Protein 1F15 (pdb70)

Nearest PDB structures (foldseek):
  1f15-assembly1_B  TM=9.027E-01  e=6.437E-29  Cucumber mosaic virus (strain FNY)
  5ow6-assembly1_A  TM=9.727E-01  e=3.755E-27  Cucumber mosaic virus
  1laj-assembly1_B  TM=8.846E-01  e=2.236E-18  Tomato aspermy virus
  7pe1-assembly1_A  TM=8.346E-01  e=7.496E-11  Brome mosaic virus
  7pe1-assembly1_C  TM=8.251E-01  e=1.401E-10  Brome mosaic virus

Structure (mmCIF, N/CA/C/O backbone):
data_1F15
#
_entry.id   1F15
#
_cell.length_a   336
_cell.length_b   336
_cell.length_c   336
_cell.angle_alpha   90
_cell.angle_beta   90
_cell.angle_gamma   90
#
_symmetry.space_group_name_H-M   'P 42 3 2'
#
loop_
_atom_site.group_PDB
_atom_site.id
_atom_site.type_symbol
_atom_site.label_atom_id
_atom_site.label_alt_id
_atom_site.label_comp_id
_atom_site.label_asym_id
_atom_site.label_entity_id
_atom_site.label_seq_id
_atom_site.pdbx_PDB_ins_code
_atom_site.Cartn_x
_atom_site.Cartn_y
_atom_site.Cartn_z
_atom_site.occupancy
_atom_site.B_iso_or_equiv
_atom_site.auth_seq_id
_atom_site.auth_comp_id
_atom_site.auth_asym_id
_atom_site.auth_atom_id
_atom_site.pdbx_PDB_model_num
ATOM 1 N N . GLU A 1 62 ? 8.919 50.743 104.089 1.00 42.64 62 GLU A N 1
ATOM 2 C CA . GLU A 1 62 ? 9.306 50.945 102.646 1.00 42.72 62 GLU A CA 1
ATOM 3 C C . GLU A 1 62 ? 10.215 49.798 102.274 1.00 39.03 62 GLU A C 1
ATOM 4 O O . GLU A 1 62 ? 11.293 49.639 102.837 1.00 34.25 62 GLU A O 1
ATOM 10 N N . ARG A 1 63 ? 9.752 48.985 101.340 1.00 38.68 63 ARG A N 1
ATOM 11 C CA . ARG A 1 63 ? 10.494 47.810 100.910 1.00 39.11 63 ARG A CA 1
ATOM 12 C C . ARG A 1 63 ? 11.978 48.100 100.667 1.00 37.90 63 ARG A C 1
ATOM 13 O O . ARG A 1 63 ? 12.345 48.932 99.818 1.00 38.78 63 ARG A O 1
ATOM 21 N N . CYS A 1 64 ? 12.822 47.502 101.502 1.00 35.28 64 CYS A N 1
ATOM 22 C CA . CYS A 1 64 ? 14.250 47.689 101.345 1.00 34.75 64 CYS A CA 1
ATOM 23 C C . CYS A 1 64 ? 14.732 46.869 100.165 1.00 36.07 64 CYS A C 1
ATOM 24 O O . CYS A 1 64 ? 14.085 45.896 99.759 1.00 37.24 64 CYS A O 1
ATOM 27 N N . ARG A 1 65 ? 15.810 47.347 99.555 1.00 36.26 65 ARG A N 1
ATOM 28 C CA . ARG A 1 65 ? 16.419 46.718 98.386 1.00 33.51 65 ARG A CA 1
ATOM 29 C C . ARG A 1 65 ? 16.528 45.202 98.431 1.00 31.54 65 ARG A C 1
ATOM 30 O O . ARG A 1 65 ? 16.670 44.582 99.508 1.00 30.84 65 ARG A O 1
ATOM 38 N N . PRO A 1 66 ? 16.529 44.590 97.244 1.00 29.49 66 PRO A N 1
ATOM 39 C CA . PRO A 1 66 ? 16.635 43.140 97.072 1.00 27.29 66 PRO A CA 1
ATOM 40 C C . PRO A 1 66 ? 17.993 42.621 97.574 1.00 27.22 66 PRO A C 1
ATOM 41 O O . PRO A 1 66 ? 19.061 43.167 97.250 1.00 24.00 66 PRO A O 1
ATOM 45 N N . GLY A 1 67 ? 17.943 41.579 98.391 1.00 25.44 67 GLY A N 1
ATOM 46 C CA . GLY A 1 67 ? 19.175 41.003 98.891 1.00 20.59 67 GLY A CA 1
ATOM 47 C C . GLY A 1 67 ? 19.715 41.795 100.046 1.00 17.20 67 GLY A C 1
ATOM 48 O O . GLY A 1 67 ? 20.821 41.540 100.514 1.00 18.17 67 GLY A O 1
ATOM 49 N N . TYR A 1 68 ? 18.947 42.783 100.476 1.00 13.06 68 TYR A N 1
ATOM 50 C CA . TYR A 1 68 ? 19.333 43.587 101.610 1.00 12.45 68 TYR A CA 1
ATOM 51 C C . TYR A 1 68 ? 18.278 43.379 102.670 1.00 12.31 68 TYR A C 1
ATOM 52 O O . TYR A 1 68 ? 17.176 42.907 102.352 1.00 19.94 68 TYR A O 1
ATOM 61 N N . THR A 1 69 ? 18.616 43.718 103.913 1.00 8.18 69 THR A N 1
ATOM 62 C CA . THR A 1 69 ? 17.707 43.604 105.052 1.00 8.72 69 THR A CA 1
ATOM 63 C C . THR A 1 69 ? 18.262 44.513 106.114 1.00 6.21 69 THR A C 1
ATOM 64 O O . THR A 1 69 ? 19.468 44.720 106.170 1.00 13.60 69 THR A O 1
ATOM 68 N N . PHE A 1 70 ? 17.407 45.073 106.956 1.00 6.55 70 PHE A N 1
ATOM 69 C CA . PHE A 1 70 ? 17.901 45.981 107.986 1.00 7.93 70 PHE A CA 1
ATOM 70 C C . PHE A 1 70 ? 18.488 45.188 109.122 1.00 5.14 70 PHE A C 1
ATOM 71 O O . PHE A 1 70 ? 18.303 43.987 109.163 1.00 9.01 70 PHE A O 1
ATOM 79 N N . THR A 1 71 ? 19.333 45.815 109.927 1.00 2.00 71 THR A N 1
ATOM 80 C CA . THR A 1 71 ? 19.926 45.176 111.117 1.00 4.10 71 THR A CA 1
ATOM 81 C C . THR A 1 71 ? 19.836 46.303 112.126 1.00 3.91 71 THR A C 1
ATOM 82 O O . THR A 1 71 ? 20.427 47.353 111.904 1.00 9.98 71 THR A O 1
ATOM 86 N N . SER A 1 72 ? 19.139 46.108 113.235 1.00 3.59 72 SER A N 1
ATOM 87 C CA . SER A 1 72 ? 18.965 47.229 114.146 1.00 6.84 72 SER A CA 1
ATOM 88 C C . SER A 1 72 ? 19.687 47.264 115.464 1.00 7.57 72 SER A C 1
ATOM 89 O O . SER A 1 72 ? 19.540 46.363 116.282 1.00 13.28 72 SER A O 1
ATOM 92 N N . ILE A 1 73 ? 20.390 48.361 115.701 1.00 4.30 73 ILE A N 1
ATOM 93 C CA . ILE A 1 73 ? 21.112 48.554 116.936 1.00 4.48 73 ILE A CA 1
ATOM 94 C C . ILE A 1 73 ? 20.163 49.287 117.863 1.00 5.51 73 ILE A C 1
ATOM 95 O O . ILE A 1 73 ? 19.546 50.274 117.459 1.00 13.41 73 ILE A O 1
ATOM 100 N N . THR A 1 74 ? 19.989 48.807 119.086 1.00 6.25 74 THR A N 1
ATOM 101 C CA . THR A 1 74 ? 19.087 49.492 119.991 1.00 9.08 74 THR A CA 1
ATOM 102 C C . THR A 1 74 ? 19.875 50.163 121.051 1.00 9.82 74 THR A C 1
ATOM 103 O O . THR A 1 74 ? 20.640 49.492 121.711 1.00 21.26 74 THR A O 1
ATOM 107 N N . LEU A 1 75 ? 19.689 51.457 121.258 1.00 10.34 75 LEU A N 1
ATOM 108 C CA . LEU A 1 75 ? 20.411 52.115 122.332 1.00 11.32 75 LEU A CA 1
ATOM 109 C C . LEU A 1 75 ? 19.445 52.703 123.330 1.00 11.51 75 LEU A C 1
ATOM 110 O O . LEU A 1 75 ? 18.483 53.371 122.960 1.00 14.31 75 LEU A O 1
ATOM 115 N N . LYS A 1 76 ? 19.698 52.406 124.598 1.00 14.16 76 LYS A N 1
ATOM 116 C CA . LYS A 1 76 ? 18.931 52.970 125.704 1.00 16.65 76 LYS A CA 1
ATOM 117 C C . LYS A 1 76 ? 19.936 53.971 126.311 1.00 19.50 76 LYS A C 1
ATOM 118 O O . LYS A 1 76 ? 20.880 53.560 127.002 1.00 20.27 76 LYS A O 1
ATOM 124 N N . PRO A 1 77 ? 19.810 55.280 125.999 1.00 18.95 77 PRO A N 1
ATOM 125 C CA . PRO A 1 77 ? 20.795 56.190 126.595 1.00 16.60 77 PRO A CA 1
ATOM 126 C C . PRO A 1 77 ? 20.723 56.206 128.108 1.00 16.06 77 PRO A C 1
ATOM 127 O O . PRO A 1 77 ? 19.722 55.811 128.704 1.00 16.20 77 PRO A O 1
ATOM 131 N N . PRO A 1 78 ? 21.817 56.606 128.745 1.00 14.20 78 PRO A N 1
ATOM 132 C CA . PRO A 1 78 ? 21.995 56.713 130.186 1.00 16.33 78 PRO A CA 1
ATOM 133 C C . PRO A 1 78 ? 21.367 58.036 130.588 1.00 19.09 78 PRO A C 1
ATOM 134 O O . PRO A 1 78 ? 20.737 58.667 129.753 1.00 24.04 78 PRO A O 1
ATOM 138 N N . LYS A 1 79 ? 21.551 58.479 131.830 1.00 19.47 79 LYS A N 1
ATOM 139 C CA . LYS A 1 79 ? 20.985 59.767 132.231 1.00 19.41 79 LYS A CA 1
ATOM 140 C C . LYS A 1 79 ? 21.771 60.838 131.494 1.00 17.58 79 LYS A C 1
ATOM 141 O O . LYS A 1 79 ? 22.905 60.596 131.100 1.00 20.41 79 LYS A O 1
ATOM 147 N N . ILE A 1 80 ? 21.183 62.005 131.284 1.00 14.22 80 ILE A N 1
ATOM 148 C CA . ILE A 1 80 ? 21.885 63.064 130.582 1.00 14.77 80 ILE A CA 1
ATOM 149 C C . ILE A 1 80 ? 21.391 64.348 131.183 1.00 16.22 80 ILE A C 1
ATOM 150 O O . ILE A 1 80 ? 20.214 64.651 131.121 1.00 10.55 80 ILE A O 1
ATOM 155 N N . ASP A 1 81 ? 22.296 65.115 131.763 1.00 22.69 81 ASP A N 1
ATOM 156 C CA . ASP A 1 81 ? 21.896 66.355 132.415 1.00 25.73 81 ASP A CA 1
ATOM 157 C C . ASP A 1 81 ? 21.531 67.376 131.382 1.00 24.22 81 ASP A C 1
ATOM 158 O O . ASP A 1 81 ? 21.931 67.265 130.217 1.00 21.85 81 ASP A O 1
ATOM 163 N N . ARG A 1 82 ? 20.785 68.378 131.831 1.00 22.61 82 ARG A N 1
ATOM 164 C CA . ARG A 1 82 ? 20.306 69.458 130.983 1.00 23.52 82 ARG A CA 1
ATOM 165 C C . ARG A 1 82 ? 21.449 69.978 130.127 1.00 22.28 82 ARG A C 1
ATOM 166 O O . ARG A 1 82 ? 22.565 70.134 130.604 1.00 21.67 82 ARG A O 1
ATOM 174 N N . GLY A 1 83 ? 21.189 70.169 128.841 1.00 22.20 83 GLY A N 1
ATOM 175 C CA . GLY A 1 83 ? 22.230 70.658 127.959 1.00 23.18 83 GLY A CA 1
ATOM 176 C C . GLY A 1 83 ? 23.549 69.887 127.986 1.00 20.68 83 GLY A C 1
ATOM 177 O O . GLY A 1 83 ? 24.611 70.476 127.762 1.00 23.32 83 GLY A O 1
ATOM 178 N N . SER A 1 84 ? 23.513 68.595 128.290 1.00 18.34 84 SER A N 1
ATOM 179 C CA . SER A 1 84 ? 24.738 67.805 128.294 1.00 16.81 84 SER A CA 1
ATOM 180 C C . SER A 1 84 ? 24.720 66.962 127.027 1.00 14.59 84 SER A C 1
ATOM 181 O O . SER A 1 84 ? 23.847 67.160 126.187 1.00 18.46 84 SER A O 1
ATOM 184 N N . TYR A 1 85 ? 25.684 66.072 126.835 1.00 8.09 85 TYR A N 1
ATOM 185 C CA . TYR A 1 85 ? 25.661 65.239 125.645 1.00 8.01 85 TYR A CA 1
ATOM 186 C C . TYR A 1 85 ? 26.069 63.815 125.958 1.00 10.17 85 TYR A C 1
ATOM 187 O O . TYR A 1 85 ? 26.589 63.560 127.044 1.00 14.67 85 TYR A O 1
ATOM 196 N N . TYR A 1 86 ? 25.825 62.893 125.018 1.00 10.62 86 TYR A N 1
ATOM 197 C CA . TYR A 1 86 ? 26.170 61.470 125.166 1.00 13.07 86 TYR A CA 1
ATOM 198 C C . TYR A 1 86 ? 26.351 60.817 123.806 1.00 16.12 86 TYR A C 1
ATOM 199 O O . TYR A 1 86 ? 25.594 61.086 122.879 1.00 18.68 86 TYR A O 1
ATOM 208 N N . GLY A 1 87 ? 27.331 59.936 123.679 1.00 19.76 87 GLY A N 1
ATOM 209 C CA . GLY A 1 87 ? 27.536 59.279 122.398 1.00 17.62 87 GLY A CA 1
ATOM 210 C C . GLY A 1 87 ? 27.607 57.783 122.609 1.00 16.67 87 GLY A C 1
ATOM 211 O O . GLY A 1 87 ? 27.317 57.318 123.704 1.00 19.13 87 GLY A O 1
ATOM 212 N N . LYS A 1 88 ? 27.971 57.033 121.574 1.00 14.14 88 LYS A N 1
ATOM 213 C CA . LYS A 1 88 ? 28.101 55.578 121.654 1.00 13.20 88 LYS A CA 1
ATOM 214 C C . LYS A 1 88 ? 28.356 55.151 120.243 1.00 11.25 88 LYS A C 1
ATOM 215 O O . LYS A 1 88 ? 27.678 55.608 119.343 1.00 13.96 88 LYS A O 1
ATOM 221 N N . ARG A 1 89 ? 29.370 54.336 120.029 1.00 10.84 89 ARG A N 1
ATOM 222 C CA . ARG A 1 89 ? 29.674 53.888 118.689 1.00 10.23 89 ARG A CA 1
ATOM 223 C C . ARG A 1 89 ? 28.701 52.775 118.301 1.00 9.52 89 ARG A C 1
ATOM 224 O O . ARG A 1 89 ? 28.207 52.035 119.154 1.00 9.96 89 ARG A O 1
ATOM 232 N N . LEU A 1 90 ? 28.358 52.697 117.026 1.00 9.97 90 LEU A N 1
ATOM 233 C CA . LEU A 1 90 ? 27.425 51.669 116.604 1.00 11.64 90 LEU A CA 1
ATOM 234 C C . LEU A 1 90 ? 28.246 50.406 116.588 1.00 15.93 90 LEU A C 1
ATOM 235 O O . LEU A 1 90 ? 29.369 50.410 116.088 1.00 16.55 90 LEU A O 1
ATOM 240 N N . LEU A 1 91 ? 27.695 49.317 117.112 1.00 19.43 91 LEU A N 1
ATOM 241 C CA . LEU A 1 91 ? 28.413 48.033 117.118 1.00 19.73 91 LEU A CA 1
ATOM 242 C C . LEU A 1 91 ? 27.447 46.890 116.844 1.00 15.51 91 LEU A C 1
ATOM 243 O O . LEU A 1 91 ? 26.699 46.446 117.710 1.00 14.36 91 LEU A O 1
ATOM 248 N N . LEU A 1 92 ? 27.423 46.468 115.594 1.00 12.52 92 LEU A N 1
ATOM 249 C CA . LEU A 1 92 ? 26.553 45.401 115.195 1.00 11.26 92 LEU A CA 1
ATOM 250 C C . LEU A 1 92 ? 27.047 44.077 115.774 1.00 14.54 92 LEU A C 1
ATOM 251 O O . LEU A 1 92 ? 28.196 43.964 116.221 1.00 14.63 92 LEU A O 1
ATOM 256 N N . PRO A 1 93 ? 26.167 43.062 115.799 1.00 14.80 93 PRO A N 1
ATOM 257 C CA . PRO A 1 93 ? 26.424 41.707 116.281 1.00 16.44 93 PRO A CA 1
ATOM 258 C C . PRO A 1 93 ? 27.487 41.007 115.444 1.00 18.27 93 PRO A C 1
ATOM 259 O O . PRO A 1 93 ? 27.571 41.195 114.216 1.00 21.58 93 PRO A O 1
ATOM 263 N N . ASP A 1 94 ? 28.218 40.117 116.095 1.00 16.68 94 ASP A N 1
ATOM 264 C CA . ASP A 1 94 ? 29.280 39.374 115.446 1.00 16.96 94 ASP A CA 1
ATOM 265 C C . ASP A 1 94 ? 28.776 38.657 114.226 1.00 15.98 94 ASP A C 1
ATOM 266 O O . ASP A 1 94 ? 29.439 38.630 113.203 1.00 14.75 94 ASP A O 1
ATOM 271 N N . SER A 1 95 ? 27.590 38.088 114.337 1.00 13.30 95 SER A N 1
ATOM 272 C CA . SER A 1 95 ? 26.997 37.403 113.216 1.00 15.39 95 SER A CA 1
ATOM 273 C C . SER A 1 95 ? 27.068 38.283 111.990 1.00 14.03 95 SER A C 1
ATOM 274 O O . SER A 1 95 ? 27.181 37.781 110.880 1.00 16.56 95 SER A O 1
ATOM 277 N N . VAL A 1 96 ? 26.964 39.595 112.210 1.00 11.68 96 VAL A N 1
ATOM 278 C CA . VAL A 1 96 ? 27.005 40.592 111.155 1.00 9.21 96 VAL A CA 1
ATOM 279 C C . VAL A 1 96 ? 28.400 41.107 110.857 1.00 12.50 96 VAL A C 1
ATOM 280 O O . VAL A 1 96 ? 28.897 40.972 109.729 1.00 14.32 96 VAL A O 1
ATOM 284 N N . THR A 1 97 ? 29.053 41.666 111.868 1.00 13.21 97 THR A N 1
ATOM 285 C CA . THR A 1 97 ? 30.399 42.202 111.691 1.00 13.90 97 THR A CA 1
ATOM 286 C C . THR A 1 97 ? 31.360 41.138 111.138 1.00 16.79 97 THR A C 1
ATOM 287 O O . THR A 1 97 ? 32.391 41.467 110.584 1.00 16.42 97 THR A O 1
ATOM 291 N N . GLU A 1 98 ? 31.023 39.863 111.291 1.00 19.69 98 GLU A N 1
ATOM 292 C CA . GLU A 1 98 ? 31.882 38.791 110.801 1.00 20.51 98 GLU A CA 1
ATOM 293 C C . GLU A 1 98 ? 32.111 38.917 109.314 1.00 14.41 98 GLU A C 1
ATOM 294 O O . GLU A 1 98 ? 33.194 38.636 108.834 1.00 11.25 98 GLU A O 1
ATOM 300 N N . TYR A 1 99 ? 31.087 39.319 108.585 1.00 8.95 99 TYR A N 1
ATOM 301 C CA . TYR A 1 99 ? 31.220 39.461 107.147 1.00 12.20 99 TYR A CA 1
ATOM 302 C C . TYR A 1 99 ? 31.523 40.882 106.740 1.00 16.87 99 TYR A C 1
ATOM 303 O O . TYR A 1 99 ? 31.061 41.337 105.683 1.00 18.90 99 TYR A O 1
ATOM 312 N N . ASP A 1 100 ? 32.418 41.525 107.492 1.00 18.34 100 ASP A N 1
ATOM 313 C CA . ASP A 1 100 ? 32.732 42.938 107.288 1.00 14.80 100 ASP A CA 1
ATOM 314 C C . ASP A 1 100 ? 32.722 43.568 105.911 1.00 11.20 100 ASP A C 1
ATOM 315 O O . ASP A 1 100 ? 32.353 44.728 105.796 1.00 9.84 100 ASP A O 1
ATOM 320 N N . LYS A 1 101 ? 32.973 42.798 104.861 1.00 8.86 101 LYS A N 1
ATOM 321 C CA . LYS A 1 101 ? 32.984 43.380 103.523 1.00 9.15 101 LYS A CA 1
ATOM 322 C C . LYS A 1 101 ? 31.625 43.614 102.842 1.00 12.02 101 LYS A C 1
ATOM 323 O O . LYS A 1 101 ? 31.571 44.142 101.721 1.00 7.75 101 LYS A O 1
ATOM 329 N N . LYS A 1 102 ? 30.535 43.266 103.533 1.00 13.88 102 LYS A N 1
ATOM 330 C CA . LYS A 1 102 ? 29.177 43.423 102.992 1.00 11.90 102 LYS A CA 1
ATOM 331 C C . LYS A 1 102 ? 28.705 44.868 102.951 1.00 10.54 102 LYS A C 1
ATOM 332 O O . LYS A 1 102 ? 28.881 45.623 103.908 1.00 16.03 102 LYS A O 1
ATOM 338 N N . LEU A 1 103 ? 28.087 45.232 101.840 1.00 6.94 103 LEU A N 1
ATOM 339 C CA . LEU A 1 103 ? 27.587 46.573 101.608 1.00 6.98 103 LEU A CA 1
ATOM 340 C C . LEU A 1 103 ? 26.414 47.079 102.440 1.00 8.91 103 LEU A C 1
ATOM 341 O O . LEU A 1 103 ? 25.364 46.421 102.560 1.00 8.92 103 LEU A O 1
ATOM 346 N N . VAL A 1 104 ? 26.633 48.275 102.993 1.00 9.56 104 VAL A N 1
ATOM 347 C CA . VAL A 1 104 ? 25.686 49.038 103.806 1.00 4.89 104 VAL A CA 1
ATOM 348 C C . VAL A 1 104 ? 25.051 50.038 102.842 1.00 5.80 104 VAL A C 1
ATOM 349 O O . VAL A 1 104 ? 25.727 50.568 101.954 1.00 9.00 104 VAL A O 1
ATOM 353 N N . SER A 1 105 ? 23.754 50.271 102.979 1.00 5.12 105 SER A N 1
ATOM 354 C CA . SER A 1 105 ? 23.068 51.211 102.112 1.00 2.00 105 SER A CA 1
ATOM 355 C C . SER A 1 105 ? 22.510 52.360 102.940 1.00 4.02 105 SER A C 1
ATOM 356 O O . SER A 1 105 ? 23.281 53.186 103.424 1.00 7.53 105 SER A O 1
ATOM 359 N N . ARG A 1 106 ? 21.201 52.441 103.132 1.00 2.00 106 ARG A N 1
ATOM 360 C CA . ARG A 1 106 ? 20.688 53.545 103.938 1.00 4.54 106 ARG A CA 1
ATOM 361 C C . ARG A 1 106 ? 20.690 53.223 105.418 1.00 3.98 106 ARG A C 1
ATOM 362 O O . ARG A 1 106 ? 20.872 52.072 105.798 1.00 7.93 106 ARG A O 1
ATOM 370 N N . LEU A 1 107 ? 20.519 54.232 106.259 1.00 2.00 107 LEU A N 1
ATOM 371 C CA . LEU A 1 107 ? 20.441 53.969 107.684 1.00 2.00 107 LEU A CA 1
ATOM 372 C C . LEU A 1 107 ? 19.685 55.097 108.396 1.00 2.00 107 LEU A C 1
ATOM 373 O O . LEU A 1 107 ? 19.897 56.255 108.053 1.00 2.00 107 LEU A O 1
ATOM 378 N N . GLN A 1 108 ? 18.735 54.742 109.288 1.00 2.00 108 GLN A N 1
ATOM 379 C CA . GLN A 1 108 ? 17.864 55.703 110.008 1.00 2.00 108 GLN A CA 1
ATOM 380 C C . GLN A 1 108 ? 17.804 55.552 111.521 1.00 2.00 108 GLN A C 1
ATOM 381 O O . GLN A 1 108 ? 18.221 54.512 112.022 1.00 9.47 108 GLN A O 1
ATOM 387 N N . ILE A 1 109 ? 17.357 56.592 112.257 1.00 2.40 109 ILE A N 1
ATOM 388 C CA . ILE A 1 109 ? 17.156 56.475 113.732 1.00 2.24 109 ILE A CA 1
ATOM 389 C C . ILE A 1 109 ? 15.657 56.456 113.878 1.00 2.43 109 ILE A C 1
ATOM 390 O O . ILE A 1 109 ? 14.937 56.882 112.966 1.00 4.83 109 ILE A O 1
ATOM 395 N N . ARG A 1 110 ? 15.197 55.984 115.030 1.00 2.00 110 ARG A N 1
ATOM 396 C CA . ARG A 1 110 ? 13.786 55.935 115.354 1.00 2.00 110 ARG A CA 1
ATOM 397 C C . ARG A 1 110 ? 13.772 56.063 116.857 1.00 2.00 110 ARG A C 1
ATOM 398 O O . ARG A 1 110 ? 14.566 55.389 117.527 1.00 2.00 110 ARG A O 1
ATOM 406 N N . VAL A 1 111 ? 12.969 57.005 117.357 1.00 2.00 111 VAL A N 1
ATOM 407 C CA . VAL A 1 111 ? 12.818 57.253 118.783 1.00 2.46 111 VAL A CA 1
ATOM 408 C C . VAL A 1 111 ? 11.493 56.714 119.285 1.00 5.35 111 VAL A C 1
ATOM 409 O O . VAL A 1 111 ? 10.484 56.931 118.648 1.00 11.92 111 VAL A O 1
ATOM 413 N N . ASN A 1 112 ? 11.484 56.001 120.404 1.00 7.03 112 ASN A N 1
ATOM 414 C CA . ASN A 1 112 ? 10.237 55.501 120.974 1.00 8.05 112 ASN A CA 1
ATOM 415 C C . ASN A 1 112 ? 10.198 56.034 122.355 1.00 7.74 112 ASN A C 1
ATOM 416 O O . ASN A 1 112 ? 11.059 55.689 123.166 1.00 12.76 112 ASN A O 1
ATOM 421 N N . PRO A 1 113 ? 9.195 56.837 122.676 1.00 2.87 113 PRO A N 1
ATOM 422 C CA . PRO A 1 113 ? 9.041 57.433 123.995 1.00 3.51 113 PRO A CA 1
ATOM 423 C C . PRO A 1 113 ? 8.530 56.380 124.957 1.00 5.90 113 PRO A C 1
ATOM 424 O O . PRO A 1 113 ? 7.642 55.621 124.595 1.00 8.86 113 PRO A O 1
ATOM 428 N N . LEU A 1 114 ? 9.162 56.237 126.114 1.00 3.90 114 LEU A N 1
ATOM 429 C CA . LEU A 1 114 ? 8.687 55.282 127.103 1.00 4.01 114 LEU A CA 1
ATOM 430 C C . LEU A 1 114 ? 7.700 56.128 127.915 1.00 6.38 114 LEU A C 1
ATOM 431 O O . LEU A 1 114 ? 7.814 57.361 127.897 1.00 11.02 114 LEU A O 1
ATOM 436 N N . PRO A 1 115 ? 6.728 55.510 128.638 1.00 7.61 115 PRO A N 1
ATOM 437 C CA . PRO A 1 115 ? 5.790 56.343 129.407 1.00 6.98 115 PRO A CA 1
ATOM 438 C C . PRO A 1 115 ? 6.687 57.087 130.311 1.00 4.72 115 PRO A C 1
ATOM 439 O O . PRO A 1 115 ? 7.667 56.511 130.760 1.00 11.83 115 PRO A O 1
ATOM 443 N N . LYS A 1 116 ? 6.421 58.361 130.505 1.00 3.87 116 LYS A N 1
ATOM 444 C CA . LYS A 1 116 ? 7.245 59.214 131.370 1.00 10.57 116 LYS A CA 1
ATOM 445 C C . LYS A 1 116 ? 8.240 60.011 130.593 1.00 12.43 116 LYS A C 1
ATOM 446 O O . LYS A 1 116 ? 9.021 60.776 131.179 1.00 15.88 116 LYS A O 1
ATOM 452 N N . PHE A 1 117 ? 8.231 59.835 129.276 1.00 12.78 117 PHE A N 1
ATOM 453 C CA . PHE A 1 117 ? 9.117 60.623 128.445 1.00 9.27 117 PHE A CA 1
ATOM 454 C C . PHE A 1 117 ? 8.720 62.069 128.762 1.00 9.26 117 PHE A C 1
ATOM 455 O O . PHE A 1 117 ? 7.540 62.381 128.956 1.00 2.69 117 PHE A O 1
ATOM 463 N N . ASP A 1 118 ? 9.710 62.925 128.929 1.00 9.85 118 ASP A N 1
ATOM 464 C CA . ASP A 1 118 ? 9.408 64.308 129.165 1.00 13.36 118 ASP A CA 1
ATOM 465 C C . ASP A 1 118 ? 10.613 65.189 128.878 1.00 14.66 118 ASP A C 1
ATOM 466 O O . ASP A 1 118 ? 11.128 65.825 129.781 1.00 16.25 118 ASP A O 1
ATOM 471 N N . SER A 1 119 ? 11.031 65.263 127.612 1.00 13.42 119 SER A N 1
ATOM 472 C CA . SER A 1 119 ? 12.191 66.072 127.230 1.00 11.25 119 SER A CA 1
ATOM 473 C C . SER A 1 119 ? 12.168 66.534 125.779 1.00 10.86 119 SER A C 1
ATOM 474 O O . SER A 1 119 ? 11.161 66.381 125.071 1.00 15.68 119 SER A O 1
ATOM 477 N N . THR A 1 120 ? 13.291 67.096 125.346 1.00 6.81 120 THR A N 1
ATOM 478 C CA . THR A 1 120 ? 13.460 67.541 123.975 1.00 2.52 120 THR A CA 1
ATOM 479 C C . THR A 1 120 ? 14.830 67.018 123.554 1.00 3.04 120 THR A C 1
ATOM 480 O O . THR A 1 120 ? 15.835 67.663 123.738 1.00 7.15 120 THR A O 1
ATOM 484 N N . VAL A 1 121 ? 14.872 65.800 123.061 1.00 4.22 121 VAL A N 1
ATOM 485 C CA . VAL A 1 121 ? 16.108 65.172 122.667 1.00 3.18 121 VAL A CA 1
ATOM 486 C C . VAL A 1 121 ? 16.522 65.599 121.254 1.00 4.16 121 VAL A C 1
ATOM 487 O O . VAL A 1 121 ? 15.680 66.028 120.462 1.00 5.99 121 VAL A O 1
ATOM 491 N N . TRP A 1 122 ? 17.819 65.546 120.960 1.00 4.69 122 TRP A N 1
ATOM 492 C CA . TRP A 1 122 ? 18.362 65.847 119.613 1.00 6.92 122 TRP A CA 1
ATOM 493 C C . TRP A 1 122 ? 19.169 64.574 119.307 1.00 7.03 122 TRP A C 1
ATOM 494 O O . TRP A 1 122 ? 19.935 64.146 120.155 1.00 13.76 122 TRP A O 1
ATOM 505 N N . VAL A 1 123 ? 19.029 63.955 118.143 1.00 2.81 123 VAL A N 1
ATOM 506 C CA . VAL A 1 123 ? 19.763 62.721 117.909 1.00 2.00 123 VAL A CA 1
ATOM 507 C C . VAL A 1 123 ? 20.411 62.677 116.530 1.00 2.00 123 VAL A C 1
ATOM 508 O O . VAL A 1 123 ? 19.921 63.318 115.600 1.00 2.88 123 VAL A O 1
ATOM 512 N N . THR A 1 124 ? 21.507 61.939 116.376 1.00 2.00 124 THR A N 1
ATOM 513 C CA . THR A 1 124 ? 22.142 61.805 115.059 1.00 2.00 124 THR A CA 1
ATOM 514 C C . THR A 1 124 ? 23.003 60.576 115.016 1.00 2.00 124 THR A C 1
ATOM 515 O O . THR A 1 124 ? 23.130 59.843 115.982 1.00 7.32 124 THR A O 1
ATOM 519 N N . VAL A 1 125 ? 23.593 60.357 113.862 1.00 2.00 125 VAL A N 1
ATOM 520 C CA . VAL A 1 125 ? 24.539 59.296 113.677 1.00 4.41 125 VAL A CA 1
ATOM 521 C C . VAL A 1 125 ? 25.616 59.993 112.841 1.00 6.86 125 VAL A C 1
ATOM 522 O O . VAL A 1 125 ? 25.293 60.765 111.929 1.00 6.56 125 VAL A O 1
ATOM 526 N N . ARG A 1 126 ? 26.879 59.846 113.252 1.00 9.94 126 ARG A N 1
ATOM 527 C CA . ARG A 1 126 ? 27.998 60.514 112.595 1.00 14.40 126 ARG A CA 1
ATOM 528 C C . ARG A 1 126 ? 29.257 59.733 112.546 1.00 18.20 126 ARG A C 1
ATOM 529 O O . ARG A 1 126 ? 29.576 58.992 113.482 1.00 18.43 126 ARG A O 1
ATOM 537 N N . LYS A 1 127 ? 30.044 60.031 111.513 1.00 23.38 127 LYS A N 1
ATOM 538 C CA . LYS A 1 127 ? 31.342 59.397 111.329 1.00 25.13 127 LYS A CA 1
ATOM 539 C C . LYS A 1 127 ? 32.238 60.142 112.303 1.00 26.12 127 LYS A C 1
ATOM 540 O O . LYS A 1 127 ? 32.713 61.210 111.949 1.00 29.92 127 LYS A O 1
ATOM 546 N N . VAL A 1 128 ? 32.389 59.654 113.538 1.00 24.10 128 VAL A N 1
ATOM 547 C CA . VAL A 1 128 ? 33.241 60.332 114.514 1.00 24.57 128 VAL A CA 1
ATOM 548 C C . VAL A 1 128 ? 34.689 59.879 114.317 1.00 28.94 128 VAL A C 1
ATOM 549 O O . VAL A 1 128 ? 35.097 58.771 114.710 1.00 28.43 128 VAL A O 1
ATOM 553 N N . PRO A 1 129 ? 35.508 60.772 113.736 1.00 34.26 129 PRO A N 1
ATOM 554 C CA . PRO A 1 129 ? 36.898 60.471 113.457 1.00 37.04 129 PRO A CA 1
ATOM 555 C C . PRO A 1 129 ? 37.962 61.194 114.260 1.00 36.92 129 PRO A C 1
ATOM 556 O O . PRO A 1 129 ? 37.746 62.266 114.831 1.00 33.78 129 PRO A O 1
ATOM 560 N N . ALA A 1 130 ? 39.157 60.693 113.988 1.00 39.60 130 ALA A N 1
ATOM 561 C CA . ALA A 1 130 ? 40.468 61.021 114.551 1.00 42.45 130 ALA A CA 1
ATOM 562 C C . ALA A 1 130 ? 40.678 59.621 115.157 1.00 43.64 130 ALA A C 1
ATOM 563 O O . ALA A 1 130 ? 41.172 59.451 116.297 1.00 42.30 130 ALA A O 1
ATOM 565 N N . SER A 1 131 ? 40.225 58.642 114.346 1.00 44.23 131 SER A N 1
ATOM 566 C CA . SER A 1 131 ? 40.253 57.205 114.618 1.00 45.53 131 SER A CA 1
ATOM 567 C C . SER A 1 131 ? 40.088 56.924 116.108 1.00 43.92 131 SER A C 1
ATOM 568 O O . SER A 1 131 ? 41.074 56.660 116.827 1.00 45.64 131 SER A O 1
ATOM 571 N N . SER A 1 132 ? 38.838 56.972 116.566 1.00 41.51 132 SER A N 1
ATOM 572 C CA . SER A 1 132 ? 38.578 56.777 117.988 1.00 43.66 132 SER A CA 1
ATOM 573 C C . SER A 1 132 ? 39.120 58.027 118.723 1.00 43.82 132 SER A C 1
ATOM 574 O O . SER A 1 132 ? 40.151 58.004 119.432 1.00 42.46 132 SER A O 1
ATOM 577 N N . ASP A 1 133 ? 38.410 59.127 118.478 1.00 44.28 133 ASP A N 1
ATOM 578 C CA . ASP A 1 133 ? 38.694 60.444 119.057 1.00 43.15 133 ASP A CA 1
ATOM 579 C C . ASP A 1 133 ? 37.692 60.709 120.198 1.00 40.03 133 ASP A C 1
ATOM 580 O O . ASP A 1 133 ? 37.283 61.859 120.442 1.00 39.11 133 ASP A O 1
ATOM 585 N N . LEU A 1 134 ? 37.305 59.632 120.877 1.00 37.07 134 LEU A N 1
ATOM 586 C CA . LEU A 1 134 ? 36.332 59.679 121.968 1.00 37.47 134 LEU A CA 1
ATOM 587 C C . LEU A 1 134 ? 35.025 60.458 121.715 1.00 35.14 134 LEU A C 1
ATOM 588 O O . LEU A 1 134 ? 34.821 61.130 120.682 1.00 30.62 134 LEU A O 1
ATOM 593 N N . SER A 1 135 ? 34.148 60.348 122.699 1.00 32.32 135 SER A N 1
ATOM 594 C CA . SER A 1 135 ? 32.855 60.958 122.613 1.00 31.22 135 SER A CA 1
ATOM 595 C C . SER A 1 135 ? 32.507 61.502 123.991 1.00 31.57 135 SER A C 1
ATOM 596 O O . SER A 1 135 ? 31.740 60.899 124.750 1.00 36.36 135 SER A O 1
ATOM 599 N N . VAL A 1 136 ? 33.131 62.623 124.324 1.00 30.65 136 VAL A N 1
ATOM 600 C CA . VAL A 1 136 ? 32.887 63.315 125.592 1.00 31.82 136 VAL A CA 1
ATOM 601 C C . VAL A 1 136 ? 32.039 64.544 125.227 1.00 32.82 136 VAL A C 1
ATOM 602 O O . VAL A 1 136 ? 31.326 64.499 124.211 1.00 38.32 136 VAL A O 1
ATOM 606 N N . ALA A 1 137 ? 32.088 65.631 126.003 1.00 29.30 137 ALA A N 1
ATOM 607 C CA . ALA A 1 137 ? 31.349 66.833 125.606 1.00 25.02 137 ALA A CA 1
ATOM 608 C C . ALA A 1 137 ? 32.217 67.513 124.485 1.00 22.89 137 ALA A C 1
ATOM 609 O O . ALA A 1 137 ? 32.565 68.696 124.505 1.00 19.43 137 ALA A O 1
ATOM 611 N N . ALA A 1 138 ? 32.609 66.655 123.546 1.00 23.29 138 ALA A N 1
ATOM 612 C CA . ALA A 1 138 ? 33.386 66.938 122.356 1.00 24.27 138 ALA A CA 1
ATOM 613 C C . ALA A 1 138 ? 32.300 66.799 121.284 1.00 27.43 138 ALA A C 1
ATOM 614 O O . ALA A 1 138 ? 32.223 67.584 120.316 1.00 29.44 138 ALA A O 1
ATOM 616 N N . ILE A 1 139 ? 31.400 65.840 121.534 1.00 27.40 139 ILE A N 1
ATOM 617 C CA . ILE A 1 139 ? 30.272 65.561 120.652 1.00 27.50 139 ILE A CA 1
ATOM 618 C C . ILE A 1 139 ? 29.407 66.797 120.490 1.00 25.67 139 ILE A C 1
ATOM 619 O O . ILE A 1 139 ? 28.512 66.846 119.639 1.00 26.09 139 ILE A O 1
ATOM 624 N N . SER A 1 140 ? 29.705 67.798 121.311 1.00 24.80 140 SER A N 1
ATOM 625 C CA . SER A 1 140 ? 29.039 69.080 121.257 1.00 24.76 140 SER A CA 1
ATOM 626 C C . SER A 1 140 ? 29.372 69.816 119.944 1.00 22.16 140 SER A C 1
ATOM 627 O O . SER A 1 140 ? 28.475 70.180 119.168 1.00 20.02 140 SER A O 1
ATOM 630 N N . ALA A 1 141 ? 30.660 70.046 119.708 1.00 19.71 141 ALA A N 1
ATOM 631 C CA . ALA A 1 141 ? 31.082 70.757 118.515 1.00 20.39 141 ALA A CA 1
ATOM 632 C C . ALA A 1 141 ? 30.513 70.006 117.353 1.00 23.01 141 ALA A C 1
ATOM 633 O O . ALA A 1 141 ? 30.025 70.602 116.377 1.00 20.35 141 ALA A O 1
ATOM 635 N N . MET A 1 142 ? 30.563 68.681 117.487 1.00 22.15 142 MET A N 1
ATOM 636 C CA . MET A 1 142 ? 30.041 67.784 116.472 1.00 17.35 142 MET A CA 1
ATOM 637 C C . MET A 1 142 ? 28.630 68.276 116.119 1.00 15.08 142 MET A C 1
ATOM 638 O O . MET A 1 142 ? 28.414 68.806 115.031 1.00 6.59 142 MET A O 1
ATOM 643 N N . PHE A 1 143 ? 27.712 68.240 117.083 1.00 15.83 143 PHE A N 1
ATOM 644 C CA . PHE A 1 143 ? 26.343 68.717 116.834 1.00 19.21 143 PHE A CA 1
ATOM 645 C C . PHE A 1 143 ? 26.327 70.122 116.203 1.00 22.30 143 PHE A C 1
ATOM 646 O O . PHE A 1 143 ? 25.659 70.369 115.164 1.00 19.89 143 PHE A O 1
ATOM 654 N N . ALA A 1 144 ? 27.114 71.004 116.826 1.00 21.86 144 ALA A N 1
ATOM 655 C CA . ALA A 1 144 ? 27.234 72.401 116.453 1.00 19.26 144 ALA A CA 1
ATOM 656 C C . ALA A 1 144 ? 27.624 72.721 115.029 1.00 20.33 144 ALA A C 1
ATOM 657 O O . ALA A 1 144 ? 27.329 73.814 114.545 1.00 23.44 144 ALA A O 1
ATOM 659 N N . ASP A 1 145 ? 28.234 71.794 114.315 1.00 20.12 145 ASP A N 1
ATOM 660 C CA . ASP A 1 145 ? 28.629 72.158 112.962 1.00 22.91 145 ASP A CA 1
ATOM 661 C C . ASP A 1 145 ? 27.622 71.933 111.838 1.00 21.03 145 ASP A C 1
ATOM 662 O O . ASP A 1 145 ? 27.961 72.131 110.674 1.00 19.20 145 ASP A O 1
ATOM 667 N N . GLY A 1 146 ? 26.398 71.524 112.174 1.00 22.47 146 GLY A N 1
ATOM 668 C CA . GLY A 1 146 ? 25.380 71.291 111.150 1.00 26.56 146 GLY A CA 1
ATOM 669 C C . GLY A 1 146 ? 25.866 70.373 110.026 1.00 29.32 146 GLY A C 1
ATOM 670 O O . GLY A 1 146 ? 25.425 70.475 108.844 1.00 25.01 146 GLY A O 1
ATOM 671 N N . ALA A 1 147 ? 26.755 69.450 110.414 1.00 26.49 147 ALA A N 1
ATOM 672 C CA . ALA A 1 147 ? 27.373 68.513 109.489 1.00 23.76 147 ALA A CA 1
ATOM 673 C C . ALA A 1 147 ? 26.496 67.322 109.139 1.00 22.23 147 ALA A C 1
ATOM 674 O O . ALA A 1 147 ? 26.355 66.975 107.960 1.00 28.91 147 ALA A O 1
ATOM 676 N N . SER A 1 148 ? 25.926 66.670 110.142 1.00 16.91 148 SER A N 1
ATOM 677 C CA . SER A 1 148 ? 25.071 65.524 109.860 1.00 17.65 148 SER A CA 1
ATOM 678 C C . SER A 1 148 ? 23.660 65.962 110.196 1.00 16.71 148 SER A C 1
ATOM 679 O O . SER A 1 148 ? 23.488 66.904 110.982 1.00 22.52 148 SER A O 1
ATOM 682 N N . PRO A 1 149 ? 22.641 65.347 109.553 1.00 12.85 149 PRO A N 1
ATOM 683 C CA . PRO A 1 149 ? 21.219 65.640 109.785 1.00 11.88 149 PRO A CA 1
ATOM 684 C C . PRO A 1 149 ? 20.768 65.023 111.130 1.00 9.61 149 PRO A C 1
ATOM 685 O O . PRO A 1 149 ? 21.265 63.981 111.562 1.00 2.00 149 PRO A O 1
ATOM 689 N N . VAL A 1 150 ? 19.795 65.678 111.759 1.00 7.58 150 VAL A N 1
ATOM 690 C CA . VAL A 1 150 ? 19.331 65.324 113.084 1.00 4.39 150 VAL A CA 1
ATOM 691 C C . VAL A 1 150 ? 17.834 65.144 113.199 1.00 2.00 150 VAL A C 1
ATOM 692 O O . VAL A 1 150 ? 17.081 65.750 112.466 1.00 4.71 150 VAL A O 1
ATOM 696 N N . LEU A 1 151 ? 17.409 64.287 114.110 1.00 2.00 151 LEU A N 1
ATOM 697 C CA . LEU A 1 151 ? 16.007 64.067 114.349 1.00 2.00 151 LEU A CA 1
ATOM 698 C C . LEU A 1 151 ? 15.861 64.793 115.662 1.00 3.72 151 LEU A C 1
ATOM 699 O O . LEU A 1 151 ? 16.716 64.635 116.533 1.00 3.13 151 LEU A O 1
ATOM 704 N N . VAL A 1 152 ? 14.818 65.616 115.790 1.00 5.79 152 VAL A N 1
ATOM 705 C CA . VAL A 1 152 ? 14.528 66.391 117.016 1.00 5.01 152 VAL A CA 1
ATOM 706 C C . VAL A 1 152 ? 13.204 65.956 117.645 1.00 2.15 152 VAL A C 1
ATOM 707 O O . VAL A 1 152 ? 12.127 66.399 117.231 1.00 2.30 152 VAL A O 1
ATOM 711 N N . TYR A 1 153 ? 13.307 65.152 118.696 1.00 2.00 153 TYR A N 1
ATOM 712 C CA . TYR A 1 153 ? 12.143 64.609 119.364 1.00 4.34 153 TYR A CA 1
ATOM 713 C C . TYR A 1 153 ? 11.646 65.399 120.547 1.00 5.37 153 TYR A C 1
ATOM 714 O O . TYR A 1 153 ? 12.337 65.510 121.568 1.00 6.20 153 TYR A O 1
ATOM 723 N N . GLN A 1 154 ? 10.370 65.768 120.458 1.00 3.65 154 GLN A N 1
ATOM 724 C CA . GLN A 1 154 ? 9.722 66.552 121.488 1.00 5.14 154 GLN A CA 1
ATOM 725 C C . GLN A 1 154 ? 8.236 66.254 121.827 1.00 5.48 154 GLN A C 1
ATOM 726 O O . GLN A 1 154 ? 7.767 66.666 122.886 1.00 4.23 154 GLN A O 1
ATOM 732 N N . TYR A 1 155 ? 7.522 65.483 120.995 1.00 8.49 155 TYR A N 1
ATOM 733 C CA . TYR A 1 155 ? 6.100 65.240 121.255 1.00 7.08 155 TYR A CA 1
ATOM 734 C C . TYR A 1 155 ? 5.456 63.954 121.779 1.00 10.01 155 TYR A C 1
ATOM 735 O O . TYR A 1 155 ? 4.742 64.010 122.783 1.00 22.31 155 TYR A O 1
ATOM 744 N N . ALA A 1 156 ? 5.563 62.831 121.087 1.00 6.98 156 ALA A N 1
ATOM 745 C CA . ALA A 1 156 ? 4.972 61.604 121.638 1.00 5.83 156 ALA A CA 1
ATOM 746 C C . ALA A 1 156 ? 3.463 61.399 121.496 1.00 6.82 156 ALA A C 1
ATOM 747 O O . ALA A 1 156 ? 2.962 60.310 121.763 1.00 13.30 156 ALA A O 1
ATOM 749 N N . ALA A 1 157 ? 2.709 62.428 121.148 1.00 6.37 157 ALA A N 1
ATOM 750 C CA . ALA A 1 157 ? 1.292 62.209 120.911 1.00 2.00 157 ALA A CA 1
ATOM 751 C C . ALA A 1 157 ? 1.417 61.494 119.594 1.00 2.00 157 ALA A C 1
ATOM 752 O O . ALA A 1 157 ? 2.210 61.917 118.746 1.00 2.61 157 ALA A O 1
ATOM 754 N N . SER A 1 158 ? 0.723 60.385 119.410 1.00 2.00 158 SER A N 1
ATOM 755 C CA . SER A 1 158 ? 0.877 59.690 118.138 1.00 2.00 158 SER A CA 1
ATOM 756 C C . SER A 1 158 ? 0.609 60.510 116.873 1.00 2.00 158 SER A C 1
ATOM 757 O O . SER A 1 158 ? -0.503 61.006 116.589 1.00 2.00 158 SER A O 1
ATOM 760 N N . GLY A 1 159 ? 1.669 60.703 116.128 1.00 2.00 159 GLY A N 1
ATOM 761 C CA . GLY A 1 159 ? 1.524 61.419 114.895 1.00 3.61 159 GLY A CA 1
ATOM 762 C C . GLY A 1 159 ? 1.599 62.920 11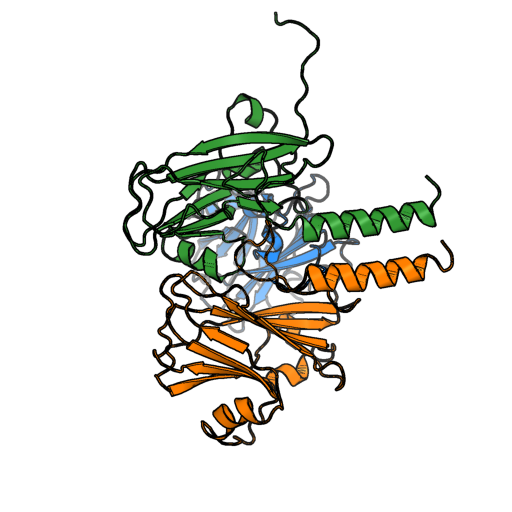4.906 1.00 4.48 159 GLY A C 1
ATOM 763 O O . GLY A 1 159 ? 1.536 63.484 113.820 1.00 14.07 159 GLY A O 1
ATOM 764 N N . VAL A 1 160 ? 1.768 63.574 116.051 1.00 3.17 160 VAL A N 1
ATOM 765 C CA . VAL A 1 160 ? 1.836 65.039 116.065 1.00 3.70 160 VAL A CA 1
ATOM 766 C C . VAL A 1 160 ? 3.146 65.570 115.474 1.00 8.69 160 VAL A C 1
ATOM 767 O O . VAL A 1 160 ? 3.165 66.377 114.529 1.00 5.51 160 VAL A O 1
ATOM 771 N N . GLN A 1 161 ? 4.246 65.201 116.121 1.00 13.24 161 GLN A N 1
ATOM 772 C CA . GLN A 1 161 ? 5.576 65.570 115.651 1.00 9.91 161 GLN A CA 1
ATOM 773 C C . GLN A 1 161 ? 5.725 64.402 114.739 1.00 9.71 161 GLN A C 1
ATOM 774 O O . GLN A 1 161 ? 5.944 63.270 115.169 1.00 6.80 161 GLN A O 1
ATOM 780 N N . ALA A 1 162 ? 5.423 64.650 113.486 1.00 15.19 162 ALA A N 1
ATOM 781 C CA . ALA A 1 162 ? 5.487 63.593 112.485 1.00 19.69 162 ALA A CA 1
ATOM 782 C C . ALA A 1 162 ? 6.866 62.840 112.557 1.00 15.21 162 ALA A C 1
ATOM 783 O O . ALA A 1 162 ? 7.164 61.976 111.716 1.00 23.21 162 ALA A O 1
ATOM 785 N N . ASN A 1 163 ? 7.688 63.076 113.570 1.00 6.59 163 ASN A N 1
ATOM 786 C CA . ASN A 1 163 ? 8.896 62.359 113.494 1.00 7.56 163 ASN A CA 1
ATOM 787 C C . ASN A 1 163 ? 9.389 61.532 114.592 1.00 7.51 163 ASN A C 1
ATOM 788 O O . ASN A 1 163 ? 9.349 61.909 115.738 1.00 14.83 163 ASN A O 1
ATOM 793 N N . ASN A 1 164 ? 9.891 60.388 114.183 1.00 7.27 164 ASN A N 1
ATOM 794 C CA . ASN A 1 164 ? 10.619 59.465 115.023 1.00 9.73 164 ASN A CA 1
ATOM 795 C C . ASN A 1 164 ? 11.380 58.668 113.990 1.00 13.35 164 ASN A C 1
ATOM 796 O O . ASN A 1 164 ? 11.678 57.512 114.207 1.00 24.42 164 ASN A O 1
ATOM 801 N N . LYS A 1 165 ? 11.637 59.294 112.840 1.00 10.06 165 LYS A N 1
ATOM 802 C CA . LYS A 1 165 ? 12.363 58.684 111.749 1.00 12.55 165 LYS A CA 1
ATOM 803 C C . LYS A 1 165 ? 13.205 59.800 111.120 1.00 11.30 165 LYS A C 1
ATOM 804 O O . LYS A 1 165 ? 12.902 60.955 111.350 1.00 14.60 165 LYS A O 1
ATOM 810 N N . LEU A 1 166 ? 14.287 59.472 110.403 1.00 8.88 166 LEU A N 1
ATOM 811 C CA . LEU A 1 166 ? 15.133 60.449 109.693 1.00 8.13 166 LEU A CA 1
ATOM 812 C C . LEU A 1 166 ? 16.120 59.597 108.820 1.00 8.37 166 LEU A C 1
ATOM 813 O O . LEU A 1 166 ? 15.845 58.418 108.695 1.00 3.70 166 LEU A O 1
ATOM 818 N N . LEU A 1 167 ? 17.251 60.126 108.279 1.00 8.50 167 LEU A N 1
ATOM 819 C CA . LEU A 1 167 ? 18.185 59.356 107.397 1.00 4.19 167 LEU A CA 1
ATOM 820 C C . LEU A 1 167 ? 19.808 59.517 107.320 1.00 5.21 167 LEU A C 1
ATOM 821 O O . LEU A 1 167 ? 20.449 59.929 108.319 1.00 2.00 167 LEU A O 1
ATOM 826 N N . TYR A 1 168 ? 20.352 58.988 106.167 1.00 5.64 168 TYR A N 1
ATOM 827 C CA . TYR A 1 168 ? 21.727 58.822 105.495 1.00 2.00 168 TYR A CA 1
ATOM 828 C C . TYR A 1 168 ? 21.566 57.673 104.387 1.00 2.00 168 TYR A C 1
ATOM 829 O O . TYR A 1 168 ? 20.770 56.762 104.601 1.00 2.00 168 TYR A O 1
ATOM 838 N N . ASP A 1 169 ? 22.306 57.670 103.256 1.00 2.58 169 ASP A N 1
ATOM 839 C CA . ASP A 1 169 ? 22.254 56.549 102.243 1.00 2.00 169 ASP A CA 1
ATOM 840 C C . ASP A 1 169 ? 23.568 56.348 101.453 1.00 3.71 169 ASP A C 1
ATOM 841 O O . ASP A 1 169 ? 23.648 56.614 100.241 1.00 2.00 169 ASP A O 1
ATOM 846 N N . LEU A 1 170 ? 24.510 55.678 102.119 1.00 4.91 170 LEU A N 1
ATOM 847 C CA . LEU A 1 170 ? 25.839 55.395 101.605 1.00 4.45 170 LEU A CA 1
ATOM 848 C C . LEU A 1 170 ? 25.839 54.456 100.417 1.00 6.87 170 LEU A C 1
ATOM 849 O O . LEU A 1 170 ? 26.907 54.157 99.878 1.00 6.27 170 LEU A O 1
ATOM 854 N N . SER A 1 171 ? 24.663 54.013 99.990 1.00 7.87 171 SER A N 1
ATOM 855 C CA . SER A 1 171 ? 24.581 53.091 98.867 1.00 12.43 171 SER A CA 1
ATOM 856 C C . SER A 1 171 ? 25.679 53.259 97.841 1.00 12.77 171 SER A C 1
ATOM 857 O O . SER A 1 171 ? 26.505 52.368 97.655 1.00 11.04 171 SER A O 1
ATOM 860 N N . ALA A 1 172 ? 25.709 54.442 97.236 1.00 14.18 172 ALA A N 1
ATOM 861 C CA . ALA A 1 172 ? 26.656 54.758 96.176 1.00 12.90 172 ALA A CA 1
ATOM 862 C C . ALA A 1 172 ? 28.086 55.092 96.520 1.00 9.73 172 ALA A C 1
ATOM 863 O O . ALA A 1 172 ? 28.836 55.497 95.641 1.00 9.75 172 ALA A O 1
ATOM 865 N N . MET A 1 173 ? 28.448 55.056 97.788 1.00 6.19 173 MET A N 1
ATOM 866 C CA . MET A 1 173 ? 29.842 55.266 98.114 1.00 9.53 173 MET A CA 1
ATOM 867 C C . MET A 1 173 ? 30.337 53.908 98.656 1.00 10.68 173 MET A C 1
ATOM 868 O O . MET A 1 173 ? 31.336 53.810 99.387 1.00 13.03 173 MET A O 1
ATOM 873 N N . ARG A 1 174 ? 29.638 52.864 98.202 1.00 10.09 174 ARG A N 1
ATOM 874 C CA . ARG A 1 174 ? 29.851 51.471 98.580 1.00 9.77 174 ARG A CA 1
ATOM 875 C C . ARG A 1 174 ? 30.569 51.331 99.865 1.00 7.66 174 ARG A C 1
ATOM 876 O O . ARG A 1 174 ? 31.786 51.212 99.872 1.00 9.29 174 ARG A O 1
ATOM 884 N N . ALA A 1 175 ? 29.809 51.411 100.945 1.00 8.90 175 ALA A N 1
ATOM 885 C CA . ALA A 1 175 ? 30.330 51.283 102.288 1.00 6.25 175 ALA A CA 1
ATOM 886 C C . ALA A 1 175 ? 29.941 49.887 102.744 1.00 5.21 175 ALA A C 1
ATOM 887 O O . ALA A 1 175 ? 29.054 49.273 102.150 1.00 7.78 175 ALA A O 1
ATOM 889 N N . ASP A 1 176 ? 30.683 49.331 103.687 1.00 2.00 176 ASP A N 1
ATOM 890 C CA . ASP A 1 176 ? 30.365 48.020 104.209 1.00 2.00 176 ASP A CA 1
ATOM 891 C C . ASP A 1 176 ? 30.230 47.971 105.708 1.00 2.00 176 ASP A C 1
ATOM 892 O O . ASP A 1 176 ? 30.578 48.913 106.407 1.00 2.00 176 ASP A O 1
ATOM 897 N N . ILE A 1 177 ? 29.759 46.836 106.203 1.00 3.85 177 ILE A N 1
ATOM 898 C CA . ILE A 1 177 ? 29.543 46.615 107.627 1.00 2.62 177 ILE A CA 1
ATOM 899 C C . ILE A 1 177 ? 30.779 46.985 108.424 1.00 4.36 177 ILE A C 1
ATOM 900 O O . ILE A 1 177 ? 30.728 47.329 109.605 1.00 5.85 177 ILE A O 1
ATOM 905 N N . GLY A 1 178 ? 31.901 46.990 107.750 1.00 4.16 178 GLY A N 1
ATOM 906 C CA . GLY A 1 178 ? 33.113 47.318 108.453 1.00 12.41 178 GLY A CA 1
ATOM 907 C C . GLY A 1 178 ? 33.237 48.766 108.844 1.00 12.18 178 GLY A C 1
ATOM 908 O O . GLY A 1 178 ? 33.669 49.073 109.948 1.00 19.06 178 GLY A O 1
ATOM 909 N N . ASP A 1 179 ? 32.821 49.662 107.962 1.00 12.41 179 ASP A N 1
ATOM 910 C CA . ASP A 1 179 ? 32.964 51.074 108.245 1.00 10.19 179 ASP A CA 1
ATOM 911 C C . ASP A 1 179 ? 31.905 51.547 109.189 1.00 10.73 179 ASP A C 1
ATOM 912 O O . ASP A 1 179 ? 32.059 52.609 109.775 1.00 11.63 179 ASP A O 1
ATOM 917 N N . MET A 1 180 ? 30.835 50.769 109.344 1.00 11.34 180 MET A N 1
ATOM 918 C CA . MET A 1 180 ? 29.757 51.164 110.241 1.00 12.60 180 MET A CA 1
ATOM 919 C C . MET A 1 180 ? 30.341 51.519 111.581 1.00 16.78 180 MET A C 1
ATOM 920 O O . MET A 1 180 ? 30.073 52.590 112.123 1.00 19.02 180 MET A O 1
ATOM 925 N N . ARG A 1 181 ? 31.252 50.673 112.032 1.00 19.12 181 ARG A N 1
ATOM 926 C CA . ARG A 1 181 ? 31.924 50.830 113.316 1.00 19.62 181 ARG A CA 1
ATOM 927 C C . ARG A 1 181 ? 32.614 52.184 113.473 1.00 15.19 181 ARG A C 1
ATOM 928 O O . ARG A 1 181 ? 32.959 52.579 114.569 1.00 12.61 181 ARG A O 1
ATOM 936 N N . LYS A 1 182 ? 32.713 52.932 112.382 1.00 14.85 182 LYS A N 1
ATOM 937 C CA . LYS A 1 182 ? 33.321 54.261 112.382 1.00 16.96 182 LYS A CA 1
ATOM 938 C C . LYS A 1 182 ? 32.365 55.362 112.862 1.00 17.12 182 LYS A C 1
ATOM 939 O O . LYS A 1 182 ? 32.804 56.445 113.264 1.00 23.56 182 LYS A O 1
ATOM 945 N N . TYR A 1 183 ? 31.064 55.107 112.736 1.00 13.55 183 TYR A N 1
ATOM 946 C CA . TYR A 1 183 ? 30.020 56.032 113.145 1.00 5.35 183 TYR A CA 1
ATOM 947 C C . TYR A 1 183 ? 29.629 55.888 114.613 1.00 5.68 183 TYR A C 1
ATOM 948 O O . TYR A 1 183 ? 29.818 54.848 115.234 1.00 5.14 183 TYR A O 1
ATOM 957 N N . ALA A 1 184 ? 28.945 56.893 115.133 1.00 6.37 184 ALA A N 1
ATOM 958 C CA . ALA A 1 184 ? 28.490 56.846 116.512 1.00 7.56 184 ALA A CA 1
ATOM 959 C C . ALA A 1 184 ? 27.175 57.622 116.701 1.00 8.66 184 ALA A C 1
ATOM 960 O O . ALA A 1 184 ? 26.872 58.539 115.928 1.00 7.07 184 ALA A O 1
ATOM 962 N N . VAL A 1 185 ? 26.351 57.188 117.649 1.00 5.31 185 VAL A N 1
ATOM 963 C CA . VAL A 1 185 ? 25.121 57.898 117.950 1.00 3.94 185 VAL A CA 1
ATOM 964 C C . VAL A 1 185 ? 25.470 59.061 118.901 1.00 7.05 185 VAL A C 1
ATOM 965 O O . VAL A 1 185 ? 26.384 58.947 119.728 1.00 7.13 185 VAL A O 1
ATOM 969 N N . LEU A 1 186 ? 24.800 60.198 118.740 1.00 5.81 186 LEU A N 1
ATOM 970 C CA . LEU A 1 186 ? 25.037 61.358 119.600 1.00 4.56 186 LEU A CA 1
ATOM 971 C C . LEU A 1 186 ? 23.653 61.814 120.037 1.00 4.35 186 LEU A C 1
ATOM 972 O O . LEU A 1 186 ? 22.716 61.751 119.249 1.00 5.49 186 LEU A O 1
ATOM 977 N N . VAL A 1 187 ? 23.506 62.192 121.299 1.00 3.40 187 VAL A N 1
ATOM 978 C CA . VAL A 1 187 ? 22.231 62.652 121.860 1.00 2.79 187 VAL A CA 1
ATOM 979 C C . VAL A 1 187 ? 22.545 63.932 122.600 1.00 2.07 187 VAL A C 1
ATOM 980 O O . VAL A 1 187 ? 23.649 64.084 123.065 1.00 7.95 187 VAL A O 1
ATOM 984 N N . TYR A 1 188 ? 21.596 64.838 122.739 1.00 2.00 188 TYR A N 1
ATOM 985 C CA . TYR A 1 188 ? 21.831 66.080 123.458 1.00 3.80 188 TYR A CA 1
ATOM 986 C C . TYR A 1 188 ? 20.521 66.350 124.149 1.00 4.04 188 TYR A C 1
ATOM 987 O O . TYR A 1 188 ? 19.480 66.191 123.524 1.00 7.06 188 TYR A O 1
ATOM 996 N N . SER A 1 189 ? 20.513 66.631 125.442 1.00 3.08 189 SER A N 1
ATOM 997 C CA . SER A 1 189 ? 19.216 66.912 126.043 1.00 7.42 189 SER A CA 1
ATOM 998 C C . SER A 1 189 ? 19.088 68.391 125.962 1.00 10.37 189 SER A C 1
ATOM 999 O O . SER A 1 189 ? 20.076 69.058 125.695 1.00 16.62 189 SER A O 1
ATOM 1002 N N . LYS A 1 190 ? 17.902 68.927 126.221 1.00 10.97 190 LYS A N 1
ATOM 1003 C CA . LYS A 1 190 ? 17.790 70.361 126.137 1.00 14.78 190 LYS A CA 1
ATOM 1004 C C . LYS A 1 190 ? 17.283 71.057 127.369 1.00 16.08 190 LYS A C 1
ATOM 1005 O O . LYS A 1 190 ? 17.729 72.157 127.669 1.00 20.99 190 LYS A O 1
ATOM 1011 N N . ASP A 1 191 ? 16.360 70.453 128.097 1.00 17.69 191 ASP A N 1
ATOM 1012 C CA . ASP A 1 191 ? 15.866 71.111 129.305 1.00 18.58 191 ASP A CA 1
ATOM 1013 C C . ASP A 1 191 ? 15.829 70.043 130.415 1.00 21.13 191 ASP A C 1
ATOM 1014 O O . ASP A 1 191 ? 16.839 69.765 131.083 1.00 19.66 191 ASP A O 1
ATOM 1019 N N . ASP A 1 192 ? 14.691 69.373 130.517 1.00 22.21 192 ASP A N 1
ATOM 1020 C CA . ASP A 1 192 ? 14.465 68.282 131.458 1.00 22.04 192 ASP A CA 1
ATOM 1021 C C . ASP A 1 192 ? 15.732 67.558 131.937 1.00 18.33 192 ASP A C 1
ATOM 1022 O O . ASP A 1 192 ? 15.886 67.356 133.135 1.00 24.73 192 ASP A O 1
ATOM 1027 N N . ALA A 1 193 ? 16.686 67.311 131.046 1.00 13.38 193 ALA A N 1
ATOM 1028 C CA . ALA A 1 193 ? 17.872 66.527 131.404 1.00 18.79 193 ALA A CA 1
ATOM 1029 C C . ALA A 1 193 ? 17.344 65.091 131.362 1.00 21.02 193 ALA A C 1
ATOM 1030 O O . ALA A 1 193 ? 16.843 64.551 132.368 1.00 18.41 193 ALA A O 1
ATOM 1032 N N . LEU A 1 194 ? 17.450 64.504 130.168 1.00 21.84 194 LEU A N 1
ATOM 1033 C CA . LEU A 1 194 ? 16.948 63.171 129.864 1.00 18.58 194 LEU A CA 1
ATOM 1034 C C . LEU A 1 194 ? 17.122 62.223 131.005 1.00 16.86 194 LEU A C 1
ATOM 1035 O O . LEU A 1 194 ? 18.241 61.958 131.434 1.00 20.60 194 LEU A O 1
ATOM 1040 N N . GLU A 1 195 ? 16.011 61.780 131.559 1.00 14.81 195 GLU A N 1
ATOM 1041 C CA . GLU A 1 195 ? 16.111 60.834 132.635 1.00 17.55 195 GLU A CA 1
ATOM 1042 C C . GLU A 1 195 ? 16.437 59.474 132.076 1.00 20.74 195 GLU A C 1
ATOM 1043 O O . GLU A 1 195 ? 16.718 59.301 130.882 1.00 24.77 195 GLU A O 1
ATOM 1049 N N . THR A 1 196 ? 16.420 58.495 132.956 1.00 20.57 196 THR A N 1
ATOM 1050 C CA . THR A 1 196 ? 16.647 57.131 132.531 1.00 21.19 196 THR A CA 1
ATOM 1051 C C . THR A 1 196 ? 15.254 56.605 132.177 1.00 19.83 196 THR A C 1
ATOM 1052 O O . THR A 1 196 ? 14.237 57.142 132.630 1.00 23.57 196 THR A O 1
ATOM 1056 N N . ASP A 1 197 ? 15.186 55.573 131.357 1.00 18.73 197 ASP A N 1
ATOM 1057 C CA . ASP A 1 197 ? 13.888 55.044 130.985 1.00 19.70 197 ASP A CA 1
ATOM 1058 C C . ASP A 1 197 ? 12.894 56.087 130.500 1.00 17.55 197 ASP A C 1
ATOM 1059 O O . ASP A 1 197 ? 11.721 56.023 130.856 1.00 17.72 197 ASP A O 1
ATOM 1064 N N . GLU A 1 198 ? 13.385 57.059 129.725 1.00 15.11 198 GLU A N 1
ATOM 1065 C CA . GLU A 1 198 ? 12.523 58.067 129.139 1.00 13.08 198 GLU A CA 1
ATOM 1066 C C . GLU A 1 198 ? 12.196 57.736 127.665 1.00 13.86 198 GLU A C 1
ATOM 1067 O O . GLU A 1 198 ? 11.062 57.989 127.216 1.00 14.00 198 GLU A O 1
ATOM 1073 N N . LEU A 1 199 ? 13.159 57.162 126.922 1.00 11.09 199 LEU A N 1
ATOM 1074 C CA . LEU A 1 199 ? 12.958 56.754 125.503 1.00 7.78 199 LEU A CA 1
ATOM 1075 C C . LEU A 1 199 ? 13.935 55.673 125.038 1.00 4.77 199 LEU A C 1
ATOM 1076 O O . LEU A 1 199 ? 14.911 55.405 125.708 1.00 8.70 199 LEU A O 1
ATOM 1081 N N . VAL A 1 200 ? 13.655 54.993 123.940 1.00 3.02 200 VAL A N 1
ATOM 1082 C CA . VAL A 1 200 ? 14.583 53.964 123.479 1.00 4.83 200 VAL A CA 1
ATOM 1083 C C . VAL A 1 200 ? 14.980 54.353 122.069 1.00 6.03 200 VAL A C 1
ATOM 1084 O O . VAL A 1 200 ? 14.097 54.585 121.238 1.00 8.91 200 VA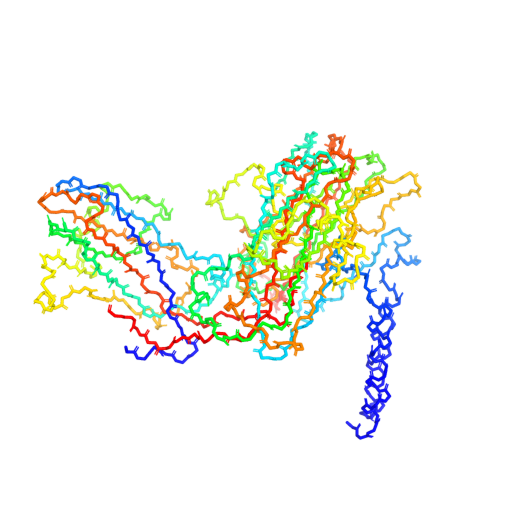L A O 1
ATOM 1088 N N . LEU A 1 201 ? 16.278 54.408 121.787 1.00 4.21 201 LEU A N 1
ATOM 1089 C CA . LEU A 1 201 ? 16.763 54.779 120.467 1.00 2.00 201 LEU A CA 1
ATOM 1090 C C . LEU A 1 201 ? 17.055 53.566 119.584 1.00 4.27 201 LEU A C 1
ATOM 1091 O O . LEU A 1 201 ? 17.383 52.504 120.092 1.00 9.82 201 LEU A O 1
ATOM 1096 N N . HIS A 1 202 ? 16.866 53.694 118.274 1.00 2.00 202 HIS A N 1
ATOM 1097 C CA . HIS A 1 202 ? 17.156 52.601 117.362 1.00 2.00 202 HIS A CA 1
ATOM 1098 C C . HIS A 1 202 ? 17.814 53.174 116.134 1.00 4.42 202 HIS A C 1
ATOM 1099 O O . HIS A 1 202 ? 17.388 54.220 115.663 1.00 10.72 202 HIS A O 1
ATOM 1106 N N . VAL A 1 203 ? 18.837 52.492 115.620 1.00 3.46 203 VAL A N 1
ATOM 1107 C CA . VAL A 1 203 ? 19.578 52.890 114.435 1.00 2.00 203 VAL A CA 1
ATOM 1108 C C . VAL A 1 203 ? 19.529 51.661 113.554 1.00 2.00 203 VAL A C 1
ATOM 1109 O O . VAL A 1 203 ? 20.138 50.657 113.853 1.00 2.00 203 VAL A O 1
ATOM 1113 N N . ASP A 1 204 ? 18.751 51.723 112.493 1.00 2.00 204 ASP A N 1
ATOM 1114 C CA . ASP A 1 204 ? 18.568 50.593 111.574 1.00 6.25 204 ASP A CA 1
ATOM 1115 C C . ASP A 1 204 ? 19.579 50.705 110.455 1.00 6.70 204 ASP A C 1
ATOM 1116 O O . ASP A 1 204 ? 19.638 51.766 109.838 1.00 11.28 204 ASP A O 1
ATOM 1121 N N . ILE A 1 205 ? 20.247 49.598 110.098 1.00 4.94 205 ILE A N 1
ATOM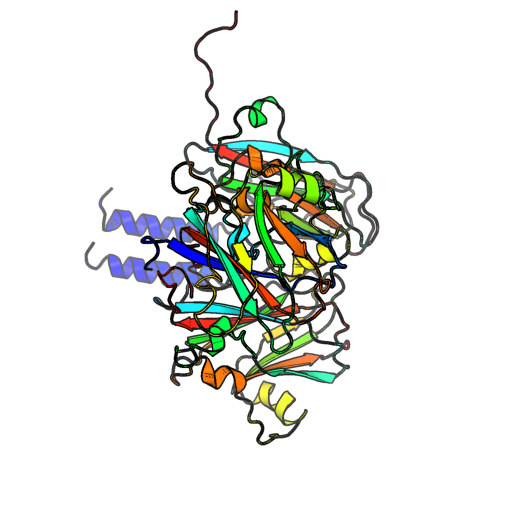 1122 C CA . ILE A 1 205 ? 21.286 49.585 109.053 1.00 2.44 205 ILE A CA 1
ATOM 1123 C C . ILE A 1 205 ? 21.020 48.612 107.922 1.00 3.84 205 ILE A C 1
ATOM 1124 O O . ILE A 1 205 ? 21.218 47.422 108.082 1.00 8.42 205 ILE A O 1
ATOM 1129 N N . GLU A 1 206 ? 20.604 49.116 106.769 1.00 5.00 206 GLU A N 1
ATOM 1130 C CA . GLU A 1 206 ? 20.309 48.267 105.605 1.00 4.46 206 GLU A CA 1
ATOM 1131 C C . GLU A 1 206 ? 21.635 47.766 105.026 1.00 2.66 206 GLU A C 1
ATOM 1132 O O . GLU A 1 206 ? 22.590 48.511 105.005 1.00 8.06 206 GLU A O 1
ATOM 1138 N N . HIS A 1 207 ? 21.708 46.540 104.531 1.00 2.00 207 HIS A N 1
ATOM 1139 C CA . HIS A 1 207 ? 22.968 46.034 103.989 1.00 2.27 207 HIS A CA 1
ATOM 1140 C C . HIS A 1 207 ? 22.751 44.680 103.361 1.00 4.97 207 HIS A C 1
ATOM 1141 O O . HIS A 1 207 ? 21.776 44.013 103.668 1.00 11.12 207 HIS A O 1
ATOM 1148 N N . GLN A 1 208 ? 23.673 44.236 102.525 1.00 3.80 208 GLN A N 1
ATOM 1149 C CA . GLN A 1 208 ? 23.495 42.945 101.899 1.00 5.57 208 GLN A CA 1
ATOM 1150 C C . GLN A 1 208 ? 23.221 41.832 102.864 1.00 6.78 208 GLN A C 1
ATOM 1151 O O . GLN A 1 208 ? 23.719 41.818 103.980 1.00 12.29 208 GLN A O 1
ATOM 1157 N N . ARG A 1 209 ? 22.531 40.820 102.384 1.00 9.79 209 ARG A N 1
ATOM 1158 C CA . ARG A 1 209 ? 22.164 39.724 103.245 1.00 13.48 209 ARG A CA 1
ATOM 1159 C C . ARG A 1 209 ? 23.329 38.857 103.605 1.00 11.04 209 ARG A C 1
ATOM 1160 O O . ARG A 1 209 ? 24.092 38.480 102.739 1.00 10.44 209 ARG A O 1
ATOM 1168 N N . ILE A 1 210 ? 23.489 38.595 104.895 1.00 12.90 210 ILE A N 1
ATOM 1169 C CA . ILE A 1 210 ? 24.564 37.733 105.388 1.00 12.18 210 ILE A CA 1
ATOM 1170 C C . ILE A 1 210 ? 24.192 36.258 105.175 1.00 16.44 210 ILE A C 1
ATOM 1171 O O . ILE A 1 210 ? 23.156 35.786 105.648 1.00 21.69 210 ILE A O 1
ATOM 1176 N N . PRO A 1 211 ? 25.074 35.501 104.524 1.00 18.60 211 PRO A N 1
ATOM 1177 C CA . PRO A 1 211 ? 24.871 34.089 104.218 1.00 21.60 211 PRO A CA 1
ATOM 1178 C C . PRO A 1 211 ? 24.814 33.091 105.378 1.00 26.27 211 PRO A C 1
ATOM 1179 O O . PRO A 1 211 ? 25.682 33.104 106.265 1.00 27.64 211 PRO A O 1
ATOM 1183 N N . THR A 1 212 ? 23.829 32.182 105.304 1.00 30.35 212 THR A N 1
ATOM 1184 C CA . THR A 1 212 ? 23.598 31.112 106.300 1.00 30.00 212 THR A CA 1
ATOM 1185 C C . THR A 1 212 ? 24.619 30.012 106.072 1.00 28.92 212 THR A C 1
ATOM 1186 O O . THR A 1 212 ? 25.131 29.870 104.947 1.00 27.84 212 THR A O 1
ATOM 1190 N N . SER A 1 213 ? 24.936 29.232 107.104 1.00 28.92 213 SER A N 1
ATOM 1191 C CA . SER A 1 213 ? 25.893 28.148 106.863 1.00 30.36 213 SER A CA 1
ATOM 1192 C C . SER A 1 213 ? 25.114 26.960 106.350 1.00 31.19 213 SER A C 1
ATOM 1193 O O . SER A 1 213 ? 23.936 26.754 106.746 1.00 32.48 213 SER A O 1
ATOM 1196 N N . GLY A 1 214 ? 25.772 26.177 105.491 1.00 25.98 214 GLY A N 1
ATOM 1197 C CA . GLY A 1 214 ? 25.100 25.020 104.929 1.00 22.47 214 GLY A CA 1
ATOM 1198 C C . GLY A 1 214 ? 25.267 23.761 105.742 1.00 15.10 214 GLY A C 1
ATOM 1199 O O . GLY A 1 214 ? 24.684 22.725 105.435 1.00 19.92 214 GLY A O 1
ATOM 1200 N N . VAL A 1 215 ? 25.968 23.881 106.848 1.00 8.93 215 VAL A N 1
ATOM 1201 C CA . VAL A 1 215 ? 26.263 22.736 107.656 1.00 8.89 215 VAL A CA 1
ATOM 1202 C C . VAL A 1 215 ? 26.186 23.046 109.122 1.00 6.50 215 VAL A C 1
ATOM 1203 O O . VAL A 1 215 ? 26.425 24.166 109.524 1.00 17.98 215 VAL A O 1
ATOM 1207 N N . LEU A 1 216 ? 25.862 22.062 109.935 1.00 3.16 216 LEU A N 1
ATOM 1208 C CA . LEU A 1 216 ? 25.798 22.294 111.361 1.00 2.00 216 LEU A CA 1
ATOM 1209 C C . LEU A 1 216 ? 27.182 22.547 111.968 1.00 2.00 216 LEU A C 1
ATOM 1210 O O . LEU A 1 216 ? 28.201 22.258 111.369 1.00 2.00 216 LEU A O 1
ATOM 1215 N N . PRO A 1 217 ? 27.222 23.155 113.144 1.00 2.00 217 PRO A N 1
ATOM 1216 C CA . PRO A 1 217 ? 28.410 23.491 113.917 1.00 2.00 217 PRO A CA 1
ATOM 1217 C C . PRO A 1 217 ? 29.285 22.307 114.207 1.00 2.00 217 PRO A C 1
ATOM 1218 O O . PRO A 1 217 ? 28.787 21.206 114.303 1.00 2.00 217 PRO A O 1
ATOM 1222 N N . VAL A 1 218 ? 30.562 22.568 114.478 1.00 2.91 218 VAL A N 1
ATOM 1223 C CA . VAL A 1 218 ? 31.539 21.526 114.775 1.00 4.36 218 VAL A CA 1
ATOM 1224 C C . VAL A 1 218 ? 32.023 21.577 116.238 1.00 7.04 218 VAL A C 1
ATOM 1225 O O . VAL A 1 218 ? 31.793 22.603 116.936 1.00 10.21 218 VAL A O 1
ATOM 1230 N N . ASP B 1 29 ? 25.447 11.839 84.152 1.00 44.37 29 ASP B N 1
ATOM 1231 C CA . ASP B 1 29 ? 25.466 10.676 83.200 1.00 45.53 29 ASP B CA 1
ATOM 1232 C C . ASP B 1 29 ? 24.714 9.434 83.723 1.00 43.32 29 ASP B C 1
ATOM 1233 O O . ASP B 1 29 ? 25.047 8.879 84.777 1.00 41.46 29 ASP B O 1
ATOM 1238 N N . ALA B 1 30 ? 23.707 9.021 82.955 1.00 42.69 30 ALA B N 1
ATOM 1239 C CA . ALA B 1 30 ? 22.795 7.909 83.268 1.00 40.81 30 ALA B CA 1
ATOM 1240 C C . ALA B 1 30 ? 23.326 6.594 83.831 1.00 39.00 30 ALA B C 1
ATOM 1241 O O . ALA B 1 30 ? 24.116 5.910 83.155 1.00 37.42 30 ALA B O 1
ATOM 1243 N N . ASN B 1 31 ? 22.746 6.210 84.990 1.00 36.22 31 ASN B N 1
ATOM 1244 C CA . ASN B 1 31 ? 23.052 4.999 85.803 1.00 36.61 31 ASN B CA 1
ATOM 1245 C C . ASN B 1 31 ? 24.422 4.984 86.527 1.00 37.01 31 ASN B C 1
ATOM 1246 O O . ASN B 1 31 ? 24.571 4.360 87.601 1.00 34.75 31 ASN B O 1
ATOM 1251 N N . PHE B 1 32 ? 25.435 5.592 85.908 1.00 34.98 32 PHE B N 1
ATOM 1252 C CA . PHE B 1 32 ? 26.738 5.686 86.534 1.00 33.01 32 PHE B CA 1
ATOM 1253 C C . PHE B 1 32 ? 26.518 6.485 87.792 1.00 34.25 32 PHE B C 1
ATOM 1254 O O . PHE B 1 32 ? 27.217 6.288 88.791 1.00 35.52 32 PHE B O 1
ATOM 1262 N N . ARG B 1 33 ? 25.512 7.359 87.743 1.00 34.47 33 ARG B N 1
ATOM 1263 C CA . ARG B 1 33 ? 25.117 8.149 88.902 1.00 35.85 33 ARG B CA 1
ATOM 1264 C C . ARG B 1 33 ? 25.005 7.176 90.104 1.00 35.68 33 ARG B C 1
ATOM 1265 O O . ARG B 1 33 ? 25.375 7.517 91.234 1.00 39.51 33 ARG B O 1
ATOM 1273 N N . VAL B 1 34 ? 24.496 5.964 89.873 1.00 32.42 34 VAL B N 1
ATOM 1274 C CA . VAL B 1 34 ? 24.385 4.998 90.961 1.00 30.50 34 VAL B CA 1
ATOM 1275 C C . VAL B 1 34 ? 25.746 4.599 91.515 1.00 27.18 34 VAL B C 1
ATOM 1276 O O . VAL B 1 34 ? 26.059 4.921 92.656 1.00 21.49 34 VAL B O 1
ATOM 1280 N N . LEU B 1 35 ? 26.549 3.893 90.717 1.00 26.06 35 LEU B N 1
ATOM 1281 C CA . LEU B 1 35 ? 27.872 3.469 91.174 1.00 25.84 35 LEU B CA 1
ATOM 1282 C C . LEU B 1 35 ? 28.545 4.610 91.898 1.00 25.20 35 LEU B C 1
ATOM 1283 O O . LEU B 1 35 ? 29.126 4.405 92.964 1.00 30.39 35 LEU B O 1
ATOM 1288 N N . SER B 1 36 ? 28.361 5.829 91.400 1.00 24.96 36 SER B N 1
ATOM 1289 C CA . SER B 1 36 ? 28.983 6.964 92.060 1.00 28.93 36 SER B CA 1
ATOM 1290 C C . SER B 1 36 ? 28.273 7.369 93.349 1.00 29.16 36 SER B C 1
ATOM 1291 O O . SER B 1 36 ? 28.909 7.905 94.258 1.00 31.95 36 SER B O 1
ATOM 1294 N N . GLN B 1 37 ? 26.970 7.137 93.458 1.00 27.60 37 GLN B N 1
ATOM 1295 C CA . GLN B 1 37 ? 26.321 7.498 94.708 1.00 27.52 37 GLN B CA 1
ATOM 1296 C C . GLN B 1 37 ? 26.783 6.472 95.728 1.00 23.42 37 GLN B C 1
ATOM 1297 O O . GLN B 1 37 ? 27.147 6.831 96.845 1.00 24.99 37 GLN B O 1
ATOM 1303 N N . GLN B 1 38 ? 26.921 5.226 95.279 1.00 20.78 38 GLN B N 1
ATOM 1304 C CA . GLN B 1 38 ? 27.366 4.126 96.129 1.00 15.34 38 GLN B CA 1
ATOM 1305 C C . GLN B 1 38 ? 28.735 4.398 96.621 1.00 11.87 38 GLN B C 1
ATOM 1306 O O . GLN B 1 38 ? 29.041 4.205 97.801 1.00 12.62 38 GLN B O 1
ATOM 1312 N N . LEU B 1 39 ? 29.551 4.865 95.685 1.00 9.97 39 LEU B N 1
ATOM 1313 C CA . LEU B 1 39 ? 30.936 5.172 95.950 1.00 9.22 39 LEU B CA 1
ATOM 1314 C C . LEU B 1 39 ? 31.061 6.209 97.005 1.00 10.76 39 LEU B C 1
ATOM 1315 O O . LEU B 1 39 ? 31.967 6.129 97.811 1.00 12.12 39 LEU B O 1
ATOM 1320 N N . SER B 1 40 ? 30.123 7.150 97.040 1.00 14.46 40 SER B N 1
ATOM 1321 C CA . SER B 1 40 ? 30.160 8.207 98.047 1.00 18.29 40 SER B CA 1
ATOM 1322 C C . SER B 1 40 ? 29.836 7.688 99.458 1.00 17.91 40 SER B C 1
ATOM 1323 O O . SER B 1 40 ? 30.623 7.910 100.394 1.00 18.62 40 SER B O 1
ATOM 1326 N N . ARG B 1 41 ? 28.700 6.998 99.602 1.00 16.03 41 ARG B N 1
ATOM 1327 C CA . ARG B 1 41 ? 28.298 6.406 100.881 1.00 16.17 41 ARG B CA 1
ATOM 1328 C C . ARG B 1 41 ? 29.551 5.796 101.545 1.00 14.64 41 ARG B C 1
ATOM 1329 O O . ARG B 1 41 ? 29.844 6.047 102.718 1.00 18.28 41 ARG B O 1
ATOM 1337 N N . LEU B 1 42 ? 30.335 5.089 100.739 1.00 13.85 42 LEU B N 1
ATOM 1338 C CA . LEU B 1 42 ? 31.573 4.445 101.176 1.00 12.33 42 LEU B CA 1
ATOM 1339 C C . LEU B 1 42 ? 32.578 5.437 101.736 1.00 11.13 42 LEU B C 1
ATOM 1340 O O . LEU B 1 42 ? 33.095 5.303 102.857 1.00 7.97 42 LEU B O 1
ATOM 1345 N N . ASN B 1 43 ? 32.898 6.409 100.897 1.00 13.30 43 ASN B N 1
ATOM 1346 C CA . ASN B 1 43 ? 33.841 7.420 101.273 1.00 13.40 43 ASN B CA 1
ATOM 1347 C C . ASN B 1 43 ? 33.417 8.029 102.586 1.00 10.23 43 ASN B C 1
ATOM 1348 O O . ASN B 1 43 ? 34.220 8.125 103.511 1.00 12.34 43 ASN B O 1
ATOM 1353 N N . LYS B 1 44 ? 32.156 8.440 102.666 1.00 7.19 44 LYS B N 1
ATOM 1354 C CA . LYS B 1 44 ? 31.673 9.065 103.880 1.00 8.26 44 LYS B CA 1
ATOM 1355 C C . LYS B 1 44 ? 31.856 8.185 105.090 1.00 8.61 44 LYS B C 1
ATOM 1356 O O . LYS B 1 44 ? 32.209 8.676 106.158 1.00 11.95 44 LYS B O 1
ATOM 1362 N N . THR B 1 45 ? 31.662 6.886 104.917 1.00 9.25 45 THR B N 1
ATOM 1363 C CA . THR B 1 45 ? 31.833 5.959 106.019 1.00 5.38 45 THR B CA 1
ATOM 1364 C C . THR B 1 45 ? 33.288 6.000 106.470 1.00 4.63 45 THR B C 1
ATOM 1365 O O . THR B 1 45 ? 33.558 6.339 107.617 1.00 2.30 45 THR B O 1
ATOM 1369 N N . LEU B 1 46 ? 34.222 5.743 105.557 1.00 4.79 46 LEU B N 1
ATOM 1370 C CA . LEU B 1 46 ? 35.648 5.761 105.914 1.00 6.94 46 LEU B CA 1
ATOM 1371 C C . LEU B 1 46 ? 36.061 7.095 106.556 1.00 10.88 46 LEU B C 1
ATOM 1372 O O . LEU B 1 46 ? 36.876 7.169 107.491 1.00 8.65 46 LEU B O 1
ATOM 1377 N N . ALA B 1 47 ? 35.476 8.145 106.014 1.00 11.76 47 ALA B N 1
ATOM 1378 C CA . ALA B 1 47 ? 35.725 9.493 106.441 1.00 13.43 47 ALA B CA 1
ATOM 1379 C C . ALA B 1 47 ? 35.285 9.759 107.839 1.00 14.04 47 ALA B C 1
ATOM 1380 O O . ALA B 1 47 ? 36.016 10.364 108.632 1.00 15.32 47 ALA B O 1
ATOM 1382 N N . ALA B 1 48 ? 34.029 9.390 108.073 1.00 16.25 48 ALA B N 1
ATOM 1383 C CA . ALA B 1 48 ? 33.324 9.612 109.326 1.00 13.83 48 ALA B CA 1
ATOM 1384 C C . ALA B 1 48 ? 33.990 9.313 110.631 1.00 12.84 48 ALA B C 1
ATOM 1385 O O . ALA B 1 48 ? 34.714 8.333 110.783 1.00 9.36 48 ALA B O 1
ATOM 1387 N N . GLY B 1 49 ? 33.721 10.198 111.580 1.00 12.79 49 GLY B N 1
ATOM 1388 C CA . GLY B 1 49 ? 34.258 10.058 112.923 1.00 20.38 49 GLY B CA 1
ATOM 1389 C C . GLY B 1 49 ? 35.705 10.471 113.031 1.00 20.08 49 GLY B C 1
ATOM 1390 O O . GLY B 1 49 ? 36.364 10.247 114.064 1.00 19.80 49 GLY B O 1
ATOM 1391 N N . ARG B 1 50 ? 36.176 11.150 111.989 1.00 18.10 50 ARG B N 1
ATOM 1392 C CA . ARG B 1 50 ? 37.549 11.584 111.936 1.00 14.63 50 ARG B CA 1
ATOM 1393 C C . ARG B 1 50 ? 37.588 13.084 111.848 1.00 9.77 50 ARG B C 1
ATOM 1394 O O . ARG B 1 50 ? 36.705 13.681 111.215 1.00 12.06 50 ARG B O 1
ATOM 1402 N N . PRO B 1 51 ? 38.519 13.714 112.600 1.00 3.36 51 PRO B N 1
ATOM 1403 C CA . PRO B 1 51 ? 38.752 15.157 112.650 1.00 3.49 51 PRO B CA 1
ATOM 1404 C C . PRO B 1 51 ? 39.503 15.446 111.365 1.00 6.77 51 PRO B C 1
ATOM 1405 O O . PRO B 1 51 ? 39.980 14.499 110.730 1.00 11.91 51 PRO B O 1
ATOM 1409 N N . THR B 1 52 ? 39.589 16.711 110.934 1.00 5.39 52 THR B N 1
ATOM 1410 C CA . THR B 1 52 ? 40.340 17.016 109.721 1.00 2.00 52 THR B CA 1
ATOM 1411 C C . THR B 1 52 ? 41.228 18.202 109.964 1.00 2.00 52 THR B C 1
ATOM 1412 O O . THR B 1 52 ? 41.199 18.780 111.051 1.00 2.00 52 THR B O 1
ATOM 1416 N N . ILE B 1 53 ? 42.018 18.568 108.954 1.00 2.00 53 ILE B N 1
ATOM 1417 C CA . ILE B 1 53 ? 42.941 19.688 109.090 1.00 3.21 53 ILE B CA 1
ATOM 1418 C C . ILE B 1 53 ? 42.228 20.961 109.460 1.00 5.52 53 ILE B C 1
ATOM 1419 O O . ILE B 1 53 ? 42.805 21.838 110.092 1.00 12.51 53 ILE B O 1
ATOM 1424 N N . ASN B 1 54 ? 40.964 21.055 109.104 1.00 2.00 54 ASN B N 1
ATOM 1425 C CA . ASN B 1 54 ? 40.227 22.233 109.440 1.00 2.00 54 ASN B CA 1
ATOM 1426 C C . ASN B 1 54 ? 39.618 22.124 110.810 1.00 2.00 54 ASN B C 1
ATOM 1427 O O . ASN B 1 54 ? 39.028 23.078 111.285 1.00 7.80 54 ASN B O 1
ATOM 1432 N N . HIS B 1 55 ? 39.636 20.938 111.396 1.00 2.00 55 HIS B N 1
ATOM 1433 C CA . HIS B 1 55 ? 39.133 20.783 112.744 1.00 2.00 55 HIS B CA 1
ATOM 1434 C C . HIS B 1 55 ? 39.826 19.614 113.367 1.00 6.29 55 HIS B C 1
ATOM 1435 O O . HIS B 1 55 ? 39.201 18.615 113.672 1.00 15.03 55 HIS B O 1
ATOM 1442 N N . PRO B 1 56 ? 41.157 19.728 113.552 1.00 5.56 56 PRO B N 1
ATOM 1443 C CA . PRO B 1 56 ? 42.123 18.791 114.113 1.00 5.59 56 PRO B CA 1
ATOM 1444 C C . PRO B 1 56 ? 41.915 18.288 115.543 1.00 6.64 56 PRO B C 1
ATOM 1445 O O . PRO B 1 56 ? 42.790 17.580 116.075 1.00 10.48 56 PRO B O 1
ATOM 1449 N N . THR B 1 57 ? 40.834 18.704 116.210 1.00 5.82 57 THR B N 1
ATOM 1450 C CA . THR B 1 57 ? 40.598 18.189 117.552 1.00 2.84 57 THR B CA 1
ATOM 1451 C C . THR B 1 57 ? 39.269 17.424 117.725 1.00 6.59 57 THR B C 1
ATOM 1452 O O . THR B 1 57 ? 39.267 16.315 118.271 1.00 11.00 57 THR B O 1
ATOM 1456 N N . PHE B 1 58 ? 38.176 17.951 117.176 1.00 5.31 58 PHE B N 1
ATOM 1457 C CA . PHE B 1 58 ? 36.875 17.309 117.277 1.00 2.00 58 PHE B CA 1
ATOM 1458 C C . PHE B 1 58 ? 36.360 16.786 115.950 1.00 2.35 58 PHE B C 1
ATOM 1459 O O . PHE B 1 58 ? 36.700 17.282 114.881 1.00 2.00 58 PHE B O 1
ATOM 1467 N N . VAL B 1 59 ? 35.551 15.744 116.024 1.00 4.97 59 VAL B N 1
ATOM 1468 C CA . VAL B 1 59 ? 34.972 15.112 114.842 1.00 2.34 59 VAL B CA 1
ATOM 1469 C C . VAL B 1 59 ? 34.105 16.136 114.153 1.00 2.00 59 VAL B C 1
ATOM 1470 O O . VAL B 1 59 ? 33.733 17.114 114.759 1.00 2.66 59 VAL B O 1
ATOM 1474 N N . GLY B 1 60 ? 33.735 15.898 112.916 1.00 2.00 60 GLY B N 1
ATOM 1475 C CA . GLY B 1 60 ? 32.913 16.887 112.226 1.00 4.68 60 GLY B CA 1
ATOM 1476 C C . GLY B 1 60 ? 31.421 16.759 112.442 1.00 2.00 60 GLY B C 1
ATOM 1477 O O . GLY B 1 60 ? 31.051 15.996 113.304 1.00 2.11 60 GLY B O 1
ATOM 1478 N N . SER B 1 61 ? 30.581 17.508 111.727 1.00 2.00 61 SER B N 1
ATOM 1479 C CA . SER B 1 61 ? 29.123 17.357 111.893 1.00 2.80 61 SER B CA 1
ATOM 1480 C C . SER B 1 61 ? 28.448 17.140 110.563 1.00 2.00 61 SER B C 1
ATOM 1481 O O . SER B 1 61 ? 29.098 16.627 109.684 1.00 6.26 61 SER B O 1
ATOM 1484 N N . GLU B 1 62 ? 27.176 17.506 110.399 1.00 2.03 62 GLU B N 1
ATOM 1485 C CA . GLU B 1 62 ? 26.482 17.285 109.125 1.00 6.95 62 GLU B CA 1
ATOM 1486 C C . GLU B 1 62 ? 25.902 18.451 10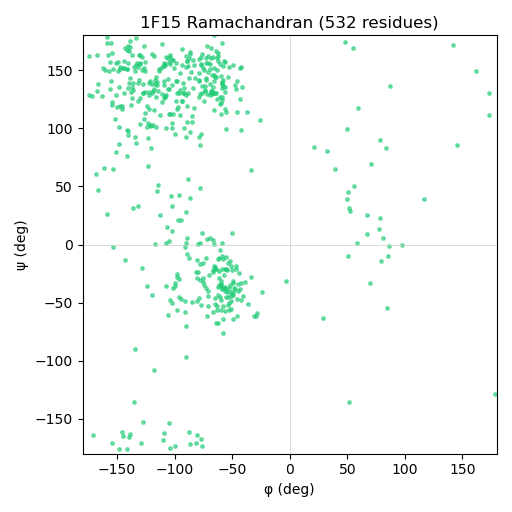8.314 1.00 6.70 62 GLU B C 1
ATOM 1487 O O . GLU B 1 62 ? 25.641 19.547 108.813 1.00 5.54 62 GLU B O 1
ATOM 1493 N N . ARG B 1 63 ? 25.607 18.148 107.060 1.00 7.16 63 ARG B N 1
ATOM 1494 C CA . ARG B 1 63 ? 25.013 19.109 106.145 1.00 10.21 63 ARG B CA 1
ATOM 1495 C C . ARG B 1 63 ? 23.592 19.270 106.671 1.00 8.87 63 ARG B C 1
ATOM 1496 O O . ARG B 1 63 ? 23.070 18.374 107.338 1.00 12.05 63 ARG B O 1
ATOM 1504 N N . CYS B 1 64 ? 22.955 20.392 106.387 1.00 8.31 64 CYS B N 1
ATOM 1505 C CA . CYS B 1 64 ? 21.612 20.588 106.891 1.00 12.85 64 CYS B CA 1
ATOM 1506 C C . CYS B 1 64 ? 20.529 20.056 105.969 1.00 17.87 64 CYS B C 1
ATOM 1507 O O . CYS B 1 64 ? 20.706 19.973 104.740 1.00 20.91 64 CYS B O 1
ATOM 1510 N N . ARG B 1 65 ? 19.394 19.710 106.581 1.00 21.75 65 ARG B N 1
ATOM 1511 C CA . ARG B 1 65 ? 18.223 19.261 105.844 1.00 19.19 65 ARG B CA 1
ATOM 1512 C C . ARG B 1 65 ? 17.901 20.458 104.957 1.00 14.92 65 ARG B C 1
ATOM 1513 O O . ARG B 1 65 ? 17.777 21.584 105.444 1.00 12.36 65 ARG B O 1
ATOM 1521 N N . PRO B 1 66 ? 17.907 20.261 103.642 1.00 14.92 66 PRO B N 1
ATOM 1522 C CA . PRO B 1 66 ? 17.608 21.313 102.680 1.00 16.80 66 PRO B CA 1
ATOM 1523 C C . PRO B 1 66 ? 16.463 22.131 103.168 1.00 15.03 66 PRO B C 1
ATOM 1524 O O . PRO B 1 66 ? 15.491 21.593 103.718 1.00 21.24 66 PRO B O 1
ATOM 1528 N N . GLY B 1 67 ? 16.629 23.440 103.030 1.00 15.59 67 GLY B N 1
ATOM 1529 C CA . GLY B 1 67 ? 15.606 24.371 103.444 1.00 12.13 67 GLY B CA 1
ATOM 1530 C C . GLY B 1 67 ? 15.699 24.723 104.900 1.00 10.85 67 GLY B C 1
ATOM 1531 O O . GLY B 1 67 ? 15.004 25.634 105.369 1.00 19.25 67 GLY B O 1
ATOM 1532 N N . TYR B 1 68 ? 16.533 24.005 105.629 1.00 7.81 68 TYR B N 1
ATOM 1533 C CA . TYR B 1 68 ? 16.680 24.292 107.036 1.00 8.87 68 TYR B CA 1
ATOM 1534 C C . TYR B 1 68 ? 17.956 25.038 107.360 1.00 8.31 68 TYR B C 1
ATOM 1535 O O . TYR B 1 68 ? 18.895 25.085 106.536 1.00 12.89 68 TYR B O 1
ATOM 1544 N N . THR B 1 69 ? 17.951 25.661 108.536 1.00 4.50 69 THR B N 1
ATOM 1545 C CA . THR B 1 69 ? 19.114 26.339 109.078 1.00 4.35 69 THR B CA 1
ATOM 1546 C C . THR B 1 69 ? 19.080 26.039 110.571 1.00 2.28 69 THR B C 1
ATOM 1547 O O . THR B 1 69 ? 18.217 25.292 111.023 1.00 4.40 69 THR B O 1
ATOM 1551 N N . PHE B 1 70 ? 19.983 26.597 111.355 1.00 2.00 70 PHE B N 1
ATOM 1552 C CA . PHE B 1 70 ? 19.984 26.249 112.759 1.00 4.34 70 PHE B CA 1
ATOM 1553 C C . PHE B 1 70 ? 20.293 27.454 113.587 1.00 8.43 70 PHE B C 1
ATOM 1554 O O . PHE B 1 70 ? 21.073 28.293 113.147 1.00 14.85 70 PHE B O 1
ATOM 1562 N N . THR B 1 71 ? 19.770 27.472 114.817 1.00 8.95 71 THR B N 1
ATOM 1563 C CA . THR B 1 71 ? 19.959 28.551 115.798 1.00 4.88 71 THR B CA 1
ATOM 1564 C C . THR B 1 71 ? 20.664 27.892 116.972 1.00 2.00 71 THR B C 1
ATOM 1565 O O . THR B 1 71 ? 20.287 26.808 117.350 1.00 4.50 71 THR B O 1
ATOM 1569 N N . SER B 1 72 ? 21.724 28.467 117.505 1.00 2.00 72 SER B N 1
ATOM 1570 C CA . SER B 1 72 ? 22.394 27.796 118.604 1.00 2.00 72 SER B CA 1
ATOM 1571 C C . SER B 1 72 ? 22.178 28.479 119.926 1.00 2.00 72 SER B C 1
ATOM 1572 O O . SER B 1 72 ? 21.903 29.641 119.982 1.00 3.92 72 SER B O 1
ATOM 1575 N N . ILE B 1 73 ? 22.289 27.747 121.006 1.00 2.00 73 ILE B N 1
ATOM 1576 C CA . ILE B 1 73 ? 22.094 28.288 122.336 1.00 2.00 73 ILE B CA 1
ATOM 1577 C C . ILE B 1 73 ? 23.297 27.765 123.064 1.00 2.23 73 ILE B C 1
ATOM 1578 O O . ILE B 1 73 ? 23.544 26.568 123.030 1.00 2.00 73 ILE B O 1
ATOM 1583 N N . THR B 1 74 ? 24.114 28.604 123.661 1.00 3.91 74 THR B N 1
ATOM 1584 C CA . THR B 1 74 ? 25.207 27.988 124.373 1.00 7.53 74 THR B CA 1
ATOM 1585 C C . THR B 1 74 ? 24.844 28.073 125.806 1.00 7.45 74 THR B C 1
ATOM 1586 O O . THR B 1 74 ? 23.944 28.818 126.163 1.00 14.36 74 THR B O 1
ATOM 1590 N N . LEU B 1 75 ? 25.498 27.280 126.634 1.00 8.89 75 LEU B N 1
ATOM 1591 C CA . LEU B 1 75 ? 25.219 27.340 128.055 1.00 10.35 75 LEU B CA 1
ATOM 1592 C C . LEU B 1 75 ? 26.279 26.708 128.887 1.00 9.32 75 LEU B C 1
ATOM 1593 O O . LEU B 1 75 ? 26.707 25.592 128.639 1.00 7.96 75 LEU B O 1
ATOM 1598 N N . LYS B 1 76 ? 26.738 27.474 129.852 1.00 11.62 76 LYS B N 1
ATOM 1599 C CA . LYS B 1 76 ? 27.765 27.000 130.745 1.00 15.87 76 LYS B CA 1
ATOM 1600 C C . LYS B 1 76 ? 27.065 26.608 132.018 1.00 13.05 76 LYS B C 1
ATOM 1601 O O . LYS B 1 76 ? 26.527 27.460 132.732 1.00 15.67 76 LYS B O 1
ATOM 1607 N N . PRO B 1 77 ? 27.045 25.306 132.309 1.00 10.01 77 PRO B N 1
ATOM 1608 C CA . PRO B 1 77 ? 26.409 24.763 133.490 1.00 9.22 77 PRO B CA 1
ATOM 1609 C C . PRO B 1 77 ? 27.144 25.239 134.703 1.00 10.43 77 PRO B C 1
ATOM 1610 O O . PRO B 1 77 ? 28.314 25.596 134.600 1.00 13.43 77 PRO B O 1
ATOM 1614 N N . PRO B 1 78 ? 26.440 25.354 135.849 1.00 13.01 78 PRO B N 1
ATOM 1615 C CA . PRO B 1 78 ? 27.054 25.773 137.108 1.00 14.32 78 PRO B CA 1
ATOM 1616 C C . PRO B 1 78 ? 27.777 24.503 137.544 1.00 16.92 78 PRO B C 1
ATOM 1617 O O . PRO B 1 78 ? 27.870 23.548 136.757 1.00 19.37 78 PRO B O 1
ATOM 1621 N N . LYS B 1 79 ? 28.244 24.437 138.787 1.00 16.74 79 LYS B N 1
ATOM 1622 C CA . LYS B 1 79 ? 28.933 23.217 139.199 1.00 12.14 79 LYS B CA 1
ATOM 1623 C C . LYS B 1 79 ? 27.906 22.120 139.228 1.00 9.04 79 LYS B C 1
ATOM 1624 O O . LYS B 1 79 ? 26.737 22.368 139.479 1.00 12.36 79 LYS B O 1
ATOM 1630 N N . ILE B 1 80 ? 28.327 20.920 138.891 1.00 8.32 80 ILE B N 1
ATOM 1631 C CA . ILE B 1 80 ? 27.418 19.801 138.911 1.00 5.84 80 ILE B CA 1
ATOM 1632 C C . ILE B 1 80 ? 28.045 18.911 139.928 1.00 5.15 80 ILE B C 1
ATOM 1633 O O . ILE B 1 80 ? 29.187 18.487 139.794 1.00 5.29 80 ILE B O 1
ATOM 1638 N N . ASP B 1 81 ? 27.325 18.725 141.009 1.00 8.14 81 ASP B N 1
ATOM 1639 C CA . ASP B 1 81 ? 27.833 17.925 142.068 1.00 11.87 81 ASP B CA 1
ATOM 1640 C C . ASP B 1 81 ? 28.122 16.504 141.647 1.00 14.90 81 ASP B C 1
ATOM 1641 O O . ASP B 1 81 ? 27.551 16.005 140.654 1.00 12.13 81 ASP B O 1
ATOM 1646 N N . ARG B 1 82 ? 29.040 15.872 142.378 1.00 15.18 82 ARG B N 1
ATOM 1647 C CA . ARG B 1 82 ? 29.428 14.500 142.075 1.00 16.40 82 ARG B CA 1
ATOM 1648 C C . ARG B 1 82 ? 28.223 13.595 142.082 1.00 9.70 82 ARG B C 1
ATOM 1649 O O . ARG B 1 82 ? 27.424 13.646 142.976 1.00 12.32 82 ARG B O 1
ATOM 1657 N N . GLY B 1 83 ? 28.062 12.780 141.069 1.00 6.51 83 GLY B N 1
ATOM 1658 C CA . GLY B 1 83 ? 26.910 11.911 141.076 1.00 6.14 83 GLY B CA 1
ATOM 1659 C C . GLY B 1 83 ? 25.576 12.620 140.952 1.00 4.91 83 GLY B C 1
ATOM 1660 O O . GLY B 1 83 ? 24.546 11.996 141.120 1.00 6.74 83 GLY B O 1
ATOM 1661 N N . SER B 1 84 ? 25.570 13.906 140.664 1.00 4.28 84 SER B N 1
ATOM 1662 C CA . SER B 1 84 ? 24.305 14.607 140.507 1.00 8.97 84 SER B CA 1
ATOM 1663 C C . SER B 1 84 ? 24.132 14.955 139.021 1.00 8.37 84 SER B C 1
ATOM 1664 O O . SER B 1 84 ? 24.876 14.444 138.198 1.00 16.32 84 SER B O 1
ATOM 1667 N N . TYR B 1 85 ? 23.183 15.803 138.647 1.00 4.32 85 TYR B N 1
ATOM 1668 C CA . TYR B 1 85 ? 23.037 16.135 137.234 1.00 9.90 85 TYR B CA 1
ATOM 1669 C C . TYR B 1 85 ? 22.468 17.526 137.094 1.00 12.21 85 TYR B C 1
ATOM 1670 O O . TYR B 1 85 ? 21.736 17.971 137.959 1.00 21.09 85 TYR B O 1
ATOM 1679 N N . TYR B 1 86 ? 22.707 18.161 135.958 1.00 10.70 86 TYR B N 1
ATOM 1680 C CA . TYR B 1 86 ? 22.204 19.493 135.693 1.00 8.28 86 TYR B CA 1
ATOM 1681 C C . TYR B 1 86 ? 21.230 19.257 134.573 1.00 10.08 86 TYR B C 1
ATOM 1682 O O . TYR B 1 86 ? 21.374 18.304 133.820 1.00 13.35 86 TYR B O 1
ATOM 1691 N N . GLY B 1 87 ? 20.186 20.059 134.511 1.00 10.65 87 GLY B N 1
ATOM 1692 C CA . GLY B 1 87 ? 19.198 19.925 133.454 1.00 7.18 87 GLY B CA 1
ATOM 1693 C C . GLY B 1 87 ? 18.921 21.351 133.041 1.00 8.20 87 GLY B C 1
ATOM 1694 O O . GLY B 1 87 ? 19.283 22.263 133.789 1.00 14.73 87 GLY B O 1
ATOM 1695 N N . LYS B 1 88 ? 18.318 21.579 131.883 1.00 5.00 88 LYS B N 1
ATOM 1696 C CA . LYS B 1 88 ? 18.061 22.951 131.453 1.00 5.29 88 LYS B CA 1
ATOM 1697 C C . LYS B 1 88 ? 17.241 22.942 130.184 1.00 4.50 88 LYS B C 1
ATOM 1698 O O . LYS B 1 88 ? 17.574 22.259 129.224 1.00 6.13 88 LYS B O 1
ATOM 1704 N N . ARG B 1 89 ? 16.157 23.700 130.200 1.00 3.33 89 ARG B N 1
ATOM 1705 C CA . ARG B 1 89 ? 15.268 23.744 129.071 1.00 2.00 89 ARG B CA 1
ATOM 1706 C C . ARG B 1 89 ? 15.847 24.455 127.892 1.00 2.00 89 ARG B C 1
ATOM 1707 O O . ARG B 1 89 ? 16.602 25.400 128.014 1.00 2.00 89 ARG B O 1
ATOM 1715 N N . LEU B 1 90 ? 15.461 24.028 126.721 1.00 2.00 90 LEU B N 1
ATOM 1716 C CA . LEU B 1 90 ? 15.965 24.678 125.555 1.00 3.32 90 LEU B CA 1
ATOM 1717 C C . LEU B 1 90 ? 15.214 25.983 125.387 1.00 4.89 90 LEU B C 1
ATOM 1718 O O . LEU B 1 90 ? 14.136 26.034 124.785 1.00 9.41 90 LEU B O 1
ATOM 1723 N N . LEU B 1 91 ? 15.779 27.064 125.891 1.00 6.12 91 LEU B N 1
ATOM 1724 C CA . LEU B 1 91 ? 15.068 28.319 125.740 1.00 9.20 91 LEU B CA 1
ATOM 1725 C C . LEU B 1 91 ? 15.637 29.192 124.639 1.00 8.14 91 LEU B C 1
ATOM 1726 O O . LEU B 1 91 ? 16.659 29.836 124.853 1.00 12.13 91 LEU B O 1
ATOM 1731 N N . LEU B 1 92 ? 15.000 29.197 123.463 1.00 5.74 92 LEU B N 1
ATOM 1732 C CA . LEU B 1 92 ? 15.492 30.010 122.342 1.00 5.88 92 LEU B CA 1
ATOM 1733 C C . LEU B 1 92 ? 15.164 31.495 122.462 1.00 10.80 92 LEU B C 1
ATOM 1734 O O . LEU B 1 92 ? 14.247 31.883 123.197 1.00 17.76 92 LEU B O 1
ATOM 1739 N N . PRO B 1 93 ? 15.887 32.347 121.706 1.00 13.56 93 PRO B N 1
ATOM 1740 C CA . PRO B 1 93 ? 15.802 33.808 121.594 1.00 14.57 93 PRO B CA 1
ATOM 1741 C C . PRO B 1 93 ? 14.472 34.271 121.021 1.00 15.93 93 PRO B C 1
ATOM 1742 O O . PRO B 1 93 ? 13.968 33.688 120.049 1.00 19.18 93 PRO B O 1
ATOM 1746 N N . ASP B 1 94 ? 13.980 35.404 121.511 1.00 17.14 94 ASP B N 1
ATOM 1747 C CA . ASP B 1 94 ? 12.712 35.898 121.028 1.00 15.85 94 ASP B CA 1
ATOM 1748 C C . ASP B 1 94 ? 12.668 36.171 119.546 1.00 11.95 94 ASP B C 1
ATOM 1749 O O . ASP B 1 94 ? 11.679 35.907 118.890 1.00 9.54 94 ASP B O 1
ATOM 1754 N N . SER B 1 95 ? 13.780 36.613 118.998 1.00 10.70 95 SER B N 1
ATOM 1755 C CA . SER B 1 95 ? 13.862 36.850 117.566 1.00 11.82 95 SER B CA 1
ATOM 1756 C C . SER B 1 95 ? 13.317 35.640 116.852 1.00 9.94 95 SER B C 1
ATOM 1757 O O . SER B 1 95 ? 12.646 35.762 115.845 1.00 14.75 95 SER B O 1
ATOM 1760 N N . VAL B 1 96 ? 13.606 34.470 117.409 1.00 7.88 96 VAL B N 1
ATOM 1761 C CA . VAL B 1 96 ? 13.216 33.200 116.820 1.00 5.63 96 VAL B CA 1
ATOM 1762 C C . VAL B 1 96 ? 11.918 32.631 117.321 1.00 6.05 96 VAL B C 1
ATOM 1763 O O . VAL B 1 96 ? 11.087 32.152 116.538 1.00 3.82 96 VAL B O 1
ATOM 1767 N N . THR B 1 97 ? 11.762 32.628 118.638 1.00 5.47 97 THR B N 1
ATOM 1768 C CA . THR B 1 97 ? 10.573 32.048 119.225 1.00 4.41 97 THR B CA 1
ATOM 1769 C C . THR B 1 97 ? 9.282 32.661 118.750 1.00 5.35 97 THR B C 1
ATOM 1770 O O . THR B 1 97 ? 8.219 32.116 118.955 1.00 6.04 97 THR B O 1
ATOM 1774 N N . GLU B 1 98 ? 9.364 33.783 118.073 1.00 7.71 98 GLU B N 1
ATOM 1775 C CA . GLU B 1 98 ? 8.154 34.374 117.585 1.00 12.13 98 GLU B CA 1
ATOM 1776 C C . GLU B 1 98 ? 7.763 33.601 116.362 1.00 13.55 98 GLU B C 1
ATOM 1777 O O . GLU B 1 98 ? 6.580 33.450 116.075 1.00 16.94 98 GLU B O 1
ATOM 1783 N N . TYR B 1 99 ? 8.743 33.080 115.642 1.00 10.96 99 TYR B N 1
ATOM 1784 C CA . TYR B 1 99 ? 8.407 32.334 114.449 1.00 10.60 99 TYR B CA 1
ATOM 1785 C C . TYR B 1 99 ? 8.154 30.910 114.862 1.00 14.01 99 TYR B C 1
ATOM 1786 O O . TYR B 1 99 ? 8.398 29.976 114.099 1.00 18.04 99 TYR B O 1
ATOM 1795 N N . ASP B 1 100 ? 7.492 30.768 116.004 1.00 13.78 100 ASP B N 1
ATOM 1796 C CA . ASP B 1 100 ? 7.230 29.465 116.592 1.00 14.49 100 ASP B CA 1
ATOM 1797 C C . ASP B 1 100 ? 6.585 28.328 115.786 1.00 11.03 100 ASP B C 1
ATOM 1798 O O . ASP B 1 100 ? 6.589 27.182 116.241 1.00 9.87 100 ASP B O 1
ATOM 1803 N N . LYS B 1 101 ? 6.000 28.597 114.633 1.00 6.37 101 LYS B N 1
ATOM 1804 C CA . LYS B 1 101 ? 5.416 27.468 113.958 1.00 10.07 101 LYS B CA 1
ATOM 1805 C C . LYS B 1 101 ? 6.363 26.798 112.994 1.00 13.64 101 LYS B C 1
ATOM 1806 O O . LYS B 1 101 ? 6.022 25.779 112.385 1.00 19.38 101 LYS B O 1
ATOM 1812 N N . LYS B 1 102 ? 7.562 27.352 112.857 1.00 14.64 102 LYS B N 1
ATOM 1813 C CA . LYS B 1 102 ? 8.552 26.755 111.969 1.00 11.06 102 LYS B CA 1
ATOM 1814 C C . LYS B 1 102 ? 9.005 25.422 112.580 1.00 9.79 102 LYS B C 1
ATOM 1815 O O . LYS B 1 102 ? 9.236 25.325 113.807 1.00 3.50 102 LYS B O 1
ATOM 1821 N N . LEU B 1 103 ? 9.138 24.422 111.704 1.00 7.89 103 LEU B N 1
ATOM 1822 C CA . LEU B 1 103 ? 9.556 23.052 112.032 1.00 6.82 103 LEU B CA 1
ATOM 1823 C C . LEU B 1 103 ? 11.006 22.825 112.484 1.00 7.02 103 LEU B C 1
ATOM 1824 O O . LEU B 1 103 ? 11.943 23.332 111.859 1.00 7.35 103 LEU B O 1
ATOM 1829 N N . VAL B 1 104 ? 11.180 22.082 113.582 1.00 5.88 104 VAL B N 1
ATOM 1830 C CA . VAL B 1 104 ? 12.500 21.702 114.101 1.00 4.05 104 VAL B CA 1
ATOM 1831 C C . VAL B 1 104 ? 12.716 20.308 113.518 1.00 4.12 104 VAL B C 1
ATOM 1832 O O . VAL B 1 104 ? 11.812 19.476 113.577 1.00 4.76 104 VAL B O 1
ATOM 1836 N N . SER B 1 105 ? 13.868 20.065 112.905 1.00 3.93 105 SER B N 1
ATOM 1837 C CA . SER B 1 105 ? 14.151 18.759 112.332 1.00 3.52 105 SER B CA 1
ATOM 1838 C C . SER B 1 105 ? 14.988 18.008 113.336 1.00 4.35 105 SER B C 1
ATOM 1839 O O . SER B 1 105 ? 14.621 16.906 113.719 1.00 9.43 105 SER B O 1
ATOM 1842 N N . ARG B 1 106 ? 16.123 18.554 113.755 1.00 2.00 106 ARG B N 1
ATOM 1843 C CA . ARG B 1 106 ? 16.885 17.866 114.793 1.00 3.10 106 ARG B CA 1
ATOM 1844 C C . ARG B 1 106 ? 17.664 18.797 115.682 1.00 3.03 106 ARG B C 1
ATOM 1845 O O . ARG B 1 106 ? 17.868 19.954 115.324 1.00 4.26 106 ARG B O 1
ATOM 1853 N N . LEU B 1 107 ? 17.986 18.346 116.887 1.00 2.00 107 LEU B N 1
ATOM 1854 C CA . LEU B 1 107 ? 18.780 19.174 117.782 1.00 3.85 107 LEU B CA 1
ATOM 1855 C C . LEU B 1 107 ? 20.066 18.452 118.065 1.00 4.92 107 LEU B C 1
ATOM 1856 O O . LEU B 1 107 ? 20.045 17.253 118.259 1.00 8.49 107 LEU B O 1
ATOM 1861 N N . GLN B 1 108 ? 21.183 19.168 117.977 1.00 4.32 108 GLN B N 1
ATOM 1862 C CA . GLN B 1 108 ? 22.506 18.614 118.220 1.00 3.86 108 GLN B CA 1
ATOM 1863 C C . GLN B 1 108 ? 23.064 19.152 119.526 1.00 2.00 108 GLN B C 1
ATOM 1864 O O . GLN B 1 108 ? 22.911 20.320 119.781 1.00 9.14 108 GLN B O 1
ATOM 1870 N N . ILE B 1 109 ? 23.741 18.347 120.330 1.00 2.00 109 ILE B N 1
ATOM 1871 C CA . ILE B 1 109 ? 24.313 18.847 121.569 1.00 2.00 109 ILE B CA 1
ATOM 1872 C C . ILE B 1 109 ? 25.777 18.710 121.365 1.00 2.26 109 ILE B C 1
ATOM 1873 O O . ILE B 1 109 ? 26.188 17.692 120.839 1.00 9.24 109 ILE B O 1
ATOM 1878 N N . ARG B 1 110 ? 26.578 19.677 121.806 1.00 3.50 110 ARG B N 1
ATOM 1879 C CA . ARG B 1 110 ? 28.040 19.625 121.646 1.00 2.00 110 ARG B CA 1
ATOM 1880 C C . ARG B 1 110 ? 28.731 19.896 122.942 1.00 2.00 110 ARG B C 1
ATOM 1881 O O . ARG B 1 110 ? 28.507 20.928 123.535 1.00 4.39 110 ARG B O 1
ATOM 1889 N N . VAL B 1 111 ? 29.606 19.017 123.373 1.00 2.00 111 VAL B N 1
ATOM 1890 C CA . VAL B 1 111 ? 30.346 19.276 124.585 1.00 2.00 111 VAL B CA 1
ATOM 1891 C C . VAL B 1 111 ? 31.761 19.669 124.172 1.00 2.00 111 VAL B C 1
ATOM 1892 O O . VAL B 1 111 ? 32.432 18.880 123.520 1.00 2.00 111 VAL B O 1
ATOM 1896 N N . ASN B 1 112 ? 32.144 20.930 124.403 1.00 2.00 112 ASN B N 1
ATOM 1897 C CA . ASN B 1 112 ? 33.494 21.421 124.091 1.00 2.00 112 ASN B CA 1
ATOM 1898 C C . ASN B 1 112 ? 34.138 21.573 125.455 1.00 2.00 112 ASN B C 1
ATOM 1899 O O . ASN B 1 112 ? 33.555 22.156 126.340 1.00 2.00 112 ASN B O 1
ATOM 1904 N N . PRO B 1 113 ? 35.324 21.020 125.668 1.00 2.00 113 PRO B N 1
ATOM 1905 C CA . PRO B 1 113 ? 35.844 21.216 127.015 1.00 2.00 113 PRO B CA 1
ATOM 1906 C C . PRO B 1 113 ? 36.836 22.337 127.149 1.00 6.05 113 PRO B C 1
ATOM 1907 O O . PRO B 1 113 ? 37.498 22.721 126.181 1.00 10.33 113 PRO B O 1
ATOM 1911 N N . LEU B 1 114 ? 36.956 22.857 128.360 1.00 7.02 114 LEU B N 1
ATOM 1912 C CA . LEU B 1 114 ? 37.928 23.903 128.610 1.00 6.99 114 LEU B CA 1
ATOM 1913 C C . LEU B 1 114 ? 39.173 23.172 129.016 1.00 9.44 114 LEU B C 1
ATOM 1914 O O . LEU B 1 114 ? 39.082 22.071 129.544 1.00 12.02 114 LEU B O 1
ATOM 1919 N N . PRO B 1 115 ? 40.328 23.837 128.962 1.00 10.78 115 PRO B N 1
ATOM 1920 C CA . PRO B 1 115 ? 41.573 23.175 129.331 1.00 12.03 115 PRO B CA 1
ATOM 1921 C C . PRO B 1 115 ? 41.615 22.569 130.748 1.00 13.65 115 PRO B C 1
ATOM 1922 O O . PRO B 1 115 ? 42.138 21.473 130.944 1.00 18.92 115 PRO B O 1
ATOM 1926 N N . LYS B 1 116 ? 40.994 23.223 131.712 1.00 12.69 116 LYS B N 1
ATOM 1927 C CA . LYS B 1 116 ? 41.011 22.723 133.076 1.00 13.31 116 LYS B CA 1
ATOM 1928 C C . LYS B 1 116 ? 40.146 21.480 133.346 1.00 13.11 116 LYS B C 1
ATOM 1929 O O . LYS B 1 116 ? 40.280 20.840 134.389 1.00 13.04 116 LYS B O 1
ATOM 1935 N N . PHE B 1 117 ? 39.291 21.120 132.394 1.00 13.46 117 PHE B N 1
ATOM 1936 C CA . PHE B 1 117 ? 38.386 19.961 132.515 1.00 12.56 117 PHE B CA 1
ATOM 1937 C C . PHE B 1 117 ? 39.058 18.630 132.707 1.00 11.41 117 PHE B C 1
ATOM 1938 O O . PHE B 1 117 ? 40.018 18.331 132.009 1.00 14.81 117 PHE B O 1
ATOM 1946 N N . ASP B 1 118 ? 38.425 17.768 133.494 1.00 10.12 118 ASP B N 1
ATOM 1947 C CA . ASP B 1 118 ? 38.964 16.443 133.763 1.00 12.18 118 ASP B CA 1
ATOM 1948 C C . ASP B 1 118 ? 37.900 15.591 134.439 1.00 10.23 118 ASP B C 1
ATOM 1949 O O . ASP B 1 118 ? 38.116 15.065 135.525 1.00 13.91 118 ASP B O 1
ATOM 1954 N N . SER B 1 119 ? 36.778 15.365 133.780 1.00 9.15 119 SER B N 1
ATOM 1955 C CA . SER B 1 119 ? 35.718 14.605 134.436 1.00 9.93 119 SER B CA 1
ATOM 1956 C C . SER B 1 119 ? 35.088 13.632 133.466 1.00 10.35 119 SER B C 1
ATOM 1957 O O . SER B 1 119 ? 35.670 13.335 132.420 1.00 16.24 119 SER B O 1
ATOM 1960 N N . THR B 1 120 ? 33.910 13.129 133.814 1.00 6.50 120 THR B N 1
ATOM 1961 C CA . THR B 1 120 ? 33.175 12.215 132.954 1.00 4.26 120 THR B CA 1
ATOM 1962 C C . THR B 1 120 ? 31.738 12.681 133.030 1.00 2.00 120 THR B C 1
ATOM 1963 O O . THR B 1 120 ? 31.205 12.886 134.111 1.00 5.77 120 THR B O 1
ATOM 1967 N N . VAL B 1 121 ? 31.129 12.929 131.899 1.00 2.00 121 VAL B N 1
ATOM 1968 C CA . VAL B 1 121 ? 29.776 13.385 131.931 1.00 4.72 121 VAL B CA 1
ATOM 1969 C C . VAL B 1 121 ? 29.007 12.518 130.974 1.00 7.86 121 VAL B C 1
ATOM 1970 O O . VAL B 1 121 ? 29.575 11.953 130.034 1.00 9.70 121 VAL B O 1
ATOM 1974 N N . TRP B 1 122 ? 27.709 12.424 131.212 1.00 8.13 122 TRP B N 1
ATOM 1975 C CA . TRP B 1 122 ? 26.794 11.623 130.409 1.00 8.16 122 TRP B CA 1
ATOM 1976 C C . TRP B 1 122 ? 25.749 12.638 129.929 1.00 4.16 122 TRP B C 1
ATOM 1977 O O . TRP B 1 122 ? 25.165 13.321 130.764 1.00 4.55 122 TRP B O 1
ATOM 1988 N N . VAL B 1 123 ? 25.427 12.670 128.640 1.00 2.00 123 VAL B N 1
ATOM 1989 C CA . VAL B 1 123 ? 24.523 13.698 128.133 1.00 2.00 123 VAL B CA 1
ATOM 1990 C C . VAL B 1 123 ? 23.392 13.225 127.177 1.00 4.55 123 VAL B C 1
ATOM 1991 O O . VAL B 1 123 ? 23.604 12.280 126.441 1.00 7.69 123 VAL B O 1
ATOM 1995 N N . THR B 1 124 ? 22.224 13.887 127.159 1.00 2.18 124 THR B N 1
ATOM 1996 C CA . THR B 1 124 ? 21.081 13.545 126.269 1.00 2.00 124 THR B CA 1
ATOM 1997 C C . THR B 1 124 ? 20.193 14.771 126.132 1.00 3.14 124 THR B C 1
ATOM 1998 O O . THR B 1 124 ? 20.317 15.707 126.897 1.00 11.29 124 THR B O 1
ATOM 2002 N N . VAL B 1 125 ? 19.200 14.696 125.263 1.00 2.00 125 VAL B N 1
ATOM 2003 C CA . VAL B 1 125 ? 18.249 15.760 125.104 1.00 3.02 125 VAL B CA 1
ATOM 2004 C C . VAL B 1 125 ? 16.942 15.055 125.040 1.00 7.89 125 VAL B C 1
ATOM 2005 O O . VAL B 1 125 ? 16.805 14.085 124.303 1.00 11.59 125 VAL B O 1
ATOM 2009 N N . ARG B 1 126 ? 15.922 15.599 125.681 1.00 13.45 126 ARG B N 1
ATOM 2010 C CA . ARG B 1 126 ? 14.664 14.891 125.710 1.00 15.04 126 ARG B CA 1
ATOM 2011 C C . ARG B 1 126 ? 13.526 15.798 126.088 1.00 17.37 126 ARG B C 1
ATOM 2012 O O . ARG B 1 126 ? 13.738 16.792 126.780 1.00 20.01 126 ARG B O 1
ATOM 2020 N N . LYS B 1 127 ? 12.328 15.449 125.608 1.00 19.93 127 LYS B N 1
ATOM 2021 C CA . LYS B 1 127 ? 11.070 16.166 125.889 1.00 18.25 127 LYS B CA 1
ATOM 2022 C C . LYS B 1 127 ? 10.831 15.968 127.407 1.00 17.22 127 LYS B C 1
ATOM 2023 O O . LYS B 1 127 ? 10.731 14.849 127.901 1.00 10.23 127 LYS B O 1
ATOM 2029 N N . VAL B 1 128 ? 10.847 17.043 128.169 1.00 17.10 128 VAL B N 1
ATOM 2030 C CA . V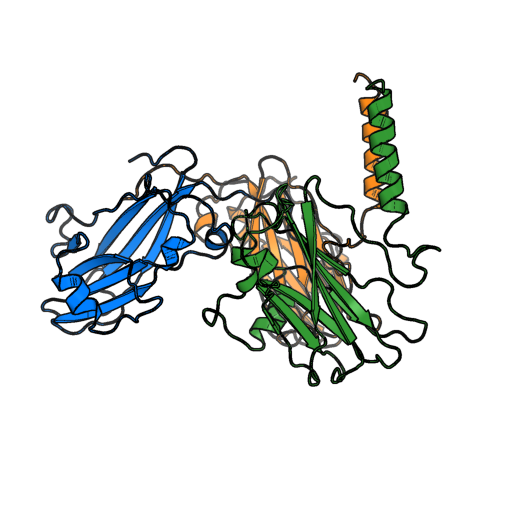AL B 1 128 ? 10.673 16.888 129.583 1.00 16.57 128 VAL B CA 1
ATOM 2031 C C . VAL B 1 128 ? 9.543 17.670 130.153 1.00 22.88 128 VAL B C 1
ATOM 2032 O O . VAL B 1 128 ? 9.669 18.858 130.424 1.00 18.10 128 VAL B O 1
ATOM 2036 N N . PRO B 1 129 ? 8.424 16.978 130.396 1.00 30.85 129 PRO B N 1
ATOM 2037 C CA . PRO B 1 129 ? 7.167 17.483 130.954 1.00 32.22 129 PRO B CA 1
ATOM 2038 C C . PRO B 1 129 ? 7.264 18.089 132.350 1.00 35.03 129 PRO B C 1
ATOM 2039 O O . PRO B 1 129 ? 7.738 17.463 133.304 1.00 30.67 129 PRO B O 1
ATOM 2043 N N . ALA B 1 130 ? 6.749 19.314 132.440 1.00 39.52 130 ALA B N 1
ATOM 2044 C CA . ALA B 1 130 ? 6.687 20.067 133.681 1.00 40.14 130 ALA B CA 1
ATOM 2045 C C . ALA B 1 130 ? 5.701 19.350 134.635 1.00 41.63 130 ALA B C 1
ATOM 2046 O O . ALA B 1 130 ? 5.384 19.849 135.729 1.00 42.85 130 ALA B O 1
ATOM 2048 N N . SER B 1 131 ? 5.191 18.191 134.196 1.00 41.36 131 SER B N 1
ATOM 2049 C CA . SER B 1 131 ? 4.343 17.336 135.030 1.00 39.79 131 SER B CA 1
ATOM 2050 C C . SER B 1 131 ? 5.178 17.106 136.309 1.00 40.24 131 SER B C 1
ATOM 2051 O O . SER B 1 131 ? 4.690 16.554 137.307 1.00 37.28 131 SER B O 1
ATOM 2054 N N . SER B 1 132 ? 6.477 17.424 136.178 1.00 41.45 132 SER B N 1
ATOM 2055 C CA . SER B 1 132 ? 7.507 17.364 137.213 1.00 40.78 132 SER B CA 1
ATOM 2056 C C . SER B 1 132 ? 7.971 15.947 137.417 1.00 38.77 132 SER B C 1
ATOM 2057 O O . SER B 1 132 ? 8.469 15.582 138.483 1.00 40.16 132 SER B O 1
ATOM 2060 N N . ASP B 1 133 ? 7.751 15.171 136.365 1.00 38.08 133 ASP B N 1
ATOM 2061 C CA . ASP B 1 133 ? 8.100 13.766 136.238 1.00 39.55 133 ASP B CA 1
ATOM 2062 C C . ASP B 1 133 ? 9.395 13.278 136.954 1.00 39.17 133 ASP B C 1
ATOM 2063 O O . ASP B 1 133 ? 10.338 12.817 136.307 1.00 42.06 133 ASP B O 1
ATOM 2068 N N . LEU B 1 134 ? 9.418 13.350 138.285 1.00 33.75 134 LEU B N 1
ATOM 2069 C CA . LEU B 1 134 ? 10.557 12.927 139.111 1.00 30.11 134 LEU B CA 1
ATOM 2070 C C . LEU B 1 134 ? 11.917 13.574 138.767 1.00 28.93 134 LEU B C 1
ATOM 2071 O O . LEU B 1 134 ? 12.061 14.316 137.781 1.00 28.13 134 LEU B O 1
ATOM 2076 N N . SER B 1 135 ? 12.882 13.350 139.661 1.00 30.84 135 SER B N 1
ATOM 2077 C CA . SER B 1 135 ? 14.256 13.831 139.502 1.00 31.09 135 SER B CA 1
ATOM 2078 C C . SER B 1 135 ? 15.318 12.906 140.131 1.00 30.45 135 SER B C 1
ATOM 2079 O O . SER B 1 135 ? 15.150 12.342 141.210 1.00 28.76 135 SER B O 1
ATOM 2082 N N . VAL B 1 136 ? 16.371 12.716 139.345 1.00 32.49 136 VAL B N 1
ATOM 2083 C CA . VAL B 1 136 ? 17.520 11.820 139.574 1.00 34.16 136 VAL B CA 1
ATOM 2084 C C . VAL B 1 136 ? 17.175 10.398 139.095 1.00 34.33 136 VAL B C 1
ATOM 2085 O O . VAL B 1 136 ? 17.891 9.834 138.263 1.00 34.69 136 VAL B O 1
ATOM 2089 N N . ALA B 1 137 ? 16.079 9.833 139.589 1.00 32.54 137 ALA B N 1
ATOM 2090 C CA . ALA B 1 137 ? 15.711 8.505 139.148 1.00 31.26 137 ALA B CA 1
ATOM 2091 C C . ALA B 1 137 ? 15.577 8.644 137.653 1.00 29.82 137 ALA B C 1
ATOM 2092 O O . ALA B 1 137 ? 16.519 8.351 136.919 1.00 26.74 137 ALA B O 1
ATOM 2094 N N . ALA B 1 138 ? 14.474 9.239 137.216 1.00 28.24 138 ALA B N 1
ATOM 2095 C CA . ALA B 1 138 ? 14.246 9.402 135.786 1.00 30.74 138 ALA B CA 1
ATOM 2096 C C . ALA B 1 138 ? 15.419 10.119 135.028 1.00 28.30 138 ALA B C 1
ATOM 2097 O O . ALA B 1 138 ? 15.591 9.960 133.809 1.00 28.62 138 ALA B O 1
ATOM 2099 N N . ILE B 1 139 ? 16.245 10.881 135.740 1.00 22.76 139 ILE B N 1
ATOM 2100 C CA . ILE B 1 139 ? 17.380 11.479 135.062 1.00 17.67 139 ILE B CA 1
ATOM 2101 C C . ILE B 1 139 ? 18.175 10.263 134.597 1.00 18.77 139 ILE B C 1
ATOM 2102 O O . ILE B 1 139 ? 18.125 9.895 133.402 1.00 18.21 139 ILE B O 1
ATOM 2107 N N . SER B 1 140 ? 18.724 9.539 135.576 1.00 16.93 140 SER B N 1
ATOM 2108 C CA . SER B 1 140 ? 19.506 8.327 135.332 1.00 16.22 140 SER B CA 1
ATOM 2109 C C . SER B 1 140 ? 18.738 7.226 134.594 1.00 16.00 140 SER B C 1
ATOM 2110 O O . SER B 1 140 ? 19.325 6.327 133.996 1.00 18.81 140 SER B O 1
ATOM 2113 N N . ALA B 1 141 ? 17.423 7.299 134.642 1.00 13.96 141 ALA B N 1
ATOM 2114 C CA . ALA B 1 141 ? 16.597 6.338 133.949 1.00 13.15 141 ALA B CA 1
ATOM 2115 C C . ALA B 1 141 ? 16.658 6.652 132.470 1.00 14.34 141 ALA B C 1
ATOM 2116 O O . ALA B 1 141 ? 16.596 5.746 131.639 1.00 17.14 141 ALA B O 1
ATOM 2118 N N . MET B 1 142 ? 16.752 7.938 132.146 1.00 12.77 142 MET B N 1
ATOM 2119 C CA . MET B 1 142 ? 16.773 8.375 130.766 1.00 12.98 142 MET B CA 1
ATOM 2120 C C . MET B 1 142 ? 18.008 7.936 129.995 1.00 12.36 142 MET B C 1
ATOM 2121 O O . MET B 1 142 ? 17.989 7.828 128.741 1.00 8.77 142 MET B O 1
ATOM 2126 N N . PHE B 1 143 ? 19.061 7.630 130.749 1.00 10.85 143 PHE B N 1
ATOM 2127 C CA . PHE B 1 143 ? 20.295 7.128 130.156 1.00 11.70 143 PHE B CA 1
ATOM 2128 C C . PHE B 1 143 ? 20.179 5.648 129.702 1.00 12.32 143 PHE B C 1
ATOM 2129 O O . PHE B 1 143 ? 20.768 5.228 128.699 1.00 13.00 143 PHE B O 1
ATOM 2137 N N . ALA B 1 144 ? 19.373 4.883 130.432 1.00 11.39 144 ALA B N 1
ATOM 2138 C CA . ALA B 1 144 ? 19.168 3.464 130.169 1.00 9.24 144 ALA B CA 1
ATOM 2139 C C . ALA B 1 144 ? 17.923 3.112 129.380 1.00 9.76 144 ALA B C 1
ATOM 2140 O O . ALA B 1 144 ? 17.896 2.103 128.697 1.00 10.25 144 ALA B O 1
ATOM 2142 N N . ASP B 1 145 ? 16.884 3.921 129.466 1.00 11.63 145 ASP B N 1
ATOM 2143 C CA . ASP B 1 145 ? 15.656 3.577 128.764 1.00 13.03 145 ASP B CA 1
ATOM 2144 C C . ASP B 1 145 ? 15.714 3.457 127.242 1.00 11.11 145 ASP B C 1
ATOM 2145 O O . ASP B 1 145 ? 14.790 2.950 126.616 1.00 9.00 145 ASP B O 1
ATOM 2150 N N . GLY B 1 146 ? 16.803 3.904 126.640 1.00 11.46 146 GLY B N 1
ATOM 2151 C CA . GLY B 1 146 ? 16.888 3.812 125.195 1.00 12.54 146 GLY B CA 1
ATOM 2152 C C . GLY B 1 146 ? 15.889 4.721 124.503 1.00 14.79 146 GLY B C 1
ATOM 2153 O O . GLY B 1 146 ? 15.509 4.489 123.350 1.00 15.96 146 GLY B O 1
ATOM 2154 N N . ALA B 1 147 ? 15.493 5.784 125.207 1.00 13.83 147 ALA B N 1
ATOM 2155 C CA . ALA B 1 147 ? 14.539 6.757 124.692 1.00 11.75 147 ALA B CA 1
ATOM 2156 C C . ALA B 1 147 ? 15.246 7.819 123.850 1.00 13.01 147 ALA B C 1
ATOM 2157 O O . ALA B 1 147 ? 14.843 8.103 122.716 1.00 11.45 147 ALA B O 1
ATOM 2159 N N . SER B 1 148 ? 16.320 8.380 124.404 1.00 11.82 148 SER B N 1
ATOM 2160 C CA . SER B 1 148 ? 17.075 9.417 123.727 1.00 10.32 148 SER B CA 1
ATOM 2161 C C . SER B 1 148 ? 18.533 9.064 123.638 1.00 8.52 148 SER B C 1
ATOM 2162 O O . SER B 1 148 ? 19.030 8.336 124.496 1.00 12.16 148 SER B O 1
ATOM 2165 N N . PRO B 1 149 ? 19.261 9.652 122.665 1.00 5.43 149 PRO B N 1
ATOM 2166 C CA . PRO B 1 149 ? 20.689 9.462 122.381 1.00 4.72 149 PRO B CA 1
ATOM 2167 C C . PRO B 1 149 ? 21.612 9.814 123.546 1.00 5.48 149 PRO B C 1
ATOM 2168 O O . PRO B 1 149 ? 21.459 10.883 124.138 1.00 9.77 149 PRO B O 1
ATOM 2172 N N . VAL B 1 150 ? 22.599 8.964 123.829 1.00 2.00 150 VAL B N 1
ATOM 2173 C CA . VAL B 1 150 ? 23.560 9.232 124.898 1.00 2.53 150 VAL B CA 1
ATOM 2174 C C . VAL B 1 150 ? 25.011 9.460 124.430 1.00 4.33 150 VAL B C 1
ATOM 2175 O O . VAL B 1 150 ? 25.543 8.721 123.589 1.00 3.34 150 VAL B O 1
ATOM 2179 N N . LEU B 1 151 ? 25.612 10.530 124.943 1.00 3.67 151 LEU B N 1
ATOM 2180 C CA . LEU B 1 151 ? 26.994 10.873 124.657 1.00 4.50 151 LEU B CA 1
ATOM 2181 C C . LEU B 1 151 ? 27.723 10.606 125.950 1.00 5.16 151 LEU B C 1
ATOM 2182 O O . LEU B 1 151 ? 27.110 10.653 127.018 1.00 11.27 151 LEU B O 1
ATOM 2187 N N . VAL B 1 152 ? 29.027 10.370 125.880 1.00 4.41 152 VAL B N 1
ATOM 2188 C CA . VAL B 1 152 ? 29.830 10.135 127.097 1.00 7.09 152 VAL B CA 1
ATOM 2189 C C . VAL B 1 152 ? 31.200 10.842 126.920 1.00 8.90 152 VAL B C 1
ATOM 2190 O O . VAL B 1 152 ? 32.134 10.301 126.315 1.00 18.45 152 VAL B O 1
ATOM 2194 N N . TYR B 1 153 ? 31.309 12.063 127.415 1.00 5.42 153 TYR B N 1
ATOM 2195 C CA . TYR B 1 153 ? 32.529 12.807 127.273 1.00 2.00 153 TYR B CA 1
ATOM 2196 C C . TYR B 1 153 ? 33.308 12.512 128.497 1.00 2.00 153 TYR B C 1
ATOM 2197 O O . TYR B 1 153 ? 32.792 12.719 129.574 1.00 2.00 153 TYR B O 1
ATOM 2206 N N . GLN B 1 154 ? 34.574 12.147 128.332 1.00 2.00 154 GLN B N 1
ATOM 2207 C CA . GLN B 1 154 ? 35.463 11.757 129.429 1.00 3.58 154 GLN B CA 1
ATOM 2208 C C . GLN B 1 154 ? 36.874 12.299 129.247 1.00 5.13 154 GLN B C 1
ATOM 2209 O O . GLN B 1 154 ? 37.433 12.166 128.171 1.00 7.11 154 GLN B O 1
ATOM 2215 N N . TYR B 1 155 ? 37.494 12.857 130.281 1.00 9.24 155 TYR B N 1
ATOM 2216 C CA . TYR B 1 155 ? 38.860 13.383 130.110 1.00 12.21 155 TYR B CA 1
ATOM 2217 C C . TYR B 1 155 ? 39.871 12.355 129.663 1.00 14.39 155 TYR B C 1
ATOM 2218 O O . TYR B 1 155 ? 40.168 11.419 130.390 1.00 12.12 155 TYR B O 1
ATOM 2227 N N . ALA B 1 156 ? 40.539 12.636 128.555 1.00 17.89 156 ALA B N 1
ATOM 2228 C CA . ALA B 1 156 ? 41.535 11.695 128.059 1.00 20.11 156 ALA B CA 1
ATOM 2229 C C . ALA B 1 156 ? 42.882 12.070 128.581 1.00 20.31 156 ALA B C 1
ATOM 2230 O O . ALA B 1 156 ? 43.339 13.188 128.342 1.00 19.97 156 ALA B O 1
ATOM 2232 N N . ALA B 1 157 ? 43.538 11.140 129.264 1.00 21.16 157 ALA B N 1
ATOM 2233 C CA . ALA B 1 157 ? 44.907 11.402 129.744 1.00 26.38 157 ALA B CA 1
ATOM 2234 C C . ALA B 1 157 ? 45.756 11.814 128.486 1.00 28.96 157 ALA B C 1
ATOM 2235 O O . ALA B 1 157 ? 46.500 12.831 128.466 1.00 25.83 157 ALA B O 1
ATOM 2237 N N . SER B 1 158 ? 45.544 11.016 127.434 1.00 29.04 158 SER B N 1
ATOM 2238 C CA . SER B 1 158 ? 46.151 11.114 126.100 1.00 25.27 158 SER B CA 1
ATOM 2239 C C . SER B 1 158 ? 45.889 12.448 125.343 1.00 24.39 158 SER B C 1
ATOM 2240 O O . SER B 1 158 ? 46.722 12.879 124.504 1.00 24.03 158 SER B O 1
ATOM 2243 N N . GLY B 1 159 ? 44.721 13.053 125.603 1.00 21.59 159 GLY B N 1
ATOM 2244 C CA . GLY B 1 159 ? 44.351 14.309 124.960 1.00 25.05 159 GLY B CA 1
ATOM 2245 C C . GLY B 1 159 ? 42.970 14.890 125.304 1.00 26.91 159 GLY B C 1
ATOM 2246 O O . GLY B 1 159 ? 42.608 15.086 126.502 1.00 31.35 159 GLY B O 1
ATOM 2247 N N . VAL B 1 160 ? 42.209 15.200 124.245 1.00 20.28 160 VAL B N 1
ATOM 2248 C CA . VAL B 1 160 ? 40.868 15.772 124.351 1.00 12.16 160 VAL B CA 1
ATOM 2249 C C . VAL B 1 160 ? 40.056 14.835 123.484 1.00 10.24 160 VAL B C 1
ATOM 2250 O O . VAL B 1 160 ? 40.502 14.479 122.377 1.00 12.04 160 VAL B O 1
ATOM 2254 N N . GLN B 1 161 ? 38.932 14.360 124.021 1.00 7.09 161 GLN B N 1
ATOM 2255 C CA . GLN B 1 161 ? 38.047 13.444 123.291 1.00 3.81 161 GLN B CA 1
ATOM 2256 C C . GLN B 1 161 ? 37.512 14.036 122.000 1.00 3.84 161 GLN B C 1
ATOM 2257 O O . GLN B 1 161 ? 36.654 14.908 122.030 1.00 2.00 161 GLN B O 1
ATOM 2263 N N . ALA B 1 162 ? 37.935 13.498 120.867 1.00 2.00 162 ALA B N 1
ATOM 2264 C CA . ALA B 1 162 ? 37.493 14.075 119.605 1.00 8.94 162 ALA B CA 1
ATOM 2265 C C . ALA B 1 162 ? 36.007 14.011 119.399 1.00 12.41 162 ALA B C 1
ATOM 2266 O O . ALA B 1 162 ? 35.410 14.910 118.789 1.00 11.47 162 ALA B O 1
ATOM 2268 N N . ASN B 1 163 ? 35.419 12.912 119.860 1.00 15.64 163 ASN B N 1
ATOM 2269 C CA . ASN B 1 163 ? 33.974 12.693 119.762 1.00 15.39 163 ASN B CA 1
ATOM 2270 C C . ASN B 1 163 ? 33.198 13.512 120.844 1.00 11.54 163 ASN B C 1
ATOM 2271 O O . ASN B 1 163 ? 32.901 13.040 121.939 1.00 3.26 163 ASN B O 1
ATOM 2276 N N . ASN B 1 164 ? 32.912 14.760 120.508 1.00 9.49 164 ASN B N 1
ATOM 2277 C CA . ASN B 1 164 ? 32.256 15.688 121.399 1.00 7.28 164 ASN B CA 1
ATOM 2278 C C . ASN B 1 164 ? 30.798 15.929 121.157 1.00 8.87 164 ASN B C 1
ATOM 2279 O O . ASN B 1 164 ? 30.291 16.888 121.711 1.00 11.24 164 ASN B O 1
ATOM 2284 N N . LYS B 1 165 ? 30.105 15.155 120.331 1.00 7.28 165 LYS B N 1
ATOM 2285 C CA . LYS B 1 165 ? 28.706 15.525 120.095 1.00 6.19 165 LYS B CA 1
ATOM 2286 C C . LYS B 1 165 ? 27.736 14.453 119.638 1.00 9.26 165 LYS B C 1
ATOM 2287 O O . LYS B 1 165 ? 28.145 13.481 118.976 1.00 12.17 165 LYS B O 1
ATOM 2293 N N . LEU B 1 166 ? 26.447 14.716 119.912 1.00 6.25 166 LEU B N 1
ATOM 2294 C CA . LEU B 1 166 ? 25.311 13.846 119.576 1.00 3.20 166 LEU B CA 1
ATOM 2295 C C . LEU B 1 166 ? 24.279 14.560 118.692 1.00 2.00 166 LEU B C 1
ATOM 2296 O O . LEU B 1 166 ? 23.880 15.665 118.999 1.00 5.49 166 LEU B O 1
ATOM 2301 N N . LEU B 1 167 ? 23.739 13.880 117.691 1.00 2.00 167 LEU B N 1
ATOM 2302 C CA . LEU B 1 167 ? 22.778 14.493 116.790 1.00 2.00 167 LEU B CA 1
ATOM 2303 C C . LEU B 1 167 ? 21.469 13.775 116.878 1.00 2.00 167 LEU B C 1
ATOM 2304 O O . LEU B 1 167 ? 21.279 12.759 116.241 1.00 7.58 167 LEU B O 1
ATOM 2309 N N . TYR B 1 168 ? 20.527 14.382 117.571 1.00 3.44 168 TYR B N 1
ATOM 2310 C CA . TYR B 1 168 ? 19.195 13.819 117.839 1.00 4.20 168 TYR B CA 1
ATOM 2311 C C . TYR B 1 168 ? 18.094 14.301 116.902 1.00 3.00 168 TYR B C 1
ATOM 2312 O O . TYR B 1 168 ? 17.689 15.450 116.971 1.00 7.51 168 TYR B O 1
ATOM 2321 N N . ASP B 1 169 ? 17.522 13.385 116.135 1.00 2.81 169 ASP B N 1
ATOM 2322 C CA . ASP B 1 169 ? 16.486 13.708 115.150 1.00 5.85 169 ASP B CA 1
ATOM 2323 C C . ASP B 1 169 ? 15.022 13.551 115.585 1.00 7.61 169 ASP B C 1
ATOM 2324 O O . ASP B 1 169 ? 14.517 12.427 115.637 1.00 11.47 169 ASP B O 1
ATOM 2329 N N . LEU B 1 170 ? 14.282 14.653 115.715 1.00 5.54 170 LEU B N 1
ATOM 2330 C CA . LEU B 1 170 ? 12.888 14.493 116.056 1.00 3.99 170 LEU B CA 1
ATOM 2331 C C . LEU B 1 170 ? 11.966 14.776 114.899 1.00 6.57 170 LEU B C 1
ATOM 2332 O O . LEU B 1 170 ? 10.756 14.831 115.067 1.00 10.90 170 LEU B O 1
ATOM 2337 N N . SER B 1 171 ? 12.539 14.812 113.705 1.00 7.84 171 SER B N 1
ATOM 2338 C CA . SER B 1 171 ? 11.817 15.086 112.465 1.00 15.31 171 SER B CA 1
ATOM 2339 C C . SER B 1 171 ? 10.479 14.40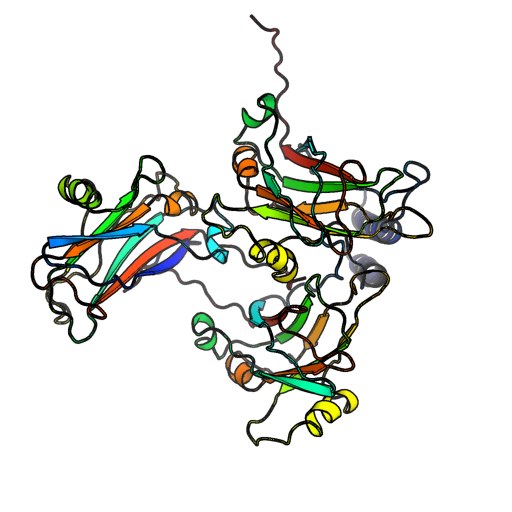9 112.319 1.00 16.87 171 SER B C 1
ATOM 2340 O O . SER B 1 171 ? 9.498 15.010 111.879 1.00 19.46 171 SER B O 1
ATOM 2343 N N . ALA B 1 172 ? 10.498 13.120 112.613 1.00 21.43 172 ALA B N 1
ATOM 2344 C CA . ALA B 1 172 ? 9.349 12.235 112.552 1.00 22.65 172 ALA B CA 1
ATOM 2345 C C . ALA B 1 172 ? 8.080 12.792 113.159 1.00 22.38 172 ALA B C 1
ATOM 2346 O O . ALA B 1 172 ? 6.998 12.590 112.620 1.00 24.50 172 ALA B O 1
ATOM 2348 N N . MET B 1 173 ? 8.220 13.486 114.280 1.00 20.26 173 MET B N 1
ATOM 2349 C CA . MET B 1 173 ? 7.078 14.034 115.003 1.00 20.24 173 MET B CA 1
ATOM 2350 C C . MET B 1 173 ? 6.624 15.499 114.755 1.00 20.23 173 MET B C 1
ATOM 2351 O O . MET B 1 173 ? 5.878 16.085 115.570 1.00 17.33 173 MET B O 1
ATOM 2356 N N . ARG B 1 174 ? 7.010 16.048 113.606 1.00 17.90 174 ARG B N 1
ATOM 2357 C CA . ARG B 1 174 ? 6.691 17.422 113.247 1.00 16.82 174 ARG B CA 1
ATOM 2358 C C . ARG B 1 174 ? 6.806 18.345 114.457 1.00 15.10 174 ARG B C 1
ATOM 2359 O O . ARG B 1 174 ? 5.795 18.846 114.932 1.00 21.25 174 ARG B O 1
ATOM 2367 N N . ALA B 1 175 ? 7.996 18.522 115.017 1.00 8.89 175 ALA B N 1
ATOM 2368 C CA . ALA B 1 175 ? 8.074 19.436 116.137 1.00 6.18 175 ALA B CA 1
ATOM 2369 C C . ALA B 1 175 ? 8.463 20.785 115.555 1.00 9.43 175 ALA B C 1
ATOM 2370 O O . ALA B 1 175 ? 8.959 20.855 114.419 1.00 10.41 175 ALA B O 1
ATOM 2372 N N . ASP B 1 176 ? 8.091 21.850 116.265 1.00 11.10 176 ASP B N 1
ATOM 2373 C CA . ASP B 1 176 ? 8.411 23.236 115.878 1.00 8.66 176 ASP B CA 1
ATOM 2374 C C . ASP B 1 176 ? 8.999 24.080 117.010 1.00 6.90 176 ASP B C 1
ATOM 2375 O O . ASP B 1 176 ? 8.868 23.737 118.200 1.00 3.11 176 ASP B O 1
ATOM 2380 N N . ILE B 1 177 ? 9.612 25.196 116.622 1.00 4.84 177 ILE B N 1
ATOM 2381 C CA . ILE B 1 177 ? 10.247 26.126 117.546 1.00 3.97 177 ILE B CA 1
ATOM 2382 C C . ILE B 1 177 ? 9.418 26.289 118.831 1.00 6.43 177 ILE B C 1
ATOM 2383 O O . ILE B 1 177 ? 9.943 26.529 119.922 1.00 7.52 177 ILE B O 1
ATOM 2388 N N . GLY B 1 178 ? 8.107 26.177 118.695 1.00 9.49 178 GLY B N 1
ATOM 2389 C CA . GLY B 1 178 ? 7.247 26.280 119.856 1.00 15.09 178 GLY B CA 1
ATOM 2390 C C . GLY B 1 178 ? 7.599 25.240 120.908 1.00 14.62 178 GLY B C 1
ATOM 2391 O O . GLY B 1 178 ? 8.113 25.581 121.981 1.00 15.47 178 GLY B O 1
ATOM 2392 N N . ASP B 1 179 ? 7.433 23.968 120.564 1.00 14.49 179 ASP B N 1
ATOM 2393 C CA . ASP B 1 179 ? 7.720 22.900 121.515 1.00 16.06 179 ASP B CA 1
ATOM 2394 C C . ASP B 1 179 ? 9.150 22.820 122.039 1.00 16.33 179 ASP B C 1
ATOM 2395 O O . ASP B 1 179 ? 9.414 21.997 122.916 1.00 20.60 179 ASP B O 1
ATOM 2400 N N . MET B 1 180 ? 10.075 23.649 121.555 1.00 14.96 180 MET B N 1
ATOM 2401 C CA . MET B 1 180 ? 11.425 23.530 122.085 1.00 12.46 180 MET B CA 1
ATOM 2402 C C . MET B 1 180 ? 11.468 23.867 123.562 1.00 12.27 180 MET B C 1
ATOM 2403 O O . MET B 1 180 ? 12.352 23.411 124.269 1.00 14.79 180 MET B O 1
ATOM 2408 N N . ARG B 1 181 ? 10.486 24.599 124.057 1.00 11.39 181 ARG B N 1
ATOM 2409 C CA . ARG B 1 181 ? 10.484 24.908 125.479 1.00 14.96 181 ARG B CA 1
ATOM 2410 C C . ARG B 1 181 ? 10.273 23.624 126.257 1.00 15.08 181 ARG B C 1
ATOM 2411 O O . ARG B 1 181 ? 10.622 23.532 127.446 1.00 16.13 181 ARG B O 1
ATOM 2419 N N . LYS B 1 182 ? 9.669 22.643 125.590 1.00 13.15 182 LYS B N 1
ATOM 2420 C CA . LYS B 1 182 ? 9.364 21.377 126.220 1.00 10.70 182 LYS B CA 1
ATOM 2421 C C . LYS B 1 182 ? 10.554 20.478 126.409 1.00 9.41 182 LYS B C 1
ATOM 2422 O O . LYS B 1 182 ? 10.492 19.551 127.203 1.00 17.86 182 LYS B O 1
ATOM 2428 N N . TYR B 1 183 ? 11.650 20.748 125.725 1.00 4.50 183 TYR B N 1
ATOM 2429 C CA . TYR B 1 183 ? 12.799 19.881 125.872 1.00 2.35 183 TYR B CA 1
ATOM 2430 C C . TYR B 1 183 ? 13.903 20.407 126.772 1.00 2.85 183 TYR B C 1
ATOM 2431 O O . TYR B 1 183 ? 14.045 21.606 126.951 1.00 3.54 183 TYR B O 1
ATOM 2440 N N . ALA B 1 184 ? 14.744 19.515 127.278 1.00 4.67 184 ALA B N 1
ATOM 2441 C CA . ALA B 1 184 ? 15.843 19.952 128.134 1.00 5.90 184 ALA B CA 1
ATOM 2442 C C . ALA B 1 184 ? 17.103 19.105 128.010 1.00 4.98 184 ALA B C 1
ATOM 2443 O O . ALA B 1 184 ? 17.027 17.946 127.618 1.00 5.22 184 ALA B O 1
ATOM 2445 N N . VAL B 1 185 ? 18.260 19.709 128.275 1.00 3.65 185 VAL B N 1
ATOM 2446 C CA . VAL B 1 185 ? 19.518 18.989 128.218 1.00 4.57 185 VAL B CA 1
ATOM 2447 C C . VAL B 1 185 ? 19.822 18.479 129.598 1.00 7.52 185 VAL B C 1
ATOM 2448 O O . VAL B 1 185 ? 19.611 19.187 130.579 1.00 12.83 185 VAL B O 1
ATOM 2452 N N . LEU B 1 186 ? 20.310 17.253 129.689 1.00 8.55 186 LEU B N 1
ATOM 2453 C CA . LEU B 1 186 ? 20.637 16.687 130.988 1.00 9.95 186 LEU B CA 1
ATOM 2454 C C . LEU B 1 186 ? 22.147 16.400 131.030 1.00 8.75 186 LEU B C 1
ATOM 2455 O O . LEU B 1 186 ? 22.714 16.020 130.018 1.00 10.68 186 LEU B O 1
ATOM 2460 N N . VAL B 1 187 ? 22.811 16.634 132.156 1.00 4.20 187 VAL B N 1
ATOM 2461 C CA . VAL B 1 187 ? 24.247 16.420 132.235 1.00 3.96 187 VAL B CA 1
ATOM 2462 C C . VAL B 1 187 ? 24.616 15.801 133.583 1.00 7.77 187 VAL B C 1
ATOM 2463 O O . VAL B 1 187 ? 24.766 16.504 134.578 1.00 12.29 187 VAL B O 1
ATOM 2467 N N . TYR B 1 188 ? 24.784 14.486 133.619 1.00 8.50 188 TYR B N 1
ATOM 2468 C CA . TYR B 1 188 ? 25.123 13.782 134.861 1.00 6.32 188 TYR B CA 1
ATOM 2469 C C . TYR B 1 188 ? 26.641 13.675 135.099 1.00 3.93 188 TYR B C 1
ATOM 2470 O O . TYR B 1 188 ? 27.350 13.117 134.287 1.00 10.10 188 TYR B O 1
ATOM 2479 N N . SER B 1 189 ? 27.160 14.226 136.178 1.00 2.00 189 SER B N 1
ATOM 2480 C CA . SER B 1 189 ? 28.591 14.126 136.423 1.00 2.13 189 SER B CA 1
ATOM 2481 C C . SER B 1 189 ? 28.828 12.802 137.093 1.00 6.12 189 SER B C 1
ATOM 2482 O O . SER B 1 189 ? 28.187 12.510 138.087 1.00 11.93 189 SER B O 1
ATOM 2485 N N . LYS B 1 190 ? 29.836 12.064 136.641 1.00 9.86 190 LYS B N 1
ATOM 2486 C CA . LYS B 1 190 ? 30.098 10.749 137.199 1.00 11.64 190 LYS B CA 1
ATOM 2487 C C . LYS B 1 190 ? 31.139 10.590 138.291 1.00 14.20 190 LYS B C 1
ATOM 2488 O O . LYS B 1 190 ? 30.877 9.868 139.263 1.00 18.85 190 LYS B O 1
ATOM 2494 N N . ASP B 1 191 ? 32.312 11.211 138.157 1.00 15.26 191 ASP B N 1
ATOM 2495 C CA . ASP B 1 191 ? 33.334 11.033 139.207 1.00 16.43 191 ASP B CA 1
ATOM 2496 C C . ASP B 1 191 ? 33.972 12.281 139.810 1.00 17.55 191 ASP B C 1
ATOM 2497 O O . ASP B 1 191 ? 34.598 12.206 140.859 1.00 18.03 191 ASP B O 1
ATOM 2502 N N . ASP B 1 192 ? 33.897 13.396 139.094 1.00 20.63 192 ASP B N 1
ATOM 2503 C CA . ASP B 1 192 ? 34.521 14.659 139.499 1.00 20.28 192 ASP B CA 1
ATOM 2504 C C . ASP B 1 192 ? 33.486 15.394 140.323 1.00 17.05 192 ASP B C 1
ATOM 2505 O O . ASP B 1 192 ? 33.233 15.039 141.458 1.00 18.59 192 ASP B O 1
ATOM 2510 N N . ALA B 1 193 ? 32.783 16.290 139.645 1.00 13.39 193 ALA B N 1
ATOM 2511 C CA . ALA B 1 193 ? 31.767 17.190 140.166 1.00 10.21 193 ALA B CA 1
ATOM 2512 C C . ALA B 1 193 ? 32.143 18.313 139.219 1.00 8.63 193 ALA B C 1
ATOM 2513 O O . ALA B 1 193 ? 33.059 19.062 139.483 1.00 13.48 193 ALA B O 1
ATOM 2515 N N . LEU B 1 194 ? 31.581 18.272 138.021 1.00 9.87 194 LEU B N 1
ATOM 2516 C CA . LEU B 1 194 ? 31.864 19.246 136.973 1.00 8.79 194 LEU B CA 1
ATOM 2517 C C . LEU B 1 194 ? 31.934 20.681 137.503 1.00 10.39 194 LEU B C 1
ATOM 2518 O O . LEU B 1 194 ? 30.914 21.333 137.749 1.00 9.44 194 LEU B O 1
ATOM 2523 N N . GLU B 1 195 ? 33.152 21.152 137.735 1.00 13.50 195 GLU B N 1
ATOM 2524 C CA . GLU B 1 195 ? 33.338 22.501 138.229 1.00 16.33 195 GLU B CA 1
ATOM 2525 C C . GLU B 1 195 ? 33.069 23.527 137.153 1.00 19.39 195 GLU B C 1
ATOM 2526 O O . GLU B 1 195 ? 33.160 23.257 135.947 1.00 23.17 195 GLU B O 1
ATOM 2532 N N . THR B 1 196 ? 32.734 24.721 137.613 1.00 22.03 196 THR B N 1
ATOM 2533 C CA . THR B 1 196 ? 32.432 25.832 136.731 1.00 22.38 196 THR B CA 1
ATOM 2534 C C . THR B 1 196 ? 33.624 26.026 135.833 1.00 18.69 196 THR B C 1
ATOM 2535 O O . THR B 1 196 ? 34.715 26.269 136.326 1.00 19.93 196 THR B O 1
ATOM 2539 N N . ASP B 1 197 ? 33.439 25.833 134.535 1.00 18.12 197 ASP B N 1
ATOM 2540 C CA . ASP B 1 197 ? 34.531 26.028 133.582 1.00 21.92 197 ASP B CA 1
ATOM 2541 C C . ASP B 1 197 ? 35.473 24.836 133.422 1.00 20.80 197 ASP B C 1
ATOM 2542 O O . ASP B 1 197 ? 36.558 24.775 133.997 1.00 26.55 197 ASP B O 1
ATOM 2547 N N . GLU B 1 198 ? 35.002 23.937 132.570 1.00 16.26 198 GLU B N 1
ATOM 2548 C CA . GLU B 1 198 ? 35.561 22.671 132.112 1.00 9.36 198 GLU B CA 1
ATOM 2549 C C . GLU B 1 198 ? 34.216 22.483 131.430 1.00 9.17 198 GLU B C 1
ATOM 2550 O O . GLU B 1 198 ? 33.211 22.452 132.128 1.00 16.86 198 GLU B O 1
ATOM 2556 N N . LEU B 1 199 ? 34.117 22.507 130.114 1.00 7.26 199 LEU B N 1
ATOM 2557 C CA . LEU B 1 199 ? 32.787 22.347 129.478 1.00 5.56 199 LEU B CA 1
ATOM 2558 C C . LEU B 1 199 ? 31.930 23.590 129.270 1.00 2.00 199 LEU B C 1
ATOM 2559 O O . LEU B 1 199 ? 31.779 24.410 130.166 1.00 2.00 199 LEU B O 1
ATOM 2564 N N . VAL B 1 200 ? 31.346 23.663 128.081 1.00 2.00 200 VAL B N 1
ATOM 2565 C CA . VAL B 1 200 ? 30.432 24.695 127.651 1.00 2.00 200 VAL B CA 1
ATOM 2566 C C . VAL B 1 200 ? 29.618 23.908 126.641 1.00 2.83 200 VAL B C 1
ATOM 2567 O O . VAL B 1 200 ? 30.132 23.544 125.600 1.00 5.09 200 VAL B O 1
ATOM 2571 N N . LEU B 1 201 ? 28.377 23.580 126.947 1.00 2.08 201 LEU B N 1
ATOM 2572 C CA . LEU B 1 201 ? 27.580 22.818 126.008 1.00 2.00 201 LEU B CA 1
ATOM 2573 C C . LEU B 1 201 ? 26.996 23.823 125.051 1.00 2.00 201 LEU B C 1
ATOM 2574 O O . LEU B 1 201 ? 26.965 24.990 125.345 1.00 2.00 201 LEU B O 1
ATOM 2579 N N . HIS B 1 202 ? 26.599 23.378 123.880 1.00 2.00 202 HIS B N 1
ATOM 2580 C CA . HIS B 1 202 ? 25.987 24.244 122.889 1.00 2.00 202 HIS B CA 1
ATOM 2581 C C . HIS B 1 202 ? 24.842 23.419 122.356 1.00 2.00 202 HIS B C 1
ATOM 2582 O O . HIS B 1 202 ? 25.026 22.247 122.074 1.00 2.00 202 HIS B O 1
ATOM 2589 N N . VAL B 1 203 ? 23.672 24.005 122.192 1.00 2.00 203 VAL B N 1
ATOM 2590 C CA . VAL B 1 203 ? 22.547 23.266 121.669 1.00 2.00 203 VAL B CA 1
ATOM 2591 C C . VAL B 1 203 ? 22.277 23.886 120.317 1.00 2.00 203 VAL B C 1
ATOM 2592 O O . VAL B 1 203 ? 21.976 25.046 120.252 1.00 2.40 203 VAL B O 1
ATOM 2596 N N . ASP B 1 204 ? 22.507 23.199 119.218 1.00 2.00 204 ASP B N 1
ATOM 2597 C CA . ASP B 1 204 ? 22.187 23.856 117.951 1.00 6.81 204 ASP B CA 1
ATOM 2598 C C . ASP B 1 204 ? 20.900 23.277 117.402 1.00 7.79 204 ASP B C 1
ATOM 2599 O O . ASP B 1 204 ? 20.871 22.115 116.964 1.00 10.36 204 ASP B O 1
ATOM 2604 N N . ILE B 1 205 ? 19.857 24.097 117.371 1.00 5.39 205 ILE B N 1
ATOM 2605 C CA . ILE B 1 205 ? 18.555 23.679 116.882 1.00 2.23 205 ILE B CA 1
ATOM 2606 C C . ILE B 1 205 ? 18.338 23.873 115.381 1.00 2.63 205 ILE B C 1
ATOM 2607 O O . ILE B 1 205 ? 18.167 24.995 114.937 1.00 6.02 205 ILE B O 1
ATOM 2612 N N . GLU B 1 206 ? 18.361 22.806 114.591 1.00 2.00 206 GLU B N 1
ATOM 2613 C CA . GLU B 1 206 ? 18.099 22.942 113.157 1.00 5.63 206 GLU B CA 1
ATOM 2614 C C . GLU B 1 206 ? 16.568 23.081 112.951 1.00 9.56 206 GLU B C 1
ATOM 2615 O O . GLU B 1 206 ? 15.805 22.263 113.465 1.00 21.08 206 GLU B O 1
ATOM 2621 N N . HIS B 1 207 ? 16.103 24.076 112.199 1.00 7.97 207 HIS B N 1
ATOM 2622 C CA . HIS B 1 207 ? 14.668 24.270 111.990 1.00 4.78 207 HIS B CA 1
ATOM 2623 C C . HIS B 1 207 ? 14.511 24.854 110.625 1.00 7.25 207 HIS B C 1
ATOM 2624 O O . HIS B 1 207 ? 15.499 25.065 109.944 1.00 13.14 207 HIS B O 1
ATOM 2631 N N . GLN B 1 208 ? 13.300 25.205 110.231 1.00 6.18 208 GLN B N 1
ATOM 2632 C CA . GLN B 1 208 ? 13.140 25.753 108.895 1.00 7.06 208 GLN B CA 1
ATOM 2633 C C . GLN B 1 208 ? 13.608 27.166 108.886 1.00 8.00 208 GLN B C 1
ATOM 2634 O O . GLN B 1 208 ? 13.543 27.842 109.908 1.00 10.83 208 GLN B O 1
ATOM 2640 N N . ARG B 1 209 ? 14.026 27.617 107.711 1.00 10.46 209 ARG B N 1
ATOM 2641 C CA . ARG B 1 209 ? 14.539 28.962 107.520 1.00 13.76 209 ARG B CA 1
ATOM 2642 C C . ARG B 1 209 ? 13.522 30.034 107.900 1.00 13.08 209 ARG B C 1
ATOM 2643 O O . ARG B 1 209 ? 12.338 29.885 107.615 1.00 14.73 209 ARG B O 1
ATOM 2651 N N . ILE B 1 210 ? 13.979 31.104 108.546 1.00 12.77 210 ILE B N 1
ATOM 2652 C CA . ILE B 1 210 ? 13.105 32.223 108.934 1.00 9.75 210 ILE B CA 1
ATOM 2653 C C . ILE B 1 210 ? 13.513 33.358 108.006 1.00 12.81 210 ILE B C 1
ATOM 2654 O O . ILE B 1 210 ? 14.673 33.732 107.972 1.00 15.79 210 ILE B O 1
ATOM 2659 N N . PRO B 1 211 ? 12.555 33.971 107.311 1.00 17.11 211 PRO B N 1
ATOM 2660 C CA . PRO B 1 211 ? 12.805 35.071 106.372 1.00 21.68 211 PRO B CA 1
ATOM 2661 C C . PRO B 1 211 ? 13.513 36.318 106.916 1.00 25.97 211 PRO B C 1
ATOM 2662 O O . PRO B 1 211 ? 13.491 36.614 108.121 1.00 30.30 211 PRO B O 1
ATOM 2666 N N . THR B 1 212 ? 14.109 37.060 105.983 1.00 28.53 212 THR B N 1
ATOM 2667 C CA . THR B 1 212 ? 14.819 38.309 106.263 1.00 29.60 212 THR B CA 1
ATOM 2668 C C . THR B 1 212 ? 14.094 39.344 105.411 1.00 31.58 212 THR B C 1
ATOM 2669 O O . THR B 1 212 ? 14.220 39.378 104.173 1.00 31.12 212 THR B O 1
ATOM 2673 N N . SER B 1 213 ? 13.265 40.130 106.082 1.00 34.03 213 SER B N 1
ATOM 2674 C CA . SER B 1 213 ? 12.443 41.106 105.389 1.00 37.01 213 SER B CA 1
ATOM 2675 C C . SER B 1 213 ? 13.115 42.238 104.633 1.00 38.36 213 SER B C 1
ATOM 2676 O O . SER B 1 213 ? 14.272 42.623 104.894 1.00 38.41 213 SER B O 1
ATOM 2679 N N . GLY B 1 214 ? 12.303 42.794 103.736 1.00 37.87 214 GLY B N 1
ATOM 2680 C CA . GLY B 1 214 ? 12.700 43.909 102.916 1.00 38.46 214 GLY B CA 1
ATOM 2681 C C . GLY B 1 214 ? 11.764 45.084 103.169 1.00 37.16 214 GLY B C 1
ATOM 2682 O O . GLY B 1 214 ? 10.769 45.257 102.444 1.00 40.14 214 GLY B O 1
ATOM 2683 N N . VAL B 1 215 ? 12.029 45.845 104.230 1.00 31.25 215 VAL B N 1
ATOM 2684 C CA . VAL B 1 215 ? 11.233 47.026 104.550 1.00 28.77 215 VAL B CA 1
ATOM 2685 C C . VAL B 1 215 ? 11.938 47.838 105.599 1.00 29.14 215 VAL B C 1
ATOM 2686 O O . VAL B 1 215 ? 12.446 47.307 106.584 1.00 31.15 215 VAL B O 1
ATOM 2690 N N . LEU B 1 216 ? 12.016 49.132 105.333 1.00 29.09 216 LEU B N 1
ATOM 2691 C CA . LEU B 1 216 ? 12.609 50.097 106.233 1.00 27.46 216 LEU B CA 1
ATOM 2692 C C . LEU B 1 216 ? 11.583 50.115 107.367 1.00 27.30 216 LEU B C 1
ATOM 2693 O O . LEU B 1 216 ? 10.370 50.142 107.106 1.00 33.71 216 LEU B O 1
ATOM 2698 N N . PRO B 1 217 ? 12.041 49.946 108.613 1.00 26.82 217 PRO B N 1
ATOM 2699 C CA . PRO B 1 217 ? 11.188 49.938 109.793 1.00 25.86 217 PRO B CA 1
ATOM 2700 C C . PRO B 1 217 ? 10.411 51.191 110.106 1.00 27.93 217 PRO B C 1
ATOM 2701 O O . PRO B 1 217 ? 10.761 52.302 109.688 1.00 22.50 217 PRO B O 1
ATOM 2705 N N . VAL B 1 218 ? 9.413 50.917 110.945 1.00 31.96 218 VAL B N 1
ATOM 2706 C CA . VAL B 1 218 ? 8.370 51.769 111.537 1.00 35.86 218 VAL B CA 1
ATOM 2707 C C . VAL B 1 218 ? 8.646 53.162 112.153 1.00 39.74 218 VAL B C 1
ATOM 2708 O O . VAL B 1 218 ? 9.681 53.395 112.837 1.00 44.18 218 VAL B O 1
ATOM 2713 N N . ALA C 1 28 ? 38.964 11.022 79.694 1.00 44.56 28 ALA C N 1
ATOM 2714 C CA . ALA C 1 28 ? 37.917 12.089 79.739 1.00 44.31 28 ALA C CA 1
ATOM 2715 C C . ALA C 1 28 ? 36.715 11.518 79.008 1.00 44.34 28 ALA C C 1
ATOM 2716 O O . ALA C 1 28 ? 36.788 11.350 77.783 1.00 45.60 28 ALA C O 1
ATOM 2718 N N . ASP C 1 29 ? 35.680 11.111 79.756 1.00 41.24 29 ASP C N 1
ATOM 2719 C CA . ASP C 1 29 ? 34.456 10.521 79.166 1.00 39.63 29 ASP C CA 1
ATOM 2720 C C . ASP C 1 29 ? 33.254 10.421 80.121 1.00 37.67 29 ASP C C 1
ATOM 2721 O O . ASP C 1 29 ? 32.529 9.409 80.156 1.00 35.01 29 ASP C O 1
ATOM 2726 N N . ALA C 1 30 ? 33.038 11.549 80.809 1.00 38.46 30 ALA C N 1
ATOM 2727 C CA . ALA C 1 30 ? 31.984 11.816 81.818 1.00 36.39 30 ALA C CA 1
ATOM 2728 C C . ALA C 1 30 ? 31.401 10.698 82.687 1.00 34.20 30 ALA C C 1
ATOM 2729 O O . ALA C 1 30 ? 31.530 10.780 83.912 1.00 30.45 30 ALA C O 1
ATOM 2731 N N . ASN C 1 31 ? 30.737 9.695 82.099 1.00 32.98 31 ASN C N 1
ATOM 2732 C CA . ASN C 1 31 ? 30.208 8.585 82.910 1.00 33.88 31 ASN C CA 1
ATOM 2733 C C . ASN C 1 31 ? 31.386 8.042 83.728 1.00 34.12 31 ASN C C 1
ATOM 2734 O O . ASN C 1 31 ? 31.287 7.873 84.952 1.00 33.00 31 ASN C O 1
ATOM 2739 N N . PHE C 1 32 ? 32.522 7.861 83.050 1.00 34.14 32 PHE C N 1
ATOM 2740 C CA . PHE C 1 32 ? 33.752 7.396 83.691 1.00 34.87 32 PHE C CA 1
ATOM 2741 C C . PHE C 1 32 ? 34.422 8.532 84.407 1.00 33.81 32 PHE C C 1
ATOM 2742 O O . PHE C 1 32 ? 34.898 8.412 85.548 1.00 33.67 32 PHE C O 1
ATOM 2750 N N . ARG C 1 33 ? 34.494 9.632 83.688 1.00 31.89 33 ARG C N 1
ATOM 2751 C CA . ARG C 1 33 ? 35.083 10.827 84.223 1.00 35.43 33 ARG C CA 1
ATOM 2752 C C . ARG C 1 33 ? 34.582 11.158 85.656 1.00 33.65 33 ARG C C 1
ATOM 2753 O O . ARG C 1 33 ? 35.225 11.931 86.365 1.00 35.37 33 ARG C O 1
ATOM 2761 N N . VAL C 1 34 ? 33.457 10.599 86.100 1.00 32.31 34 VAL C N 1
ATOM 2762 C CA . VAL C 1 34 ? 33.006 10.902 87.468 1.00 32.61 34 VAL C CA 1
ATOM 2763 C C . VAL C 1 34 ? 33.422 9.849 88.475 1.00 31.88 34 VAL C C 1
ATOM 2764 O O . VAL C 1 34 ? 33.566 10.159 89.669 1.00 30.11 34 VAL C O 1
ATOM 2768 N N . LEU C 1 35 ? 33.556 8.603 88.004 1.00 30.32 35 LEU C N 1
ATOM 2769 C CA . LEU C 1 35 ? 33.949 7.482 88.858 1.00 27.58 35 LEU C CA 1
ATOM 2770 C C . LEU C 1 35 ? 35.299 7.831 89.428 1.00 27.97 35 LEU C C 1
ATOM 2771 O O . LEU C 1 35 ? 35.532 7.766 90.642 1.00 28.63 35 LEU C O 1
ATOM 2776 N N . SER C 1 36 ? 36.164 8.263 88.527 1.00 27.04 36 SER C N 1
ATOM 2777 C CA . SER C 1 36 ? 37.507 8.676 88.859 1.00 26.30 36 SER C CA 1
ATOM 2778 C C . SER C 1 36 ? 37.412 9.676 89.991 1.00 24.35 36 SER C C 1
ATOM 2779 O O . SER C 1 36 ? 37.983 9.455 91.062 1.00 24.40 36 SER C O 1
ATOM 2782 N N . GLN C 1 37 ? 36.631 10.734 89.761 1.00 24.37 37 GLN C N 1
ATOM 2783 C CA . GLN C 1 37 ? 36.422 11.804 90.741 1.00 27.00 37 GLN C CA 1
ATOM 2784 C C . GLN C 1 37 ? 36.143 11.270 92.151 1.00 23.92 37 GLN C C 1
ATOM 2785 O O . GLN C 1 37 ? 36.735 11.729 93.137 1.00 25.14 37 GLN C O 1
ATOM 2791 N N . GLN C 1 38 ? 35.246 10.290 92.229 1.00 20.73 38 GLN C N 1
ATOM 2792 C CA . GLN C 1 38 ? 34.896 9.635 93.486 1.00 19.70 38 GLN C CA 1
ATOM 2793 C C . GLN C 1 38 ? 36.133 8.925 94.042 1.00 18.20 38 GLN C C 1
ATOM 2794 O O . GLN C 1 38 ? 36.523 9.130 95.203 1.00 19.18 38 GLN C O 1
ATOM 2800 N N . LEU C 1 39 ? 36.744 8.093 93.194 1.00 15.65 39 LEU C N 1
ATOM 2801 C CA . LEU C 1 39 ? 37.930 7.323 93.560 1.00 11.74 39 LEU C CA 1
ATOM 2802 C C . LEU C 1 39 ? 39.023 8.180 94.191 1.00 10.52 39 LEU C C 1
ATOM 2803 O O . LEU C 1 39 ? 39.628 7.785 95.188 1.00 9.41 39 LEU C O 1
ATOM 2808 N N . SER C 1 40 ? 39.270 9.356 93.631 1.00 11.36 40 SER C N 1
ATOM 2809 C CA . SER C 1 40 ? 40.271 10.236 94.207 1.00 15.99 40 SER C CA 1
ATOM 2810 C C . SER C 1 40 ? 39.896 10.539 95.654 1.00 17.44 40 SER C C 1
ATOM 2811 O O . SER C 1 40 ? 40.705 10.317 96.572 1.00 17.46 40 SER C O 1
ATOM 2814 N N . ARG C 1 41 ? 38.664 11.005 95.859 1.00 17.31 41 ARG C N 1
ATOM 2815 C CA . ARG C 1 41 ? 38.182 11.309 97.203 1.00 17.13 41 ARG C CA 1
ATOM 2816 C C . ARG C 1 41 ? 38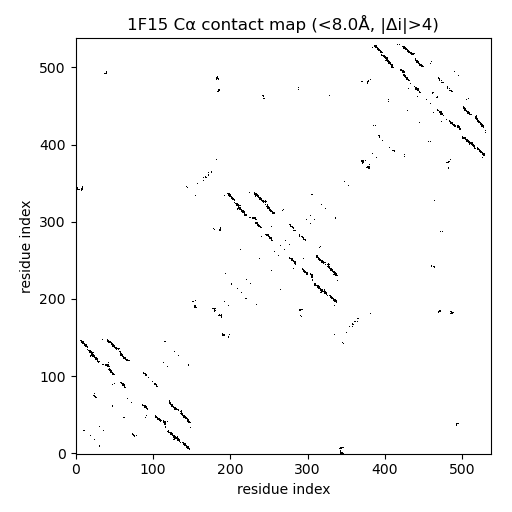.449 10.136 98.167 1.00 16.07 41 ARG C C 1
ATOM 2817 O O . ARG C 1 41 ? 38.916 10.357 99.298 1.00 20.38 41 ARG C O 1
ATOM 2825 N N . LEU C 1 42 ? 38.188 8.900 97.721 1.00 10.91 42 LEU C N 1
ATOM 2826 C CA . LEU C 1 42 ? 38.419 7.739 98.579 1.00 6.72 42 LEU C CA 1
ATOM 2827 C C . LEU C 1 42 ? 39.889 7.717 98.932 1.00 5.06 42 LEU C C 1
ATOM 2828 O O . LEU C 1 42 ? 40.279 7.575 100.093 1.00 2.00 42 LEU C O 1
ATOM 2833 N N . ASN C 1 43 ? 40.703 7.929 97.916 1.00 6.15 43 ASN C N 1
ATOM 2834 C CA . ASN C 1 43 ? 42.115 7.904 98.124 1.00 7.31 43 ASN C CA 1
ATOM 2835 C C . ASN C 1 43 ? 42.455 8.900 99.194 1.00 5.49 43 ASN C C 1
ATOM 2836 O O . ASN C 1 43 ? 42.977 8.548 100.243 1.00 6.07 43 ASN C O 1
ATOM 2841 N N . LYS C 1 44 ? 42.080 10.140 98.955 1.00 6.21 44 LYS C N 1
ATOM 2842 C CA . LYS C 1 44 ? 42.368 11.199 99.900 1.00 12.19 44 LYS C CA 1
ATOM 2843 C C . LYS C 1 44 ? 42.045 10.783 101.342 1.00 13.77 44 LYS C C 1
ATOM 2844 O O . LYS C 1 44 ? 42.951 10.645 102.181 1.00 17.58 44 LYS C O 1
ATOM 2850 N N . THR C 1 45 ? 40.775 10.473 101.591 1.00 14.61 45 THR C N 1
ATOM 2851 C CA . THR C 1 45 ? 40.315 10.097 102.923 1.00 12.95 45 THR C CA 1
ATOM 2852 C C . THR C 1 45 ? 41.140 8.976 103.528 1.00 12.64 45 THR C C 1
ATOM 2853 O O . THR C 1 45 ? 41.480 9.036 104.707 1.00 15.01 45 THR C O 1
ATOM 2857 N N . LEU C 1 46 ? 41.546 8.018 102.695 1.00 11.75 46 LEU C N 1
ATOM 2858 C CA . LEU C 1 46 ? 42.367 6.881 103.135 1.00 9.01 46 LEU C CA 1
ATOM 2859 C C . LEU C 1 46 ? 43.775 7.317 103.471 1.00 8.76 46 LEU C C 1
ATOM 2860 O O . LEU C 1 46 ? 44.354 6.851 104.460 1.00 5.07 46 LEU C O 1
ATOM 2865 N N . ALA C 1 47 ? 44.328 8.158 102.587 1.00 9.24 47 ALA C N 1
ATOM 2866 C CA . ALA C 1 47 ? 45.656 8.756 102.731 1.00 11.95 47 ALA C CA 1
ATOM 2867 C C . ALA C 1 47 ? 45.652 9.301 104.131 1.00 16.39 47 ALA C C 1
ATOM 2868 O O . ALA C 1 47 ? 46.715 9.434 104.769 1.00 17.22 47 ALA C O 1
ATOM 2870 N N . ALA C 1 48 ? 44.430 9.701 104.528 1.00 20.50 48 ALA C N 1
ATOM 2871 C CA . ALA C 1 48 ? 44.070 10.214 105.846 1.00 18.86 48 ALA C CA 1
ATOM 2872 C C . ALA C 1 48 ? 45.027 11.317 106.190 1.00 19.17 48 ALA C C 1
ATOM 2873 O O . ALA C 1 48 ? 45.311 12.162 105.331 1.00 18.97 48 ALA C O 1
ATOM 2875 N N . GLY C 1 49 ? 45.507 11.298 107.436 1.00 18.26 49 GLY C N 1
ATOM 2876 C CA . GLY C 1 49 ? 46.481 12.263 107.925 1.00 19.22 49 GLY C CA 1
ATOM 2877 C C . GLY C 1 49 ? 47.619 11.390 108.404 1.00 16.14 49 GLY C C 1
ATOM 2878 O O . GLY C 1 49 ? 47.842 11.177 109.608 1.00 13.79 49 GLY C O 1
ATOM 2879 N N . ARG C 1 50 ? 48.235 10.758 107.414 1.00 18.43 50 ARG C N 1
ATOM 2880 C CA . ARG C 1 50 ? 49.336 9.838 107.624 1.00 15.45 50 ARG C CA 1
ATOM 2881 C C . ARG C 1 50 ? 50.602 10.505 107.105 1.00 11.40 50 ARG C C 1
ATOM 2882 O O . ARG C 1 50 ? 50.552 11.237 106.115 1.00 13.84 50 ARG C O 1
ATOM 2890 N N . PRO C 1 51 ? 51.706 10.397 107.854 1.00 6.43 51 PRO C N 1
ATOM 2891 C CA . PRO C 1 51 ? 52.988 10.987 107.430 1.00 5.48 51 PRO C CA 1
ATOM 2892 C C . PRO C 1 51 ? 53.409 10.233 106.179 1.00 2.63 51 PRO C C 1
ATOM 2893 O O . PRO C 1 51 ? 52.692 9.336 105.775 1.00 2.63 51 PRO C O 1
ATOM 2897 N N . THR C 1 52 ? 54.550 10.565 105.573 1.00 2.00 52 THR C N 1
ATOM 2898 C CA . THR C 1 52 ? 54.989 9.861 104.361 1.00 2.00 52 THR C CA 1
ATOM 2899 C C . THR C 1 52 ? 56.472 9.600 104.401 1.00 2.00 52 THR C C 1
ATOM 2900 O O . THR C 1 52 ? 57.152 10.107 105.277 1.00 2.40 52 THR C O 1
ATOM 2904 N N . ILE C 1 53 ? 56.990 8.797 103.481 1.00 2.00 53 ILE C N 1
ATOM 2905 C CA . ILE C 1 53 ? 58.440 8.575 103.452 1.00 5.44 53 ILE C CA 1
ATOM 2906 C C . ILE C 1 53 ? 59.087 9.923 103.117 1.00 6.21 53 ILE C C 1
ATOM 2907 O O . ILE C 1 53 ? 60.273 10.133 103.358 1.00 10.70 53 ILE C O 1
ATOM 2912 N N . ASN C 1 54 ? 58.299 10.816 102.523 1.00 2.00 54 ASN C N 1
ATOM 2913 C CA . ASN C 1 54 ? 58.771 12.143 102.205 1.00 2.46 54 ASN C CA 1
ATOM 2914 C C . ASN C 1 54 ? 58.728 13.056 103.427 1.00 3.27 54 ASN C C 1
ATOM 2915 O O . ASN C 1 54 ? 59.504 13.999 103.507 1.00 5.75 54 ASN C O 1
ATOM 2920 N N . HIS C 1 55 ? 57.813 12.816 104.364 1.00 2.68 55 HIS C N 1
ATOM 2921 C CA . HIS C 1 55 ? 57.796 13.633 105.574 1.00 5.21 55 HIS C CA 1
ATOM 2922 C C . HIS C 1 55 ? 57.610 12.938 106.933 1.00 8.74 55 HIS C C 1
ATOM 2923 O O . HIS C 1 55 ? 57.305 13.635 107.923 1.00 4.75 55 HIS C O 1
ATOM 2930 N N . PRO C 1 56 ? 58.123 11.669 107.050 1.00 10.44 56 PRO C N 1
ATOM 2931 C CA . PRO C 1 56 ? 58.169 10.653 108.122 1.00 12.40 56 PRO C CA 1
ATOM 2932 C C . PRO C 1 56 ? 57.616 10.897 109.525 1.00 13.65 56 PRO C C 1
ATOM 2933 O O . PRO C 1 56 ? 57.208 9.914 110.182 1.00 17.32 56 PRO C O 1
ATOM 2937 N N . THR C 1 57 ? 57.671 12.153 110.004 1.00 9.93 57 THR C N 1
ATOM 2938 C CA . THR C 1 57 ? 57.194 12.505 111.342 1.00 4.61 57 THR C CA 1
ATOM 2939 C C . THR C 1 57 ? 55.871 13.217 111.416 1.00 2.57 57 THR C C 1
ATOM 2940 O O . THR C 1 57 ? 55.017 12.848 112.199 1.00 4.31 57 THR C O 1
ATOM 2944 N N . PHE C 1 58 ? 55.702 14.245 110.604 1.00 5.03 58 PHE C N 1
ATOM 2945 C CA . PHE C 1 58 ? 54.481 15.028 110.630 1.00 3.19 58 PHE C CA 1
ATOM 2946 C C . PHE C 1 58 ? 53.641 14.695 109.441 1.00 4.78 58 PHE C C 1
ATOM 2947 O O . PHE C 1 58 ? 54.132 14.118 108.469 1.00 6.44 58 PHE C O 1
ATOM 2955 N N . VAL C 1 59 ? 52.352 14.956 109.590 1.00 5.20 59 VAL C N 1
ATOM 2956 C CA . VAL C 1 59 ? 51.346 14.713 108.565 1.00 2.82 59 VAL C CA 1
ATOM 2957 C C . VAL C 1 59 ? 51.493 15.707 107.447 1.00 2.00 59 VAL C C 1
ATOM 2958 O O . VAL C 1 59 ? 52.222 16.667 107.575 1.00 2.00 59 VAL C O 1
ATOM 2962 N N . GLY C 1 60 ? 50.767 15.501 106.361 1.00 2.00 60 GLY C N 1
ATOM 2963 C CA . GLY C 1 60 ? 50.891 16.406 105.231 1.00 5.20 60 GLY C CA 1
ATOM 2964 C C . GLY C 1 60 ? 50.116 17.705 105.325 1.00 6.42 60 GLY C C 1
ATOM 2965 O O . GLY C 1 60 ? 49.733 18.112 106.421 1.00 12.78 60 GLY C O 1
ATOM 2966 N N . SER C 1 61 ? 49.937 18.387 104.193 1.00 2.00 61 SER C N 1
ATOM 2967 C CA . SER C 1 61 ? 49.165 19.615 104.183 1.00 3.71 61 SER C CA 1
ATOM 2968 C C . SER C 1 61 ? 48.413 19.717 102.901 1.00 2.12 61 SER C C 1
ATOM 2969 O O . SER C 1 61 ? 48.351 18.758 102.167 1.00 11.27 61 SER C O 1
ATOM 2972 N N . GLU C 1 62 ? 47.903 20.887 102.582 1.00 2.00 62 GLU C N 1
ATOM 2973 C CA . GLU C 1 62 ? 47.080 21.028 101.397 1.00 4.72 62 GLU C CA 1
ATOM 2974 C C . GLU C 1 62 ? 47.641 21.792 100.223 1.00 4.81 62 GLU C C 1
ATOM 2975 O O . GLU C 1 62 ? 48.411 22.724 100.397 1.00 9.43 62 GLU C O 1
ATOM 2981 N N . ARG C 1 63 ? 47.149 21.463 99.036 1.00 4.43 63 ARG C N 1
ATOM 2982 C CA . ARG C 1 63 ? 47.564 22.108 97.802 1.00 4.71 63 ARG C CA 1
ATOM 2983 C C . ARG C 1 63 ? 46.861 23.433 97.697 1.00 5.62 63 ARG C C 1
ATOM 2984 O O . ARG C 1 63 ? 45.683 23.549 98.012 1.00 7.64 63 ARG C O 1
ATOM 2992 N N . CYS C 1 64 ? 47.572 24.429 97.202 1.00 9.78 64 CYS C N 1
ATOM 2993 C CA . CYS C 1 64 ? 47.027 25.780 97.090 1.00 13.29 64 CYS C CA 1
ATOM 2994 C C . CYS C 1 64 ? 45.861 26.033 96.158 1.00 14.98 64 CYS C C 1
ATOM 2995 O O . CYS C 1 64 ? 45.753 25.437 95.073 1.00 14.72 64 CYS C O 1
ATOM 2998 N N . ARG C 1 65 ? 44.991 26.942 96.601 1.00 15.73 65 ARG C N 1
ATOM 2999 C CA . ARG C 1 65 ? 43.863 27.385 95.803 1.00 15.24 65 ARG C CA 1
ATOM 3000 C C . ARG C 1 65 ? 44.576 27.936 94.583 1.00 11.06 65 ARG C C 1
ATOM 3001 O O . ARG C 1 65 ? 45.616 28.585 94.710 1.00 14.04 65 ARG C O 1
ATOM 3009 N N . PRO C 1 66 ? 44.064 27.665 93.392 1.00 6.66 66 PRO C N 1
ATOM 3010 C CA . PRO C 1 66 ? 44.704 28.173 92.181 1.00 9.44 66 PRO C CA 1
ATOM 3011 C C . PRO C 1 66 ? 45.004 29.657 92.254 1.00 9.71 66 PRO C C 1
ATOM 3012 O O . PRO C 1 66 ? 44.375 30.405 93.007 1.00 11.14 66 PRO C O 1
ATOM 3016 N N . GLY C 1 67 ? 46.006 30.080 91.499 1.00 12.69 67 GLY C N 1
ATOM 3017 C CA . GLY C 1 67 ? 46.354 31.490 91.486 1.00 12.11 67 GLY C CA 1
ATOM 3018 C C . GLY C 1 67 ? 46.714 32.071 92.830 1.00 8.03 67 GLY C C 1
ATOM 3019 O O . GLY C 1 67 ? 46.946 33.281 92.935 1.00 7.27 67 GLY C O 1
ATOM 3020 N N . TYR C 1 68 ? 46.696 31.235 93.861 1.00 6.52 68 TYR C N 1
ATOM 3021 C CA . TYR C 1 68 ? 47.072 31.684 95.179 1.00 4.75 68 TYR C CA 1
ATOM 3022 C C . TYR C 1 68 ? 48.397 31.057 95.472 1.00 3.97 68 TYR C C 1
ATOM 3023 O O . TYR C 1 68 ? 48.785 30.061 94.837 1.00 2.46 68 TYR C O 1
ATOM 3032 N N . THR C 1 69 ? 49.130 31.736 96.338 1.00 2.95 69 THR C N 1
ATOM 3033 C CA . THR C 1 69 ? 50.421 31.291 96.806 1.00 6.53 69 THR C CA 1
ATOM 3034 C C . THR C 1 69 ? 50.343 31.667 98.284 1.00 6.86 69 THR C C 1
ATOM 3035 O O . THR C 1 69 ? 49.279 32.059 98.762 1.00 9.60 69 THR C O 1
ATOM 3039 N N . PHE C 1 70 ? 51.457 31.673 98.995 1.00 7.42 70 PHE C N 1
ATOM 3040 C CA . PHE C 1 70 ? 51.377 31.984 100.416 1.00 6.96 70 PHE C CA 1
ATOM 3041 C C . PHE C 1 70 ? 52.668 32.574 100.912 1.00 6.38 70 PHE C C 1
ATOM 3042 O O . PHE C 1 70 ? 53.722 32.253 100.365 1.00 7.97 70 PHE C O 1
ATOM 3050 N N . THR C 1 71 ? 52.605 33.416 101.935 1.00 2.00 71 THR C N 1
ATOM 3051 C CA . THR C 1 71 ? 53.829 33.945 102.496 1.00 2.00 71 THR C CA 1
ATOM 3052 C C . THR C 1 71 ? 53.724 33.496 103.912 1.00 2.00 71 THR C C 1
ATOM 3053 O O . THR C 1 71 ? 52.640 33.475 104.429 1.00 2.00 71 THR C O 1
ATOM 3057 N N . SER C 1 72 ? 54.836 33.073 104.495 1.00 2.00 72 SER C N 1
ATOM 3058 C CA . SER C 1 72 ? 54.882 32.536 105.853 1.00 2.76 72 SER C CA 1
ATOM 3059 C C . SER C 1 72 ? 55.483 33.471 106.860 1.00 2.00 72 SER C C 1
ATOM 3060 O O . SER C 1 72 ? 56.251 34.326 106.515 1.00 6.34 72 SER C O 1
ATOM 3063 N N . ILE C 1 73 ? 55.207 33.242 108.123 1.00 2.00 73 ILE C N 1
ATOM 3064 C CA . ILE C 1 73 ? 55.732 34.071 109.185 1.00 2.00 73 ILE C CA 1
ATOM 3065 C C . ILE C 1 73 ? 56.170 33.067 110.209 1.00 3.73 73 ILE C C 1
ATOM 3066 O O . ILE C 1 73 ? 55.446 32.116 110.475 1.00 11.68 73 ILE C O 1
ATOM 3071 N N . THR C 1 74 ? 57.361 33.215 110.749 1.00 2.93 74 THR C N 1
ATOM 3072 C CA . THR C 1 74 ? 57.809 32.288 111.763 1.00 2.00 74 THR C CA 1
ATOM 3073 C C . THR C 1 74 ? 57.737 33.039 113.062 1.00 3.64 74 THR C C 1
ATOM 3074 O O . THR C 1 74 ? 57.988 34.234 113.066 1.00 14.60 74 THR C O 1
ATOM 3078 N N . LEU C 1 75 ? 57.358 32.395 114.155 1.00 3.90 75 LEU C N 1
ATOM 3079 C CA . LEU C 1 75 ? 57.358 33.101 115.424 1.00 6.28 75 LEU C CA 1
ATOM 3080 C C . LEU C 1 75 ? 57.729 32.169 116.553 1.00 7.39 75 LEU C C 1
ATOM 3081 O O . LEU C 1 75 ? 57.082 31.133 116.744 1.00 5.92 75 LEU C O 1
ATOM 3086 N N . LYS C 1 76 ? 58.858 32.483 117.196 1.00 10.45 76 LYS C N 1
ATOM 3087 C CA . LYS C 1 76 ? 59.405 31.706 118.320 1.00 14.23 76 LYS C CA 1
ATOM 3088 C C . LYS C 1 76 ? 59.008 32.423 119.607 1.00 13.10 76 LYS C C 1
ATOM 3089 O O . LYS C 1 76 ? 59.708 33.306 120.088 1.00 17.15 76 LYS C O 1
ATOM 3095 N N . PRO C 1 77 ? 57.909 31.998 120.220 1.00 12.08 77 PRO C N 1
ATOM 3096 C CA . PRO C 1 77 ? 57.399 32.604 121.445 1.00 11.44 77 PRO C CA 1
ATOM 3097 C C . PRO C 1 77 ? 58.222 32.479 122.696 1.00 9.28 77 PRO C C 1
ATOM 3098 O O . PRO C 1 77 ? 58.808 31.437 122.950 1.00 11.47 77 PRO C O 1
ATOM 3102 N N . PRO C 1 78 ? 58.188 33.517 123.545 1.00 11.43 78 PRO C N 1
ATOM 3103 C CA . PRO C 1 78 ? 58.893 33.627 124.831 1.00 14.57 78 PRO C CA 1
ATOM 3104 C C . PRO C 1 78 ? 58.266 32.625 125.786 1.00 14.14 78 PRO C C 1
ATOM 3105 O O . PRO C 1 78 ? 57.193 32.076 125.486 1.00 13.39 78 PRO C O 1
ATOM 3109 N N . LYS C 1 79 ? 58.898 32.405 126.940 1.00 15.00 79 LYS C N 1
ATOM 3110 C CA . LYS C 1 79 ? 58.333 31.444 127.881 1.00 13.99 79 LYS C CA 1
ATOM 3111 C C . LYS C 1 79 ? 56.857 31.727 128.048 1.00 13.66 79 LYS C C 1
ATOM 3112 O O . LYS C 1 79 ? 56.455 32.877 128.054 1.00 17.16 79 LYS C O 1
ATOM 3118 N N . ILE C 1 80 ? 56.042 30.690 128.065 1.00 11.55 80 ILE C N 1
ATOM 3119 C CA . ILE C 1 80 ? 54.632 30.869 128.321 1.00 10.01 80 ILE C CA 1
ATOM 3120 C C . ILE C 1 80 ? 54.474 30.223 129.680 1.00 11.66 80 ILE C C 1
ATOM 3121 O O . ILE C 1 80 ? 54.860 29.072 129.877 1.00 11.05 80 ILE C O 1
ATOM 3126 N N . ASP C 1 81 ? 53.978 30.973 130.646 1.00 14.44 81 ASP C N 1
ATOM 3127 C CA . ASP C 1 81 ? 53.810 30.398 131.959 1.00 16.89 81 ASP C CA 1
ATOM 3128 C C . ASP C 1 81 ? 52.815 29.285 131.972 1.00 16.53 81 ASP C C 1
ATOM 3129 O O . ASP C 1 81 ? 52.025 29.090 131.039 1.00 15.86 81 ASP C O 1
ATOM 3134 N N . ARG C 1 82 ? 52.845 28.568 133.077 1.00 15.87 82 ARG C N 1
ATOM 3135 C CA . ARG C 1 82 ? 51.958 27.459 133.271 1.00 16.70 82 ARG C CA 1
ATOM 3136 C C . ARG C 1 82 ? 50.570 28.052 133.194 1.00 15.98 82 ARG C C 1
ATOM 3137 O O . ARG C 1 82 ? 50.266 29.004 133.912 1.00 19.55 82 ARG C O 1
ATOM 3145 N N . GLY C 1 83 ? 49.765 27.554 132.266 1.00 14.12 83 GLY C N 1
ATOM 3146 C CA . GLY C 1 83 ? 48.410 28.054 132.139 1.00 14.47 83 GLY C CA 1
ATOM 3147 C C . GLY C 1 83 ? 48.211 29.546 131.928 1.00 13.98 83 GLY C C 1
ATOM 3148 O O . GLY C 1 83 ? 47.451 30.168 132.656 1.00 19.72 83 GLY C O 1
ATOM 3149 N N . SER C 1 84 ? 48.913 30.132 130.971 1.00 12.77 84 SER C N 1
ATOM 3150 C CA . SER C 1 84 ? 48.749 31.542 130.657 1.00 15.12 84 SER C CA 1
ATOM 3151 C C . SER C 1 84 ? 48.782 31.535 129.139 1.00 14.65 84 SER C C 1
ATOM 3152 O O . SER C 1 84 ? 49.021 30.486 128.553 1.00 12.78 84 SER C O 1
ATOM 3155 N N . TYR C 1 85 ? 48.553 32.660 128.474 1.00 14.89 85 TYR C N 1
ATOM 3156 C CA . TYR C 1 85 ? 48.578 32.575 127.030 1.00 15.36 85 TYR C CA 1
ATOM 3157 C C . TYR C 1 85 ? 49.741 33.235 126.335 1.00 11.62 85 TYR C C 1
ATOM 3158 O O . TYR C 1 85 ? 50.809 33.413 126.908 1.00 16.11 85 TYR C O 1
ATOM 3167 N N . TYR C 1 86 ? 49.563 33.467 125.055 1.00 7.58 86 TYR C N 1
ATOM 3168 C CA . TYR C 1 86 ? 50.561 34.074 124.219 1.00 9.38 86 TYR C CA 1
ATOM 3169 C C . TYR C 1 86 ? 49.749 34.416 122.968 1.00 12.06 86 TYR C C 1
ATOM 3170 O O . TYR C 1 86 ? 48.841 33.672 122.583 1.00 16.77 86 TYR C O 1
ATOM 3179 N N . GLY C 1 87 ? 49.967 35.588 122.403 1.00 10.95 87 GLY C N 1
ATOM 3180 C CA . GLY C 1 87 ? 49.229 35.960 121.214 1.00 8.90 87 GLY C CA 1
ATOM 3181 C C . GLY C 1 87 ? 50.194 36.727 120.347 1.00 10.63 87 GLY C C 1
ATOM 3182 O O . GLY C 1 87 ? 51.291 37.055 120.813 1.00 18.56 87 GLY C O 1
ATOM 3183 N N . LYS C 1 88 ? 49.839 37.004 119.100 1.00 5.94 88 LYS C N 1
ATOM 3184 C CA . LYS C 1 88 ? 50.738 37.747 118.252 1.00 5.85 88 LYS C CA 1
ATOM 3185 C C . LYS C 1 88 ? 49.981 38.076 117.011 1.00 6.56 88 LYS C C 1
ATOM 3186 O O . LYS C 1 88 ? 49.393 37.183 116.408 1.00 10.09 88 LYS C O 1
ATOM 3192 N N . ARG C 1 89 ? 49.955 39.345 116.626 1.00 5.30 89 ARG C N 1
ATOM 3193 C CA . ARG C 1 89 ? 49.235 39.688 115.418 1.00 3.46 89 ARG C CA 1
ATOM 3194 C C . ARG C 1 89 ? 49.937 39.237 114.157 1.00 4.25 89 ARG C C 1
ATOM 3195 O O . ARG C 1 89 ? 51.158 39.262 114.029 1.00 2.00 89 ARG C O 1
ATOM 3203 N N . LEU C 1 90 ? 49.168 38.788 113.201 1.00 5.96 90 LEU C N 1
ATOM 3204 C CA . LEU C 1 90 ? 49.809 38.389 111.977 1.00 8.89 90 LEU C CA 1
ATOM 3205 C C . LEU C 1 90 ? 50.209 39.704 111.315 1.00 9.87 90 LEU C C 1
ATOM 3206 O O . LEU C 1 90 ? 49.441 40.666 111.308 1.00 13.71 90 LEU C O 1
ATOM 3211 N N . LEU C 1 91 ? 51.456 39.778 110.873 1.00 10.84 91 LEU C N 1
ATOM 3212 C CA . LEU C 1 91 ? 51.966 40.964 110.200 1.00 10.21 91 LEU C CA 1
ATOM 3213 C C . LEU C 1 91 ? 53.012 40.566 109.165 1.00 8.85 91 LEU C C 1
ATOM 3214 O O . LEU C 1 91 ? 54.156 40.226 109.499 1.00 5.46 91 LEU C O 1
ATOM 3219 N N . LEU C 1 92 ? 52.578 40.541 107.911 1.00 8.09 92 LEU C N 1
ATOM 3220 C CA . LEU C 1 92 ? 53.442 40.187 106.802 1.00 8.78 92 LEU C CA 1
ATOM 3221 C C . LEU C 1 92 ? 54.539 41.201 106.563 1.00 11.48 92 LEU C C 1
ATOM 3222 O O . LEU C 1 92 ? 54.471 42.327 107.041 1.00 15.00 92 LEU C O 1
ATOM 3227 N N . PRO C 1 93 ? 55.598 40.806 105.849 1.00 16.87 93 PRO C N 1
ATOM 3228 C CA . PRO C 1 93 ? 56.638 41.801 105.611 1.00 21.53 93 PRO C CA 1
ATOM 3229 C C . PRO C 1 93 ? 56.098 42.868 104.647 1.00 24.41 93 PRO C C 1
ATOM 3230 O O . PRO C 1 93 ? 55.227 42.578 103.791 1.00 22.75 93 PRO C O 1
ATOM 3234 N N . ASP C 1 94 ? 56.628 44.087 104.788 1.00 25.55 94 ASP C N 1
ATOM 3235 C CA . ASP C 1 94 ? 56.227 45.240 103.981 1.00 26.00 94 ASP C CA 1
ATOM 3236 C C . ASP C 1 94 ? 55.896 44.915 102.533 1.00 21.45 94 ASP C C 1
ATOM 3237 O O . ASP C 1 94 ? 54.835 45.245 102.023 1.00 20.19 94 ASP C O 1
ATOM 3242 N N . SER C 1 95 ? 56.819 44.225 101.903 1.00 18.52 95 SER C N 1
ATOM 3243 C CA . SER C 1 95 ? 56.718 43.790 100.530 1.00 19.97 95 SER C CA 1
ATOM 3244 C C . SER C 1 95 ? 55.364 43.199 100.125 1.00 20.80 95 SER C C 1
ATOM 3245 O O . SER C 1 95 ? 55.047 43.173 98.936 1.00 24.67 95 SER C O 1
ATOM 3248 N N . VAL C 1 96 ? 54.595 42.673 101.082 1.00 19.06 96 VAL C N 1
ATOM 3249 C CA . VAL C 1 96 ? 53.297 42.053 100.771 1.00 14.43 96 VAL C CA 1
ATOM 3250 C C . VAL C 1 96 ? 52.185 42.999 101.125 1.00 11.19 96 VAL C C 1
ATOM 3251 O O . VAL C 1 96 ? 51.256 43.255 100.344 1.00 7.15 96 VAL C O 1
ATOM 3255 N N . THR C 1 97 ? 52.303 43.486 102.354 1.00 6.92 97 THR C N 1
ATOM 3256 C CA . THR C 1 97 ? 51.347 44.385 102.936 1.00 8.23 97 THR C CA 1
ATOM 3257 C C . THR C 1 97 ? 51.105 45.541 101.992 1.00 9.31 97 THR C C 1
ATOM 3258 O O . THR C 1 97 ? 50.119 46.237 102.106 1.00 14.52 97 THR C O 1
ATOM 3262 N N . GLU C 1 98 ? 52.021 45.739 101.057 1.00 14.63 98 GLU C N 1
ATOM 3263 C CA . GLU C 1 98 ? 51.913 46.788 100.063 1.00 18.42 98 GLU C CA 1
ATOM 3264 C C . GLU C 1 98 ? 50.719 46.451 99.231 1.00 17.33 98 GLU C C 1
ATOM 3265 O O . GLU C 1 98 ? 49.934 47.317 98.914 1.00 22.04 98 GLU C O 1
ATOM 3271 N N . TYR C 1 99 ? 50.615 45.198 98.820 1.00 14.13 99 TYR C N 1
ATOM 3272 C CA . TYR C 1 99 ? 49.486 44.779 98.002 1.00 17.62 99 TYR C CA 1
ATOM 3273 C C . TYR C 1 99 ? 48.309 44.334 98.857 1.00 19.57 99 TYR C C 1
ATOM 3274 O O . TYR C 1 99 ? 47.758 43.244 98.638 1.00 24.02 99 TYR C O 1
ATOM 3283 N N . ASP C 1 100 ? 47.842 45.211 99.743 1.00 18.24 100 ASP C N 1
ATOM 3284 C CA . ASP C 1 100 ? 46.770 44.838 100.655 1.00 16.43 100 ASP C CA 1
ATOM 3285 C C . ASP C 1 100 ? 45.389 44.532 100.132 1.00 14.39 100 ASP C C 1
ATOM 3286 O O . ASP C 1 100 ? 44.607 43.925 100.835 1.00 16.98 100 ASP C O 1
ATOM 3291 N N . LYS C 1 101 ? 45.068 44.961 98.930 1.00 10.60 101 LYS C N 1
ATOM 3292 C CA . LYS C 1 101 ? 43.751 44.681 98.391 1.00 10.39 101 LYS C CA 1
ATOM 3293 C C . LYS C 1 101 ? 43.702 43.201 97.923 1.00 12.20 101 LYS C C 1
ATOM 3294 O O . LYS C 1 101 ? 42.769 42.772 97.228 1.00 13.49 101 LYS C O 1
ATOM 3300 N N . LYS C 1 102 ? 44.731 42.426 98.262 1.00 13.11 102 LYS C N 1
ATOM 3301 C CA . LYS C 1 102 ? 44.785 41.017 97.860 1.00 11.24 102 LYS C CA 1
ATOM 3302 C C . LYS C 1 102 ? 44.105 40.068 98.846 1.00 11.22 102 LYS C C 1
ATOM 3303 O O . LYS C 1 102 ? 44.346 40.111 100.068 1.00 11.47 102 LYS C O 1
ATOM 3309 N N . LEU C 1 103 ? 43.251 39.222 98.293 1.00 6.01 103 LEU C N 1
ATOM 3310 C CA . LEU C 1 103 ? 42.508 38.245 99.044 1.00 2.00 103 LEU C CA 1
ATOM 3311 C C . LEU C 1 103 ? 43.360 37.187 99.679 1.00 2.42 103 LEU C C 1
ATOM 3312 O O . LEU C 1 103 ? 44.209 36.598 99.016 1.00 8.47 103 LEU C O 1
ATOM 3317 N N . VAL C 1 104 ? 43.137 36.963 100.970 1.00 3.11 104 VAL C N 1
ATOM 3318 C CA . VAL C 1 104 ? 43.802 35.928 101.773 1.00 2.07 104 VAL C CA 1
ATOM 3319 C C . VAL C 1 104 ? 42.724 34.813 101.769 1.00 4.68 104 VAL C C 1
ATOM 3320 O O . VAL C 1 104 ? 41.578 35.080 102.106 1.00 11.54 104 VAL C O 1
ATOM 3324 N N . SER C 1 105 ? 43.035 33.604 101.318 1.00 4.62 105 SER C N 1
ATOM 3325 C CA . SER C 1 105 ? 42.026 32.548 101.255 1.00 4.16 105 SER C CA 1
ATOM 3326 C C . SER C 1 105 ? 41.915 31.659 102.497 1.00 5.81 105 SER C C 1
ATOM 3327 O O . SER C 1 105 ? 40.812 31.307 102.905 1.00 7.39 105 SER C O 1
ATOM 3330 N N . ARG C 1 106 ? 43.036 31.159 103.005 1.00 5.55 106 ARG C N 1
ATOM 3331 C CA . ARG C 1 106 ? 42.996 30.361 104.237 1.00 3.57 106 ARG C CA 1
ATOM 3332 C C . ARG C 1 106 ? 44.232 30.831 104.947 1.00 2.00 106 ARG C C 1
ATOM 3333 O O . ARG C 1 106 ? 45.088 31.457 104.337 1.00 2.00 106 ARG C O 1
ATOM 3341 N N . LEU C 1 107 ? 44.393 30.442 106.194 1.00 2.00 107 LEU C N 1
ATOM 3342 C CA . LEU C 1 107 ? 45.578 30.835 106.866 1.00 2.00 107 LEU C CA 1
ATOM 3343 C C . LEU C 1 107 ? 46.036 29.812 107.897 1.00 3.73 107 LEU C C 1
ATOM 3344 O O . LEU C 1 107 ? 45.730 29.941 109.067 1.00 8.95 107 LEU C O 1
ATOM 3349 N N . GLN C 1 108 ? 46.819 28.824 107.446 1.00 3.56 108 GLN C N 1
ATOM 3350 C CA . GLN C 1 108 ? 47.368 27.722 108.270 1.00 3.58 108 GLN C CA 1
ATOM 3351 C C . GLN C 1 108 ? 48.383 28.066 109.351 1.00 2.00 108 GLN C C 1
ATOM 3352 O O . GLN C 1 108 ? 49.277 28.853 109.116 1.00 7.86 108 GLN C O 1
ATOM 3358 N N . ILE C 1 109 ? 48.279 27.412 110.503 1.00 2.00 109 ILE C N 1
ATOM 3359 C CA . ILE C 1 109 ? 49.207 27.584 111.624 1.00 2.00 109 ILE C CA 1
ATOM 3360 C C . ILE C 1 109 ? 49.853 26.229 111.658 1.00 2.00 109 ILE C C 1
ATOM 3361 O O . ILE C 1 109 ? 49.241 25.262 111.217 1.00 2.15 109 ILE C O 1
ATOM 3366 N N . ARG C 1 110 ? 51.095 26.138 112.102 1.00 2.00 110 ARG C N 1
ATOM 3367 C CA . ARG C 1 110 ? 51.742 24.837 112.208 1.00 2.00 110 ARG C CA 1
ATOM 3368 C C . ARG C 1 110 ? 52.824 24.860 113.248 1.00 2.00 110 ARG C C 1
ATOM 3369 O O . ARG C 1 110 ? 53.773 25.665 113.191 1.00 2.00 110 ARG C O 1
ATOM 3377 N N . VAL C 1 111 ? 52.625 23.991 114.229 1.00 2.00 111 VAL C N 1
ATOM 3378 C CA . VAL C 1 111 ? 53.500 23.875 115.376 1.00 2.00 111 VAL C CA 1
ATOM 3379 C C . VAL C 1 111 ? 54.535 22.771 115.256 1.00 2.99 111 VAL C C 1
ATOM 3380 O O . VAL C 1 111 ? 54.143 21.621 115.152 1.00 7.10 111 VAL C O 1
ATOM 3384 N N . ASN C 1 112 ? 55.832 23.094 115.273 1.00 2.00 112 ASN C N 1
ATOM 3385 C CA . ASN C 1 112 ? 56.876 22.060 115.205 1.00 2.00 112 ASN C CA 1
ATOM 3386 C C . ASN C 1 112 ? 57.611 21.967 116.539 1.00 3.19 112 ASN C C 1
ATOM 3387 O O . ASN C 1 112 ? 58.010 22.976 117.124 1.00 10.98 112 ASN C O 1
ATOM 3392 N N . PRO C 1 113 ? 57.746 20.765 117.085 1.00 2.00 113 PRO C N 1
ATOM 3393 C CA . PRO C 1 113 ? 58.461 20.747 118.360 1.00 2.00 113 PRO C CA 1
ATOM 3394 C C . PRO C 1 113 ? 59.937 20.559 118.169 1.00 2.41 113 PRO C C 1
ATOM 3395 O O . PRO C 1 113 ? 60.356 20.003 117.154 1.00 4.46 113 PRO C O 1
ATOM 3399 N N . LEU C 1 114 ? 60.719 21.073 119.117 1.00 4.09 114 LEU C N 1
ATOM 3400 C CA . LEU C 1 114 ? 62.176 20.939 119.106 1.00 6.83 114 LEU C CA 1
ATOM 3401 C C . LEU C 1 114 ? 62.447 19.834 120.079 1.00 10.15 114 LEU C C 1
ATOM 3402 O O . LEU C 1 114 ? 61.689 19.672 121.025 1.00 15.82 114 LEU C O 1
ATOM 3407 N N . PRO C 1 115 ? 63.548 19.084 119.892 1.00 12.03 115 PRO C N 1
ATOM 3408 C CA . PRO C 1 115 ? 63.882 17.997 120.796 1.00 12.78 115 PRO C CA 1
ATOM 3409 C C . PRO C 1 115 ? 63.395 18.143 122.230 1.00 13.45 115 PRO C C 1
ATOM 3410 O O . PRO C 1 115 ? 62.521 17.403 122.668 1.00 17.32 115 PRO C O 1
ATOM 3414 N N . LYS C 1 116 ? 63.808 19.189 122.907 1.00 12.20 116 LYS C N 1
ATOM 3415 C CA . LYS C 1 116 ? 63.394 19.323 124.290 1.00 14.54 116 LYS C CA 1
ATOM 3416 C C . LYS C 1 116 ? 61.937 19.627 124.668 1.00 14.60 116 LYS C C 1
ATOM 3417 O O . LYS C 1 116 ? 61.648 19.818 125.846 1.00 18.44 116 LYS C O 1
ATOM 3423 N N . PHE C 1 117 ? 61.017 19.656 123.712 1.00 13.06 117 PHE C N 1
ATOM 3424 C CA . PHE C 1 117 ? 59.612 19.935 124.019 1.00 13.79 117 PHE C CA 1
ATOM 3425 C C . PHE C 1 117 ? 59.085 18.925 125.012 1.00 17.32 117 PHE C C 1
ATOM 3426 O O . PHE C 1 117 ? 59.365 17.746 124.859 1.00 25.37 117 PHE C O 1
ATOM 3434 N N . ASP C 1 118 ? 58.249 19.345 125.959 1.00 18.38 118 ASP C N 1
ATOM 3435 C CA . ASP C 1 118 ? 57.692 18.394 126.928 1.00 19.29 118 ASP C CA 1
ATOM 3436 C C . ASP C 1 118 ? 56.345 18.775 127.530 1.00 20.31 118 ASP C C 1
ATOM 3437 O O . ASP C 1 118 ? 55.808 18.048 128.352 1.00 20.78 118 ASP C O 1
ATOM 3442 N N . SER C 1 119 ? 55.831 19.941 127.166 1.00 20.99 119 SER C N 1
ATOM 3443 C CA . SER C 1 119 ? 54.568 20.429 127.698 1.00 19.51 119 SER C CA 1
ATOM 3444 C C . SER C 1 119 ? 53.443 20.155 126.671 1.00 19.24 119 SER C C 1
ATOM 3445 O O . SER C 1 119 ? 53.676 19.436 125.698 1.00 19.45 119 SER C O 1
ATOM 3448 N N . THR C 1 120 ? 52.222 20.643 126.913 1.00 15.43 120 THR C N 1
ATOM 3449 C CA . THR C 1 120 ? 51.110 20.468 125.965 1.00 12.32 120 THR C CA 1
ATOM 3450 C C . THR C 1 120 ? 50.523 21.860 125.809 1.00 9.29 120 THR C C 1
ATOM 3451 O O . THR C 1 120 ? 50.430 22.603 126.791 1.00 11.75 120 THR C O 1
ATOM 3455 N N . VAL C 1 121 ? 50.121 22.196 124.591 1.00 6.31 121 VAL C N 1
ATOM 3456 C CA . VAL C 1 121 ? 49.600 23.512 124.279 1.00 3.85 121 VAL C CA 1
ATOM 3457 C C . VAL C 1 121 ? 48.332 23.403 123.477 1.00 7.32 121 VAL C C 1
ATOM 3458 O O . VAL C 1 121 ? 48.123 22.412 122.775 1.00 10.27 121 VAL C O 1
ATOM 3462 N N . TRP C 1 122 ? 47.514 24.449 123.546 1.00 8.06 122 TRP C N 1
ATOM 3463 C CA . TRP C 1 122 ? 46.236 24.533 122.830 1.00 8.55 122 TRP C CA 1
ATOM 3464 C C . TRP C 1 122 ? 46.332 25.794 121.941 1.00 8.37 122 TRP C C 1
ATOM 3465 O O . TRP C 1 122 ? 46.391 26.894 122.496 1.00 13.28 122 TRP C O 1
ATOM 3476 N N . VAL C 1 123 ? 46.284 25.684 120.611 1.00 2.00 123 VAL C N 1
ATOM 3477 C CA . VAL C 1 123 ? 46.431 26.891 119.799 1.00 2.26 123 VAL C CA 1
ATOM 3478 C C . VAL C 1 123 ? 45.344 27.182 118.768 1.00 4.25 123 VAL C C 1
ATOM 3479 O O . VAL C 1 123 ? 44.725 26.248 118.254 1.00 4.70 123 VAL C O 1
ATOM 3483 N N . THR C 1 124 ? 45.140 28.470 118.452 1.00 2.00 124 THR C N 1
ATOM 3484 C CA . THR C 1 124 ? 44.131 28.913 117.466 1.00 2.00 124 THR C CA 1
ATOM 3485 C C . THR C 1 124 ? 44.506 30.251 116.889 1.00 2.51 124 THR C C 1
ATOM 3486 O O . THR C 1 124 ? 45.394 30.918 117.410 1.00 5.74 124 THR C O 1
ATOM 3490 N N . VAL C 1 125 ? 43.733 30.686 115.895 1.00 2.00 125 VAL C N 1
ATOM 3491 C CA . VAL C 1 125 ? 43.899 31.992 115.288 1.00 3.89 125 VAL C CA 1
ATOM 3492 C C . VAL C 1 125 ? 42.524 32.514 115.073 1.00 8.55 125 VAL C C 1
ATOM 3493 O O . VAL C 1 125 ? 41.622 31.730 114.816 1.00 10.71 125 VAL C O 1
ATOM 3497 N N . ARG C 1 126 ? 42.343 33.820 115.255 1.00 9.39 126 ARG C N 1
ATOM 3498 C CA . ARG C 1 126 ? 41.048 34.465 115.060 1.00 10.24 126 ARG C CA 1
ATOM 3499 C C . ARG C 1 126 ? 41.204 35.970 115.034 1.00 11.22 126 ARG C C 1
ATOM 3500 O O . ARG C 1 126 ? 42.244 36.500 115.434 1.00 12.27 126 ARG C O 1
ATOM 3508 N N . LYS C 1 127 ? 40.185 36.651 114.515 1.00 13.34 127 LYS C N 1
ATOM 3509 C CA . LYS C 1 127 ? 40.192 38.101 114.448 1.00 13.08 127 LYS C CA 1
ATOM 3510 C C . LYS C 1 127 ? 40.122 38.559 115.896 1.00 12.99 127 LYS C C 1
ATOM 3511 O O . LYS C 1 127 ? 39.328 38.045 116.665 1.00 16.23 127 LYS C O 1
ATOM 3517 N N . VAL C 1 128 ? 40.991 39.465 116.295 1.00 13.09 128 VAL C N 1
ATOM 3518 C CA . VAL C 1 128 ? 40.998 39.935 117.665 1.00 14.47 128 VAL C CA 1
ATOM 3519 C C . VAL C 1 128 ? 41.116 41.443 117.614 1.00 21.32 128 VAL C C 1
ATOM 3520 O O . VAL C 1 128 ? 42.213 41.995 117.606 1.00 23.02 128 VAL C O 1
ATOM 3524 N N . PRO C 1 129 ? 39.961 42.131 117.616 1.00 27.38 129 PRO C N 1
ATOM 3525 C CA . PRO C 1 129 ? 39.712 43.574 117.560 1.00 30.33 129 PRO C CA 1
ATOM 3526 C C . PRO C 1 129 ? 40.420 44.371 118.650 1.00 31.83 129 PRO C C 1
ATOM 3527 O O . PRO C 1 129 ? 39.922 44.460 119.780 1.00 28.85 129 PRO C O 1
ATOM 3531 N N . ALA C 1 130 ? 41.549 44.980 118.279 1.00 33.94 130 ALA C N 1
ATOM 3532 C CA . ALA C 1 130 ? 42.389 45.777 119.187 1.00 35.17 130 ALA C CA 1
ATOM 3533 C C . ALA C 1 130 ? 41.626 46.375 120.355 1.00 34.51 130 ALA C C 1
ATOM 3534 O O . ALA C 1 130 ? 40.764 47.261 120.202 1.00 33.09 130 ALA C O 1
ATOM 3536 N N . SER C 1 131 ? 41.891 45.786 121.509 1.00 34.77 131 SER C N 1
ATOM 3537 C CA . SER C 1 131 ? 41.277 46.156 122.761 1.00 37.32 131 SER C CA 1
ATOM 3538 C C . SER C 1 131 ? 39.774 46.267 122.841 1.00 38.33 131 SER C C 1
ATOM 3539 O O . SER C 1 131 ? 39.231 46.356 123.939 1.00 40.55 131 SER C O 1
ATOM 3542 N N . SER C 1 132 ? 39.092 46.212 121.699 1.00 40.38 132 SER C N 1
ATOM 3543 C CA . SER C 1 132 ? 37.636 46.181 121.675 1.00 40.28 132 SER C CA 1
ATOM 3544 C C . SER C 1 132 ? 37.349 44.739 122.198 1.00 38.90 132 SER C C 1
ATOM 3545 O O . SER C 1 132 ? 36.210 44.252 122.193 1.00 40.85 132 SER C O 1
ATOM 3548 N N . ASP C 1 133 ? 38.427 44.052 122.582 1.00 35.56 133 ASP C N 1
ATOM 3549 C CA . ASP C 1 133 ? 38.403 42.715 123.138 1.00 34.14 133 ASP C CA 1
ATOM 3550 C C . ASP C 1 133 ? 39.129 42.657 124.484 1.00 30.36 133 ASP C C 1
ATOM 3551 O O . ASP C 1 133 ? 40.090 43.398 124.736 1.00 24.94 133 ASP C O 1
ATOM 3556 N N . LEU C 1 134 ? 38.640 41.743 125.318 1.00 29.50 134 LEU C N 1
ATOM 3557 C CA . LEU C 1 134 ? 39.159 41.473 126.652 1.00 29.05 134 LEU C CA 1
ATOM 3558 C C . LEU C 1 134 ? 40.400 40.611 126.401 1.00 28.52 134 LEU C C 1
ATOM 3559 O O . LEU C 1 134 ? 40.352 39.735 125.533 1.00 31.96 134 LEU C O 1
ATOM 3564 N N . SER C 1 135 ? 41.489 40.822 127.149 1.00 26.17 135 SER C N 1
ATOM 3565 C CA . SER C 1 135 ? 42.700 40.030 126.905 1.00 25.72 135 SER C CA 1
ATOM 3566 C C . SER C 1 135 ? 43.242 39.052 127.970 1.00 26.30 135 SER C C 1
ATOM 3567 O O . SER C 1 135 ? 44.465 38.962 128.193 1.00 25.82 135 SER C O 1
ATOM 3570 N N . VAL C 1 136 ? 42.343 38.256 128.552 1.00 27.07 136 VAL C N 1
ATOM 3571 C CA . VAL C 1 136 ? 42.738 37.257 129.557 1.00 30.51 136 VAL C CA 1
ATOM 3572 C C . VAL C 1 136 ? 42.034 35.924 129.279 1.00 35.59 136 VAL C C 1
ATOM 3573 O O . VAL C 1 136 ? 41.970 35.496 128.130 1.00 43.09 136 VAL C O 1
ATOM 3577 N N . ALA C 1 137 ? 41.500 35.270 130.312 1.00 34.06 137 ALA C N 1
ATOM 3578 C CA . ALA C 1 137 ? 40.757 34.018 130.158 1.00 28.72 137 ALA C CA 1
ATOM 3579 C C . ALA C 1 137 ? 39.710 34.051 129.015 1.00 25.98 137 ALA C C 1
ATOM 3580 O O . ALA C 1 137 ? 39.249 33.003 128.565 1.00 25.65 137 ALA C O 1
ATOM 3582 N N . ALA C 1 138 ? 39.285 35.243 128.597 1.00 23.37 138 ALA C N 1
ATOM 3583 C CA . ALA C 1 138 ? 38.375 35.360 127.458 1.00 24.55 138 ALA C CA 1
ATOM 3584 C C . ALA C 1 138 ? 39.015 34.508 126.360 1.00 26.00 138 ALA C C 1
ATOM 3585 O O . ALA C 1 138 ? 38.335 33.792 125.628 1.00 32.23 138 ALA C O 1
ATOM 3587 N N . ILE C 1 139 ? 40.338 34.620 126.270 1.00 22.83 139 ILE C N 1
ATOM 3588 C CA . ILE C 1 139 ? 41.180 33.879 125.346 1.00 20.93 139 ILE C CA 1
ATOM 3589 C C . ILE C 1 139 ? 40.886 32.371 125.485 1.00 21.89 139 ILE C C 1
ATOM 3590 O O . ILE C 1 139 ? 40.509 31.725 124.495 1.00 19.46 139 ILE C O 1
ATOM 3595 N N . SER C 1 140 ? 41.015 31.820 126.705 1.00 22.82 140 SER C N 1
ATOM 3596 C CA . SER C 1 140 ? 40.756 30.373 126.942 1.00 23.30 140 SER C CA 1
ATOM 3597 C C . SER C 1 140 ? 39.403 30.028 126.374 1.00 21.48 140 SER C C 1
ATOM 3598 O O . SER C 1 140 ? 39.224 29.005 125.722 1.00 21.93 140 SER C O 1
ATOM 3601 N N . ALA C 1 141 ? 38.460 30.926 126.584 1.00 20.38 141 ALA C N 1
ATOM 3602 C CA . ALA C 1 141 ? 37.125 30.720 126.087 1.00 21.01 141 ALA C CA 1
ATOM 3603 C C . ALA C 1 141 ? 37.067 30.601 124.540 1.00 19.09 141 ALA C C 1
ATOM 3604 O O . ALA C 1 141 ? 36.147 29.994 123.976 1.00 18.67 141 ALA C O 1
ATOM 3606 N N . MET C 1 142 ? 38.064 31.137 123.856 1.00 13.61 142 MET C N 1
ATOM 3607 C CA . MET C 1 142 ? 38.074 31.058 122.413 1.00 12.22 142 MET C CA 1
ATOM 3608 C C . MET C 1 142 ? 38.195 29.585 122.025 1.00 8.37 142 MET C C 1
ATOM 3609 O O . MET C 1 142 ? 37.807 29.176 120.911 1.00 9.46 142 MET C O 1
ATOM 3614 N N . PHE C 1 143 ? 38.665 28.783 122.982 1.00 6.12 143 PHE C N 1
ATOM 3615 C CA . PHE C 1 143 ? 38.804 27.337 122.783 1.00 11.57 143 PHE C CA 1
ATOM 3616 C C . PHE C 1 143 ? 37.452 26.591 122.960 1.00 12.97 143 PHE C C 1
ATOM 3617 O O . PHE C 1 143 ? 37.231 25.505 122.387 1.00 17.89 143 PHE C O 1
ATOM 3625 N N . ALA C 1 144 ? 36.534 27.200 123.713 1.00 11.92 144 ALA C N 1
ATOM 3626 C CA . ALA C 1 144 ? 35.222 26.606 123.977 1.00 7.30 144 ALA C CA 1
ATOM 3627 C C . ALA C 1 144 ? 34.112 27.144 123.107 1.00 5.78 144 ALA C C 1
ATOM 3628 O O . ALA C 1 144 ? 33.154 26.446 122.840 1.00 5.22 144 ALA C O 1
ATOM 3630 N N . ASP C 1 145 ? 34.190 28.412 122.733 1.00 4.20 145 ASP C N 1
ATOM 3631 C CA . ASP C 1 145 ? 33.149 28.994 121.917 1.00 2.98 145 ASP C CA 1
ATOM 3632 C C . ASP C 1 145 ? 33.043 28.315 120.574 1.00 2.18 145 ASP C C 1
ATOM 3633 O O . ASP C 1 145 ? 32.074 28.487 119.855 1.00 2.00 145 ASP C O 1
ATOM 3638 N N . GLY C 1 146 ? 34.036 27.503 120.253 1.00 6.11 146 GLY C N 1
ATOM 3639 C CA . GLY C 1 146 ? 34.032 26.837 118.962 1.00 13.74 146 GLY C CA 1
ATOM 3640 C C . GLY C 1 146 ? 33.806 27.860 117.846 1.00 15.35 146 GLY C C 1
ATOM 3641 O O . GLY C 1 146 ? 33.017 27.644 116.910 1.00 17.00 146 GLY C O 1
ATOM 3642 N N . ALA C 1 147 ? 34.530 28.973 117.944 1.00 14.17 147 ALA C N 1
ATOM 3643 C CA . ALA C 1 147 ? 34.420 30.058 116.989 1.00 10.32 147 ALA C CA 1
ATOM 3644 C C . ALA C 1 147 ? 35.525 29.996 115.923 1.00 10.97 147 ALA C C 1
ATOM 3645 O O . ALA C 1 147 ? 35.359 30.476 114.793 1.00 9.60 147 ALA C O 1
ATOM 3647 N N . SER C 1 148 ? 36.638 29.367 116.293 1.00 8.77 148 SER C N 1
ATOM 3648 C CA . SER C 1 148 ? 37.819 29.243 115.453 1.00 5.57 148 SER C CA 1
ATOM 3649 C C . SER C 1 148 ? 38.342 27.866 115.791 1.00 6.01 148 SER C C 1
ATOM 3650 O O . SER C 1 148 ? 38.205 27.455 116.954 1.00 9.56 148 SER C O 1
ATOM 3653 N N . PRO C 1 149 ? 39.045 27.197 114.841 1.00 3.84 149 PRO C N 1
ATOM 3654 C CA . PRO C 1 149 ? 39.658 25.861 114.905 1.00 2.00 149 PRO C CA 1
ATOM 3655 C C . PRO C 1 149 ? 40.631 25.737 116.066 1.00 2.00 149 PRO C C 1
ATOM 3656 O O . PRO C 1 149 ? 41.471 26.599 116.236 1.00 2.28 149 PRO C O 1
ATOM 3660 N N . VAL C 1 150 ? 40.590 24.638 116.807 1.00 2.00 150 VAL C N 1
ATOM 3661 C CA . VAL C 1 150 ? 41.511 24.457 117.928 1.00 2.00 150 VAL C CA 1
ATOM 3662 C C . VAL C 1 150 ? 42.460 23.276 117.655 1.00 3.94 150 VAL C C 1
ATOM 3663 O O . VAL C 1 150 ? 42.018 22.245 117.140 1.00 8.12 150 VAL C O 1
ATOM 3667 N N . LEU C 1 151 ? 43.750 23.441 117.962 1.00 2.00 151 LEU C N 1
ATOM 3668 C CA . LEU C 1 151 ? 44.767 22.414 117.739 1.00 2.00 151 LEU C CA 1
ATOM 3669 C C . LEU C 1 151 ? 45.254 22.105 119.105 1.00 2.00 151 LEU C C 1
ATOM 3670 O O . LEU C 1 151 ? 45.462 23.027 119.877 1.00 5.31 151 LEU C O 1
ATOM 3675 N N . VAL C 1 152 ? 45.471 20.837 119.422 1.00 3.35 152 VAL C N 1
ATOM 3676 C CA . VAL C 1 152 ? 45.994 20.501 120.753 1.00 6.90 152 VAL C CA 1
ATOM 3677 C C . VAL C 1 152 ? 47.304 19.694 120.686 1.00 7.65 152 VAL C C 1
ATOM 3678 O O . VAL C 1 152 ? 47.259 18.463 120.657 1.00 13.39 152 VAL C O 1
ATOM 3682 N N . TYR C 1 153 ? 48.458 20.364 120.710 1.00 6.56 153 TYR C N 1
ATOM 3683 C CA . TYR C 1 153 ? 49.733 19.667 120.621 1.00 3.95 153 TYR C CA 1
ATOM 3684 C C . TYR C 1 153 ? 50.231 19.161 121.974 1.00 4.52 153 TYR C C 1
ATOM 3685 O O . TYR C 1 153 ? 50.640 19.933 122.823 1.00 4.61 153 TYR C O 1
ATOM 3694 N N . GLN C 1 154 ? 50.229 17.848 122.139 1.00 5.70 154 GLN C N 1
ATOM 3695 C CA . GLN C 1 154 ? 50.597 17.208 123.395 1.00 9.55 154 GLN C CA 1
ATOM 3696 C C . GLN C 1 154 ? 51.849 16.354 123.257 1.00 12.40 154 GLN C C 1
ATOM 3697 O O . GLN C 1 154 ? 51.923 15.471 122.397 1.00 17.97 154 GLN C O 1
ATOM 3703 N N . TYR C 1 155 ? 52.835 16.592 124.108 1.00 13.80 155 TYR C N 1
ATOM 3704 C CA . TYR C 1 155 ? 54.051 15.788 124.074 1.00 14.69 155 TYR C CA 1
ATOM 3705 C C . TYR C 1 155 ? 53.778 14.324 124.432 1.00 15.11 155 TYR C C 1
ATOM 3706 O O . TYR C 1 155 ? 53.250 14.035 125.509 1.00 14.11 155 TYR C O 1
ATOM 3715 N N . ALA C 1 156 ? 54.283 13.411 123.601 1.00 18.73 156 ALA C N 1
ATOM 3716 C CA . ALA C 1 156 ? 54.102 11.964 123.818 1.00 20.05 156 ALA C CA 1
ATOM 3717 C C . ALA C 1 156 ? 55.372 11.186 124.078 1.00 21.26 156 ALA C C 1
ATOM 3718 O O . ALA C 1 156 ? 56.395 11.388 123.419 1.00 22.82 156 ALA C O 1
ATOM 3720 N N . ALA C 1 157 ? 55.241 10.191 124.945 1.00 23.19 157 ALA C N 1
ATOM 3721 C CA . ALA C 1 157 ? 56.360 9.345 125.322 1.00 22.90 157 ALA C CA 1
ATOM 3722 C C . ALA C 1 157 ? 57.005 8.615 124.158 1.00 22.02 157 ALA C C 1
ATOM 3723 O O . ALA C 1 157 ? 58.222 8.478 124.113 1.00 24.04 157 ALA C O 1
ATOM 3725 N N . SER C 1 158 ? 56.198 8.167 123.211 1.00 18.98 158 SER C N 1
ATOM 3726 C CA . SER C 1 158 ? 56.724 7.420 122.088 1.00 19.74 158 SER C CA 1
ATOM 3727 C C . SER C 1 158 ? 56.981 8.191 120.806 1.00 19.31 158 SER C C 1
ATOM 3728 O O . SER C 1 158 ? 57.005 7.594 119.727 1.00 20.18 158 SER C O 1
ATOM 3731 N N . GLY C 1 159 ? 57.133 9.500 120.866 1.00 18.88 159 GLY C N 1
ATOM 3732 C CA . GLY C 1 159 ? 57.367 10.189 119.617 1.00 19.88 159 GLY C CA 1
ATOM 3733 C C . GLY C 1 159 ? 56.670 11.522 119.552 1.00 21.61 159 GLY C C 1
ATOM 3734 O O . GLY C 1 159 ? 55.869 11.851 120.434 1.00 25.73 159 GLY C O 1
ATOM 3735 N N . VAL C 1 160 ? 56.970 12.304 118.519 1.00 17.71 160 VAL C N 1
ATOM 3736 C CA . VAL C 1 160 ? 56.362 13.612 118.418 1.00 16.19 160 VAL C CA 1
ATOM 3737 C C . VAL C 1 160 ? 55.049 13.410 117.694 1.00 14.12 160 VAL C C 1
ATOM 3738 O O . VAL C 1 160 ? 54.923 12.510 116.858 1.00 16.75 160 VAL C O 1
ATOM 3742 N N . GLN C 1 161 ? 54.053 14.167 118.123 1.00 9.99 161 GLN C N 1
ATOM 3743 C CA . GLN C 1 161 ? 52.726 14.096 117.560 1.00 6.80 161 GLN C CA 1
ATOM 3744 C C . GLN C 1 161 ? 52.732 14.387 116.082 1.00 2.00 161 GLN C C 1
ATOM 3745 O O . GLN C 1 161 ? 53.192 15.415 115.685 1.00 2.00 161 GLN C O 1
ATOM 3751 N N . ALA C 1 162 ? 52.167 13.527 115.263 1.00 2.00 162 ALA C N 1
ATOM 3752 C CA . ALA C 1 162 ? 52.191 13.821 113.845 1.00 2.05 162 ALA C CA 1
ATOM 3753 C C . ALA C 1 162 ? 51.121 14.799 113.449 1.00 5.49 162 ALA C C 1
ATOM 3754 O O . ALA C 1 162 ? 51.105 15.307 112.327 1.00 3.71 162 ALA C O 1
ATOM 3756 N N . ASN C 1 163 ? 50.180 15.022 114.351 1.00 10.50 163 ASN C N 1
ATOM 3757 C CA . ASN C 1 163 ? 49.101 15.962 114.071 1.00 12.61 163 ASN C CA 1
ATOM 3758 C C . ASN C 1 163 ? 49.516 17.348 114.543 1.00 12.47 163 ASN C C 1
ATOM 3759 O O . ASN C 1 163 ? 49.248 17.674 115.701 1.00 17.38 163 ASN C O 1
ATOM 3764 N N . ASN C 1 164 ? 50.106 18.175 113.671 1.00 5.73 164 ASN C N 1
ATOM 3765 C CA . ASN C 1 164 ? 50.573 19.502 114.100 1.00 5.79 164 ASN C CA 1
ATOM 3766 C C . ASN C 1 164 ? 50.182 20.699 113.226 1.00 6.83 164 ASN C C 1
ATOM 3767 O O . ASN C 1 164 ? 50.898 21.710 113.214 1.00 10.84 164 ASN C O 1
ATOM 3772 N N . LYS C 1 165 ? 49.016 20.651 112.606 1.00 4.31 165 LYS C N 1
ATOM 3773 C CA . LYS C 1 165 ? 48.614 21.686 111.678 1.00 2.19 165 LYS C CA 1
ATOM 3774 C C . LYS C 1 165 ? 47.131 21.973 111.873 1.00 3.55 165 LYS C C 1
ATOM 3775 O O . LYS C 1 165 ? 46.381 21.063 112.212 1.00 9.94 165 LYS C O 1
ATOM 3781 N N . LEU C 1 166 ? 46.696 23.177 111.495 1.00 2.00 166 LEU C N 1
ATOM 3782 C CA . LEU C 1 166 ? 45.323 23.651 111.643 1.00 2.00 166 LEU C CA 1
ATOM 3783 C C . LEU C 1 166 ? 45.084 24.622 110.492 1.00 2.00 166 LEU C C 1
ATOM 3784 O O . LEU C 1 166 ? 45.774 25.617 110.391 1.00 4.57 166 LEU C O 1
ATOM 3789 N N . LEU C 1 167 ? 44.138 24.344 109.610 1.00 2.00 167 LEU C N 1
ATOM 3790 C CA . LEU C 1 167 ? 43.869 25.211 108.448 1.00 2.00 167 LEU C CA 1
ATOM 3791 C C . LEU C 1 167 ? 42.633 26.075 108.652 1.00 5.55 167 LEU C C 1
ATOM 3792 O O . LEU C 1 167 ? 41.521 25.599 108.451 1.00 9.17 167 LEU C O 1
ATOM 3797 N N . TYR C 1 168 ? 42.796 27.359 108.935 1.00 4.79 168 TYR C N 1
ATOM 3798 C CA . TYR C 1 168 ? 41.629 28.197 109.161 1.00 4.45 168 TYR C CA 1
ATOM 3799 C C . TYR C 1 168 ? 41.170 28.858 107.902 1.00 2.00 168 TYR C C 1
ATOM 3800 O O . TYR C 1 168 ? 41.672 29.890 107.560 1.00 6.17 168 TYR C O 1
ATOM 3809 N N . ASP C 1 169 ? 40.149 28.341 107.254 1.00 3.32 169 ASP C N 1
ATOM 3810 C CA . ASP C 1 169 ? 39.687 28.962 106.012 1.00 6.36 169 ASP C CA 1
ATOM 3811 C C . ASP C 1 169 ? 38.905 30.268 106.206 1.00 8.51 169 ASP C C 1
ATOM 3812 O O . ASP C 1 169 ? 37.879 30.269 106.873 1.00 13.42 169 ASP C O 1
ATOM 3817 N N . LEU C 1 170 ? 39.356 31.362 105.585 1.00 7.76 170 LEU C N 1
ATOM 3818 C CA . LEU C 1 170 ? 38.637 32.637 105.673 1.00 5.72 170 LEU C CA 1
ATOM 3819 C C . LEU C 1 170 ? 37.984 32.863 104.317 1.00 8.09 170 LEU C C 1
ATOM 3820 O O . LEU C 1 170 ? 37.323 33.867 104.091 1.00 7.07 170 LEU C O 1
ATOM 3825 N N . SER C 1 171 ? 38.169 31.911 103.416 1.00 11.47 171 SER C N 1
ATOM 3826 C CA . SER C 1 171 ? 37.691 32.053 102.055 1.00 16.95 171 SER C CA 1
ATOM 3827 C C . SER C 1 171 ? 36.478 32.887 101.795 1.00 16.74 171 SER C C 1
ATOM 3828 O O . SER C 1 171 ? 36.635 33.942 101.204 1.00 20.56 171 SER C O 1
ATOM 3831 N N . ALA C 1 172 ? 35.323 32.530 102.351 1.00 18.14 172 ALA C N 1
ATOM 3832 C CA . ALA C 1 172 ? 34.097 33.274 102.047 1.00 17.22 172 ALA C CA 1
ATOM 3833 C C . ALA C 1 172 ? 33.638 34.480 102.852 1.00 15.49 172 ALA C C 1
ATOM 3834 O O . ALA C 1 172 ? 32.440 34.761 102.954 1.00 15.83 172 ALA C O 1
ATOM 3836 N N . MET C 1 173 ? 34.579 35.188 103.439 1.00 13.98 173 MET C N 1
ATOM 3837 C CA . MET C 1 173 ? 34.241 36.392 104.154 1.00 17.48 173 MET C CA 1
ATOM 3838 C C . MET C 1 173 ? 34.920 37.580 103.471 1.00 20.23 173 MET C C 1
ATOM 3839 O O . MET C 1 173 ? 34.690 38.736 103.849 1.00 27.40 173 MET C O 1
ATOM 3844 N N . ARG C 1 174 ? 35.656 37.277 102.393 1.00 19.17 174 ARG C N 1
ATOM 3845 C CA . ARG C 1 174 ? 36.452 38.233 101.645 1.00 15.55 174 ARG C CA 1
ATOM 3846 C C . ARG C 1 174 ? 37.296 39.017 102.632 1.00 16.20 174 ARG C C 1
ATOM 3847 O O . ARG C 1 174 ? 36.803 39.802 103.437 1.00 22.64 174 ARG C O 1
ATOM 3855 N N . ALA C 1 175 ? 38.543 38.610 102.740 1.00 16.56 175 ALA C N 1
ATOM 3856 C CA . ALA C 1 175 ? 39.444 39.286 103.643 1.00 16.73 175 ALA C CA 1
ATOM 3857 C C . ALA C 1 175 ? 40.627 39.528 102.754 1.00 19.30 175 ALA C C 1
ATOM 3858 O O . ALA C 1 175 ? 40.749 38.867 101.706 1.00 25.49 175 ALA C O 1
ATOM 3860 N N . ASP C 1 176 ? 41.515 40.431 103.161 1.00 17.05 176 ASP C N 1
ATOM 3861 C CA . ASP C 1 176 ? 42.679 40.741 102.353 1.00 13.88 176 ASP C CA 1
ATOM 3862 C C . ASP C 1 176 ? 43.869 40.953 103.224 1.00 10.86 176 ASP C C 1
ATOM 3863 O O . ASP C 1 176 ? 43.738 41.092 104.443 1.00 11.36 176 ASP C O 1
ATOM 3868 N N . ILE C 1 177 ? 45.031 40.981 102.583 1.00 10.46 177 ILE C N 1
ATOM 3869 C CA . ILE C 1 177 ? 46.303 41.148 103.269 1.00 7.11 177 ILE C CA 1
ATOM 3870 C C . ILE C 1 177 ? 46.158 42.261 104.276 1.00 8.61 177 ILE C C 1
ATOM 3871 O O . ILE C 1 177 ? 46.678 42.176 105.390 1.00 10.00 177 ILE C O 1
ATOM 3876 N N . GLY C 1 178 ? 45.350 43.251 103.911 1.00 7.37 178 GLY C N 1
ATOM 3877 C CA . GLY C 1 178 ? 45.098 44.356 104.808 1.00 10.25 178 GLY C CA 1
ATOM 3878 C C . GLY C 1 178 ? 44.620 43.902 106.183 1.00 12.31 178 GLY C C 1
ATOM 3879 O O . GLY C 1 178 ? 45.231 44.262 107.191 1.00 15.96 178 GLY C O 1
ATOM 3880 N N . ASP C 1 179 ? 43.585 43.056 106.216 1.00 14.04 179 ASP C N 1
ATOM 3881 C CA . ASP C 1 179 ? 42.984 42.547 107.454 1.00 10.13 179 ASP C CA 1
ATOM 3882 C C . ASP C 1 179 ? 43.844 41.725 108.405 1.00 10.29 179 ASP C C 1
ATOM 3883 O O . ASP C 1 179 ? 43.632 41.799 109.620 1.00 10.82 179 ASP C O 1
ATOM 3888 N N . MET C 1 180 ? 44.775 40.919 107.887 1.00 9.74 180 MET C N 1
ATOM 3889 C CA . MET C 1 180 ? 45.574 40.048 108.770 1.00 8.75 180 MET C CA 1
ATOM 3890 C C . MET C 1 180 ? 46.059 40.717 110.064 1.00 10.21 180 MET C C 1
ATOM 3891 O O . MET C 1 180 ? 46.084 40.086 111.114 1.00 13.43 180 MET C O 1
ATOM 3896 N N . ARG C 1 181 ? 46.345 42.010 110.004 1.00 9.12 181 ARG C N 1
ATOM 3897 C CA . ARG C 1 181 ? 46.816 42.762 111.166 1.00 8.23 181 ARG C CA 1
ATOM 3898 C C . ARG C 1 181 ? 45.856 42.524 112.312 1.00 4.76 181 ARG C C 1
ATOM 3899 O O . ARG C 1 181 ? 46.236 42.516 113.487 1.00 2.00 181 ARG C O 1
ATOM 3907 N N . LYS C 1 182 ? 44.595 42.402 111.917 1.00 2.00 182 LYS C N 1
ATOM 3908 C CA . LYS C 1 182 ? 43.477 42.212 112.802 1.00 5.34 182 LYS C CA 1
ATOM 3909 C C . LYS C 1 182 ? 43.408 40.873 113.482 1.00 7.53 182 LYS C C 1
ATOM 3910 O O . LYS C 1 182 ? 42.845 40.778 114.569 1.00 12.65 182 LYS C O 1
ATOM 3916 N N . TYR C 1 183 ? 43.990 39.849 112.862 1.00 7.03 183 TYR C N 1
ATOM 3917 C CA . TYR C 1 183 ? 44.006 38.488 113.399 1.00 3.84 183 TYR C CA 1
ATOM 3918 C C . TYR C 1 183 ? 45.163 38.151 114.339 1.00 5.52 183 TYR C C 1
ATOM 3919 O O . TYR C 1 183 ? 46.222 38.760 114.276 1.00 10.90 183 TYR C O 1
ATOM 3928 N N . ALA C 1 184 ? 45.009 37.104 115.142 1.00 5.94 184 ALA C N 1
ATOM 3929 C CA . ALA C 1 184 ? 46.086 36.703 116.039 1.00 4.35 184 ALA C CA 1
ATOM 3930 C C . ALA C 1 184 ? 46.169 35.192 116.309 1.00 4.05 184 ALA C C 1
ATOM 3931 O O . ALA C 1 184 ? 45.180 34.482 116.191 1.00 5.92 184 ALA C O 1
ATOM 3933 N N . VAL C 1 185 ? 47.365 34.690 116.586 1.00 3.09 185 VAL C N 1
ATOM 3934 C CA . VAL C 1 185 ? 47.527 33.290 116.933 1.00 2.38 185 VAL C CA 1
ATOM 3935 C C . VAL C 1 185 ? 47.590 33.353 118.468 1.00 4.97 185 VAL C C 1
ATOM 3936 O O . VAL C 1 185 ? 48.102 34.319 119.029 1.00 6.58 185 VAL C O 1
ATOM 3940 N N . LEU C 1 186 ? 46.975 32.400 119.150 1.00 7.24 186 LEU C N 1
ATOM 3941 C CA . LEU C 1 186 ? 46.954 32.391 120.621 1.00 9.70 186 LEU C CA 1
ATOM 3942 C C . LEU C 1 186 ? 47.446 31.022 121.061 1.00 8.51 186 LEU C C 1
ATOM 3943 O O . LEU C 1 186 ? 46.962 30.012 120.541 1.00 12.82 186 LEU C O 1
ATOM 3948 N N . VAL C 1 187 ? 48.407 30.974 121.979 1.00 5.00 187 VAL C N 1
ATOM 3949 C CA . VAL C 1 187 ? 48.954 29.710 122.448 1.00 2.00 187 VAL C CA 1
ATOM 3950 C C . VAL C 1 187 ? 48.847 29.679 123.961 1.00 4.67 187 VAL C C 1
ATOM 3951 O O . VAL C 1 187 ? 49.424 30.514 124.642 1.00 9.52 187 VAL C O 1
ATOM 3955 N N . TYR C 1 188 ? 48.017 28.778 124.469 1.00 6.01 188 TYR C N 1
ATOM 3956 C CA . TYR C 1 188 ? 47.791 28.607 125.900 1.00 5.62 188 TYR C CA 1
ATOM 3957 C C . TYR C 1 188 ? 48.594 27.380 126.333 1.00 6.56 188 TYR C C 1
ATOM 3958 O O . TYR C 1 188 ? 48.601 26.369 125.633 1.00 9.38 188 TYR C O 1
ATOM 3967 N N . SER C 1 189 ? 49.264 27.457 127.473 1.00 5.49 189 SER C N 1
ATOM 3968 C CA . SER C 1 189 ? 50.067 26.349 127.968 1.00 7.53 189 SER C CA 1
ATOM 3969 C C . SER C 1 189 ? 49.264 25.587 128.992 1.00 11.55 189 SER C C 1
ATOM 3970 O O . SER C 1 189 ? 48.809 26.194 129.944 1.00 15.36 189 SER C O 1
ATOM 3973 N N . LYS C 1 190 ? 49.167 24.261 128.883 1.00 16.35 190 LYS C N 1
ATOM 3974 C CA . LYS C 1 190 ? 48.350 23.531 129.851 1.00 20.50 190 LYS C CA 1
ATOM 3975 C C . LYS C 1 190 ? 48.933 22.991 131.151 1.00 23.01 190 LYS C C 1
ATOM 3976 O O . LYS C 1 190 ? 48.548 23.470 132.234 1.00 26.64 190 LYS C O 1
ATOM 3982 N N . ASP C 1 191 ? 49.784 21.967 131.086 1.00 21.75 191 ASP C N 1
ATOM 3983 C CA . ASP C 1 191 ? 50.289 21.431 132.338 1.00 21.73 191 ASP C CA 1
ATOM 3984 C C . ASP C 1 191 ? 51.709 21.746 132.749 1.00 21.21 191 ASP C C 1
ATOM 3985 O O . ASP C 1 191 ? 52.176 21.298 133.789 1.00 25.10 191 ASP C O 1
ATOM 3990 N N . ASP C 1 192 ? 52.392 22.556 131.968 1.00 20.00 192 ASP C N 1
ATOM 3991 C CA . ASP C 1 192 ? 53.750 22.942 132.329 1.00 22.73 192 ASP C CA 1
ATOM 3992 C C . ASP C 1 192 ? 53.978 24.274 131.659 1.00 21.73 192 ASP C C 1
ATOM 3993 O O . ASP C 1 192 ? 53.195 24.661 130.798 1.00 27.91 192 ASP C O 1
ATOM 3998 N N . ALA C 1 193 ? 55.005 25.002 132.067 1.00 17.91 193 ALA C N 1
ATOM 3999 C CA . ALA C 1 193 ? 55.272 26.279 131.434 1.00 16.53 193 ALA C CA 1
ATOM 4000 C C . ALA C 1 193 ? 56.074 26.038 130.172 1.00 16.67 193 ALA C C 1
ATOM 4001 O O . ALA C 1 193 ? 57.149 25.426 130.223 1.00 21.83 193 ALA C O 1
ATOM 4003 N N . LEU C 1 194 ? 55.499 26.407 129.028 1.00 16.69 194 LEU C N 1
ATOM 4004 C CA . LEU C 1 194 ? 56.194 26.263 127.760 1.00 12.94 194 LEU C CA 1
ATOM 4005 C C . LEU C 1 194 ? 57.405 27.174 127.886 1.00 15.91 194 LEU C C 1
ATOM 4006 O O . LEU C 1 194 ? 57.300 28.330 128.283 1.00 18.74 194 LEU C O 1
ATOM 4011 N N . GLU C 1 195 ? 58.576 26.613 127.675 1.00 17.85 195 GLU C N 1
ATOM 4012 C CA . GLU C 1 195 ? 59.756 27.405 127.779 1.00 17.99 195 GLU C CA 1
ATOM 4013 C C . GLU C 1 195 ? 60.074 28.066 126.483 1.00 22.18 195 GLU C C 1
ATOM 4014 O O . GLU C 1 195 ? 59.209 28.175 125.591 1.00 22.64 195 GLU C O 1
ATOM 4020 N N . THR C 1 196 ? 61.324 28.497 126.376 1.00 23.43 196 THR C N 1
ATOM 4021 C CA . THR C 1 196 ? 61.778 29.209 125.193 1.00 25.13 196 THR C CA 1
ATOM 4022 C C . THR C 1 196 ? 62.046 28.358 123.998 1.00 24.05 196 THR C C 1
ATOM 4023 O O . THR C 1 196 ? 61.542 28.653 122.912 1.00 31.21 196 THR C O 1
ATOM 4027 N N . ASP C 1 197 ? 62.848 27.318 124.137 1.00 19.27 197 ASP C N 1
ATOM 4028 C CA . ASP C 1 197 ? 63.046 26.576 122.928 1.00 22.64 197 ASP C CA 1
ATOM 4029 C C . ASP C 1 197 ? 62.562 25.164 122.788 1.00 25.32 197 ASP C C 1
ATOM 4030 O O . ASP C 1 197 ? 63.283 24.274 122.309 1.00 25.26 197 ASP C O 1
ATOM 4035 N N . GLU C 1 198 ? 61.276 25.018 123.120 1.00 24.78 198 GLU C N 1
ATOM 4036 C CA . GLU C 1 198 ? 60.538 23.765 123.045 1.00 19.10 198 GLU C CA 1
ATOM 4037 C C . GLU C 1 198 ? 59.698 23.805 121.778 1.00 16.90 198 GLU C C 1
ATOM 4038 O O . GLU C 1 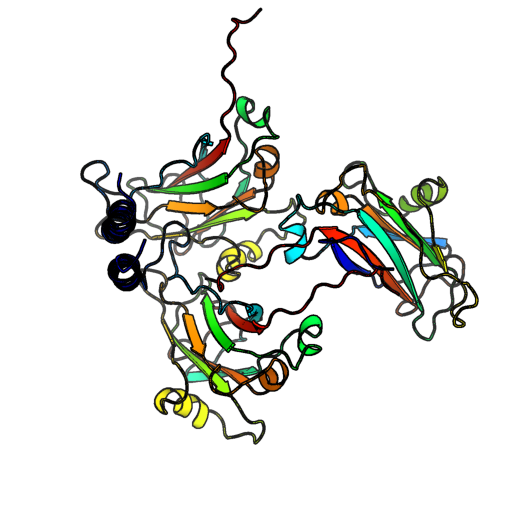198 ? 59.609 22.823 121.059 1.00 14.95 198 GLU C O 1
ATOM 4044 N N . LEU C 1 199 ? 59.168 24.970 121.444 1.00 12.59 199 LEU C N 1
ATOM 4045 C CA . LEU C 1 199 ? 58.301 25.055 120.291 1.00 9.35 199 LEU C CA 1
ATOM 4046 C C . LEU C 1 199 ? 58.624 26.152 119.311 1.00 7.82 199 LEU C C 1
ATOM 4047 O O . LEU C 1 199 ? 59.190 27.156 119.698 1.00 13.67 199 LEU C O 1
ATOM 4052 N N . VAL C 1 200 ? 58.221 25.991 118.057 1.00 2.00 200 VAL C N 1
ATOM 4053 C CA . VAL C 1 200 ? 58.396 27.034 117.061 1.00 2.00 200 VAL C CA 1
ATOM 4054 C C . VAL C 1 200 ? 57.200 26.957 116.134 1.00 4.12 200 VAL C C 1
ATOM 4055 O O . VAL C 1 200 ? 57.000 25.924 115.500 1.00 9.85 200 VAL C O 1
ATOM 4059 N N . LEU C 1 201 ? 56.397 28.020 116.041 1.00 5.84 201 LEU C N 1
ATOM 4060 C CA . LEU C 1 201 ? 55.198 28.009 115.172 1.00 5.03 201 LEU C CA 1
ATOM 4061 C C . LEU C 1 201 ? 55.383 28.755 113.876 1.00 2.71 201 LEU C C 1
ATOM 4062 O O . LEU C 1 201 ? 56.262 29.582 113.774 1.00 8.77 201 LEU C O 1
ATOM 4067 N N . HIS C 1 202 ? 54.584 28.466 112.870 1.00 2.00 202 HIS C N 1
ATOM 4068 C CA . HIS C 1 202 ? 54.710 29.222 111.631 1.00 2.00 202 HIS C CA 1
ATOM 4069 C C . HIS C 1 202 ? 53.320 29.601 111.239 1.00 3.03 202 HIS C C 1
ATOM 4070 O O . HIS C 1 202 ? 52.378 28.884 111.552 1.00 8.10 202 HIS C O 1
ATOM 4077 N N . VAL C 1 203 ? 53.179 30.678 110.496 1.00 2.00 203 VAL C N 1
ATOM 4078 C CA . VAL C 1 203 ? 51.874 31.103 110.096 1.00 2.00 203 VAL C CA 1
ATOM 4079 C C . VAL C 1 203 ? 51.972 31.309 108.607 1.00 2.00 203 VAL C C 1
ATOM 4080 O O . VAL C 1 203 ? 52.644 32.213 108.170 1.00 2.00 203 VAL C O 1
ATOM 4084 N N . ASP C 1 204 ? 51.439 30.386 107.824 1.00 2.00 204 ASP C N 1
ATOM 4085 C CA . ASP C 1 204 ? 51.478 30.539 106.376 1.00 4.21 204 ASP C CA 1
ATOM 4086 C C . ASP C 1 204 ? 50.130 31.158 106.051 1.00 5.35 204 ASP C C 1
ATOM 4087 O O . ASP C 1 204 ? 49.104 30.628 106.454 1.00 6.44 204 ASP C O 1
ATOM 4092 N N . ILE C 1 205 ? 50.150 32.200 105.221 1.00 6.16 205 ILE C N 1
ATOM 4093 C CA . ILE C 1 205 ? 48.988 32.979 104.852 1.00 2.00 205 ILE C CA 1
ATOM 4094 C C . ILE C 1 205 ? 48.772 32.934 103.379 1.00 2.00 205 ILE C C 1
ATOM 4095 O O . ILE C 1 205 ? 49.424 33.640 102.663 1.00 2.00 205 ILE C O 1
ATOM 4100 N N . GLU C 1 206 ? 47.830 32.125 102.928 1.00 2.00 206 GLU C N 1
ATOM 4101 C CA . GLU C 1 206 ? 47.520 31.979 101.496 1.00 2.72 206 GLU C CA 1
ATOM 4102 C C . GLU C 1 206 ? 46.913 33.236 100.877 1.00 3.67 206 GLU C C 1
ATOM 4103 O O . GLU C 1 206 ? 45.946 33.757 101.386 1.00 12.21 206 GLU C O 1
ATOM 4109 N N . HIS C 1 207 ? 47.386 33.705 99.744 1.00 2.28 207 HIS C N 1
ATOM 4110 C CA . HIS C 1 207 ? 46.772 34.908 99.217 1.00 4.87 207 HIS C CA 1
ATOM 4111 C C . HIS C 1 207 ? 46.992 35.019 97.747 1.00 6.04 207 HIS C C 1
ATOM 4112 O O . HIS C 1 207 ? 48.029 34.593 97.267 1.00 15.67 207 HIS C O 1
ATOM 4119 N N . GLN C 1 208 ? 46.061 35.636 97.035 1.00 4.66 208 GLN C N 1
ATOM 4120 C CA . GLN C 1 208 ? 46.190 35.775 95.599 1.00 4.80 208 GLN C CA 1
ATOM 4121 C C . GLN C 1 208 ? 47.594 36.168 95.275 1.00 5.90 208 GLN C C 1
ATOM 4122 O O . GLN C 1 208 ? 48.284 36.803 96.096 1.00 3.44 208 GLN C O 1
ATOM 4128 N N . ARG C 1 209 ? 48.011 35.769 94.080 1.00 9.32 209 ARG C N 1
ATOM 4129 C CA . ARG C 1 209 ? 49.376 35.981 93.595 1.00 14.07 209 ARG C CA 1
ATOM 4130 C C . ARG C 1 209 ? 49.740 37.414 93.331 1.00 14.91 209 ARG C C 1
ATOM 4131 O O . ARG C 1 209 ? 48.968 38.116 92.667 1.00 17.87 209 ARG C O 1
ATOM 4139 N N . ILE C 1 210 ? 50.898 37.843 93.846 1.00 13.88 210 ILE C N 1
ATOM 4140 C CA . ILE C 1 210 ? 51.401 39.208 93.617 1.00 11.72 210 ILE C CA 1
ATOM 4141 C C . ILE C 1 210 ? 52.289 39.258 92.346 1.00 15.39 210 ILE C C 1
ATOM 4142 O O . ILE C 1 210 ? 53.278 38.533 92.218 1.00 14.86 210 ILE C O 1
ATOM 4147 N N . PRO C 1 211 ? 51.994 40.187 91.438 1.00 18.65 211 PRO C N 1
ATOM 4148 C CA . PRO C 1 211 ? 52.690 40.396 90.173 1.00 22.37 211 PRO C CA 1
ATOM 4149 C C . PRO C 1 211 ? 54.220 40.579 90.291 1.00 28.20 211 PRO C C 1
ATOM 4150 O O . PRO C 1 211 ? 54.704 41.269 91.214 1.00 29.77 211 PRO C O 1
ATOM 4154 N N . THR C 1 212 ? 54.952 40.046 89.296 1.00 30.85 212 THR C N 1
ATOM 4155 C CA . THR C 1 212 ? 56.438 40.073 89.248 1.00 33.90 212 THR C CA 1
ATOM 4156 C C . THR C 1 212 ? 57.209 41.244 88.583 1.00 34.29 212 THR C C 1
ATOM 4157 O O . THR C 1 212 ? 58.448 41.306 88.710 1.00 36.79 212 THR C O 1
ATOM 4161 N N . SER C 1 213 ? 56.507 42.151 87.897 1.00 35.14 213 SER C N 1
ATOM 4162 C CA . SER C 1 213 ? 57.138 43.284 87.156 1.00 35.38 213 SER C CA 1
ATOM 4163 C C . SER C 1 213 ? 58.152 42.901 86.049 1.00 36.19 213 SER C C 1
ATOM 4164 O O . SER C 1 213 ? 59.252 42.350 86.309 1.00 30.50 213 SER C O 1
ATOM 4167 N N . GLY C 1 214 ? 57.793 43.284 84.822 1.00 33.56 214 GLY C N 1
ATOM 4168 C CA . GLY C 1 214 ? 58.618 42.964 83.671 1.00 29.04 214 GLY C CA 1
ATOM 4169 C C . GLY C 1 214 ? 59.438 44.111 83.144 1.00 21.22 214 GLY C C 1
ATOM 4170 O O . GLY C 1 214 ? 59.541 44.302 81.936 1.00 23.85 214 GLY C O 1
ATOM 4171 N N . VAL C 1 215 ? 60.019 44.882 84.046 1.00 14.06 215 VAL C N 1
ATOM 4172 C CA . VAL C 1 215 ? 60.824 45.999 83.642 1.00 7.88 215 VAL C CA 1
ATOM 4173 C C . VAL C 1 215 ? 61.804 46.270 84.757 1.00 7.20 215 VAL C C 1
ATOM 4174 O O . VAL C 1 215 ? 61.397 46.437 85.902 1.00 11.65 215 VAL C O 1
ATOM 4178 N N . LEU C 1 216 ? 63.094 46.232 84.431 1.00 6.01 216 LEU C N 1
ATOM 4179 C CA . LEU C 1 216 ? 64.152 46.470 85.409 1.00 4.40 216 LEU C CA 1
ATOM 4180 C C . LEU C 1 216 ? 63.952 47.846 86.028 1.00 3.48 216 LEU C C 1
ATOM 4181 O O . LEU C 1 216 ? 63.364 48.725 85.423 1.00 2.00 216 LEU C O 1
ATOM 4186 N N . PRO C 1 217 ? 64.441 48.037 87.252 1.00 3.71 217 PRO C N 1
ATOM 4187 C CA . PRO C 1 217 ? 64.347 49.287 88.011 1.00 5.14 217 PRO C CA 1
ATOM 4188 C C . PRO C 1 217 ? 64.979 50.526 87.326 1.00 10.88 217 PRO C C 1
ATOM 4189 O O . PRO C 1 217 ? 65.681 50.393 86.322 1.00 14.45 217 PRO C O 1
ATOM 4193 N N . VAL C 1 218 ? 64.796 51.707 87.925 1.00 10.90 218 VAL C N 1
ATOM 4194 C CA . VAL C 1 218 ? 65.325 52.966 87.406 1.00 7.22 218 VAL C CA 1
ATOM 4195 C C . VAL C 1 218 ? 66.155 53.727 88.471 1.00 11.33 218 VAL C C 1
ATOM 4196 O O . VAL C 1 218 ? 66.002 53.488 89.690 1.00 14.16 218 VAL C O 1
#

B-factor: mean 14.94, std 12.12, range [2.0, 66.05]

Foldseek 3Di:
DDDDDQKDKFKDKAFDAFFFAQFKDKFFGDGDCLFCVVFQWFWFKKKKFKFFFVVQAFKKKKFKDQDDVPCPDDGSVCVVVVVPPPTDIDIDHDNPPCPSVDRIDIDTCPVVGHGPNSSRRMMMMMTTHGPGGHGRGMMMMMMIMTGDRDDDPDDDD/DPPVVVVVVVVVVVVCVVQFPAADPVGHFATDDDDADPQKDKDKDKAFDAWFFAQFKDKFADDDDPVFCVVWLWFWFKKKKFKDWFPVDAFKKKKWKDQADPVCPDGSVVLVVVSVPPPTDIDIFGDDPPHGDRHGMDIGGPNVPRHTSNSSRRMMMMMGTHGDGRHGGTIMMMMMTMTGDDDDDDDDDD/DDVVVVVVVVVVVVVVDVVLPQAADPVGHAAGDDDDADPLKDKDKDKDQDAKAFAFWKDKDFDADPPVFVVVWLWWWFKKKKFKDWDVPAAFKKKKWKDFAAVVVDDPTCVLVCVVVVPPTDIDIFHDDPPGGDNYTMDIGGPHPVGGTSNRSSRMMMMMTTHGGIGHRHGMMMMMITMIRDDDDDDDDDD

Secondary structure (DSSP, 8-state):
----TTEE--EEEE------TT-EEEEE----HHHHTTTTSEEEEEEEEEEEPTT--S-EEEEEEE-TTTS---STTHHHHHHTT-S--EEE---STTTS--S----BGGGG-EEHHHHTTEEEEEE--SS---TTSEEEEEEEEEEPPPPPSB---/-TTHHHHHHHHHHHHHHHHTT--BTTBSSS----BPPTTEEEEEEEE------TT-EEEEE----HHHHTTTTSEEEEEEEEEE--TT---EEEEEEEE--TTT--SSHHHHHHHHSSSS--EEEE--TTS--S--EEEEE-GGG-EEGGGGGGEEEEEEE-SS---SSS-EEEEEEEEE----------/--THHHHHHHHHHHHHHHHHTT---SSSTTS----PPPTTEEEEEEEE-PPPB-TT---EEE----HHHHTTTTSBB-EEEEEEEE-TT--SEEEEEEEE--TTTS--STHHHHHTTTTSS--EEEE-BTTB--S--EEEEE-GGG--BTTGGGGEEEEEEE-SS-B-SSSEEEEEEEEEEPPP--SS---

CATH classification: 2.60.120.530

Sequence (538 aa):
ERCRPGYTFTSITLKPPKIDRGSYYGKRLLLPDSVTEYDKKLVSRLQIRVNPLPKFDSTVWVTVRKVPASSDLSVAAISAMFADGASPVLVYQYAASGVQANNKLLYDLSAMRADIGDMRKYAVLVYSKDDALETDELVLHVDIEHQRIPTSGVLPVDANFRVLSQQLSRLNKTLAAGRPTINHPTFVGSERCRPGYTFTSITLKPPKIDRGSYYGKRLLLPDSVTEYDKKLVSRLQIRVNPLPKFDSTVWVTVRKVPASSDLSVAAISAMFADGASPVLVYQYAASGVQANNKLLYDLSAMRADIGDMRKYAVLVYSKDDALETDELVLHVDIEHQRIPTSGVLPVADANFRVLSQQLSRLNKTLAAGRPTINHPTFVGSERCRPGYTFTSITLKPPKIDRGSYYGKRLLLPDSVTEYDKKLVSRLQIRVNPLPKFDSTVWVTVRKVPASSDLSVAAISAMFADGASPVLVYQYAASGVQANNKLLYDLSAMRADIGDMRKYAVLVYSKDDALETDELVLHVDIEHQRIPTSGVLPV

Organism: Cucumber mosaic virus (strain FNY) (NCBI:txid12307)

Radius of gyration: 27.0 Å; Cα contacts (8 Å, |Δi|>4): 1163; chains: 3; bounding box: 64×69×63 Å

Solvent-accessible surface area: 27242 Å² total; per-residue (Å²): 116,179,10,78,124,32,36,10,30,23,59,16,72,15,105,13,55,107,5,88,165,32,39,56,54,8,64,67,4,95,7,68,112,73,13,14,81,34,18,64,61,33,1,1,34,2,2,5,23,0,61,50,46,119,135,29,100,12,17,0,79,0,3,5,19,127,4,88,76,111,86,41,98,38,79,85,38,1,35,65,26,36,85,88,72,71,16,68,46,1,55,7,72,122,45,57,123,66,98,33,88,55,56,57,58,82,55,64,13,38,87,128,174,13,30,0,18,37,0,93,108,14,0,4,1,0,45,0,90,71,60,14,0,66,60,72,5,3,22,1,29,3,0,0,0,5,48,100,42,65,81,65,43,57,4,23,60,59,76,95,40,136,73,96,18,103,72,36,38,172,97,14,121,97,72,29,64,61,88,45,62,35,70,40,14,13,20,19,25,36,69,174,10,108,121,53,46,17,51,28,45,23,77,21,135,7,76,94,3,89,141,32,38,52,32,31,84,70,0,96,12,62,115,81,13,14,122,86,50,163,57,42,2,5,8,0,2,1,12,0,3,3,20,15,120,12,75,7,8,0,75,0,0,0,20,101,27,68,86,93,91,52,111,72,82,49,24,12,51,48,18,26,90,82,70,65,11,50,61,10,61,1,90,84,28,82,101,13,30,40,31,72,0,24,12,64,30,73,1,52,89,121,176,4,32,0,16,28,0,90,95,3,7,0,7,0,49,0,85,75,46,16,2,64,67,69,5,2,9,0,6,0,0,0,0,5,51,109,37,84,73,73,25,61,20,29,137,108,86,54,46,120,142,47,35,52,111,27,97,53,82,20,97,132,32,92,45,49,56,152,46,56,161,124,71,100,56,44,22,28,65,100,223,49,93,121,40,46,41,108,38,49,20,77,16,141,2,81,100,2,84,149,34,43,73,31,29,83,56,0,93,12,72,122,83,6,53,138,90,46,171,46,37,3,6,22,0,16,1,59,0,38,24,63,138,159,13,76,0,9,0,6,0,0,0,29,70,21,56,67,106,92,26,112,62,89,73,31,8,22,38,24,4,3,59,44,61,9,24,14,3,16,2,27,109,42,102,116,40,72,42,29,61,2,20,0,12,37,56,0,52,80,40,150,6,27,8,34,11,2,121,52,9,6,0,6,0,28,0,30,73,61,19,0,72,77,69,11,1,12,0,36,0,16,0,10,3,54,136,44,81,138,94,80,122,157,130,204

InterPro domains:
  IPR000247 Cucumovirus coat protein [PR00222] (54-74)
  IPR000247 Cucumovirus coat protein [PR00222] (89-103)
  IPR000247 Cucumovirus coat protein [PR00222] (117-133)
  IPR000247 Cucumovirus coat protein [PR00222] (153-168)
  IPR000247 Cucumovirus coat protein [PR00222] (189-209)
  IPR037137 Cucumovirus coat protein, subunit A superfamily [G3DSA:2.60.120.530] (29-218)